Protein AF-0000000074487153 (afdb_homodimer)

Foldseek 3Di:
DDAQPDAKEWAFEAQDLSLLVLLLCLVLVHGHHYDYWYADPVRHTDCVLCVLPVVSDDGWMDRPPDIDHDNLGSQCVCCVPRVVCHQADDPPDQLNVQLNVLSCCQVVQLVVLLVLLVVLVVVLVPDDPVCNVVSVVVSVVCCVPPNVVSLQVVQVVVQVCVVVAVARSHPDHHCSLSSNLSSLLSCCVRPVVNHDPSSVVSNVVSCPDPSSVVSDVVSDDHPSD/DDAQPDAKEWAFEAQDLSLLVLLLCLVLVHGHHYDYWYADPVRHTDCVLCVLPVVSDDGWMDRPPDIDHDSLVSQCCCCVPRVVCPQADDPPDQLNVQLNVLSCCQVVQLCVLLVLLVVLVVVLVPDDPVCNVVSVVVSVVCCVPPNVVSLQVVQVVVQVCVVVAVARSHPDHHCSLSSNLSSLLSCCVRPVVNHDPSSVVSNVVSCPDPSSVVSDVVSDDHPSD

pLDDT: mean 96.73, std 5.35, range [44.22, 98.94]

Organism: Spizellomyces punctatus (strain DAOM BR117) (NCBI:txid645134)

Secondary structure (DSSP, 8-state):
----SSPEEEEEETTSTHHHHHHHHHHTT--EEEEEE---TTSPPPGGGGGT-TT--S-EEEETTEEEESHHHHHHHHHHHH-TTTTSPPTTSHHHHHHHHHHHHIIIIIHHHHHHHHHHHHHHHHS-GGGHHHHHHHHHHHIIIIIHHHHHHHHHHHHHHHHH-SBTTBSS--HHHHHHHHHHHHHHHH-GGG--HHHHHHHHHHHTSHHHHHHHHHH---TT-/----SSPEEEEEETTSTHHHHHHHHHHTT--EEEEEE---TTSPPPGGGGGT-TT--S-EEEETTEEEESHHHHHHHHHHHH-TTTTSPPTTSHHHHHHHHHHHHIIIIIHHHHHHHHHHHHHHHHS-GGGHHHHHHHHHHHIIIIIHHHHHHHHHHHHHHHHH-SBTTBSS--HHHHHHHHHHHHHHHH-GGG--HHHHHHHHHHHTSHHHHHHHHHH---TT-

Nearest PDB structures (foldseek):
  6keq-assembly1_BA  TM=7.739E-01  e=2.676E-08  Drosophila melanogaster
  8z3b-assembly1_A  TM=7.466E-01  e=3.475E-08  Plutella xylostella
  3vk9-assembly3_D  TM=7.925E-01  e=1.582E-07  Bombyx mori
  7day-assembly1_A  TM=7.851E-01  e=2.531E-07  Drosophila melanogaster
  4e8e-assembly1_C  TM=6.645E-01  e=2.411E-08  Bombyx mori

Radius of gyration: 21.21 Å; Cα contacts (8 Å, |Δi|>4): 724; chains: 2; bounding box: 54×56×46 Å

Solvent-accessible surface area (backbone atoms only — not comparable to full-atom values): 23802 Å² total; per-residue (Å²): 116,68,65,71,93,51,61,33,32,36,42,33,36,56,73,41,61,23,55,45,53,42,23,48,36,43,70,64,69,51,69,64,40,79,45,80,45,60,54,42,94,86,67,41,67,42,74,72,38,37,75,76,38,73,74,25,62,49,31,30,34,36,50,83,90,46,70,42,47,52,66,53,28,42,51,51,49,49,37,69,64,47,29,78,69,46,51,48,59,58,87,91,39,71,38,30,55,38,29,47,31,36,39,37,36,28,46,62,55,57,35,52,44,52,50,51,51,50,52,46,52,49,50,47,69,70,49,58,79,88,50,32,67,58,44,44,51,53,41,51,51,45,36,66,73,49,32,49,58,51,46,48,36,50,32,52,47,52,29,51,47,46,68,76,20,81,26,79,33,33,80,51,83,34,51,30,47,46,51,36,42,54,49,52,30,51,34,57,73,77,44,47,90,52,58,41,72,50,48,51,48,48,53,54,54,51,61,67,33,69,37,38,44,51,25,42,64,75,67,46,77,48,84,64,108,116,68,66,72,94,53,62,33,33,36,42,32,36,57,75,39,62,24,54,45,52,43,24,49,35,44,69,62,68,52,71,64,40,79,46,80,45,60,55,42,96,85,67,39,66,41,74,70,38,37,77,75,38,73,74,26,64,51,31,30,36,36,52,83,91,46,70,43,46,50,64,50,27,41,51,51,49,48,38,69,64,46,29,78,69,46,51,48,61,57,87,92,39,71,36,30,56,38,28,48,30,37,39,37,35,29,44,61,54,56,34,53,44,53,51,51,51,50,52,46,52,50,50,46,69,69,48,56,78,88,50,32,68,60,45,46,49,52,40,49,50,46,37,65,74,49,33,48,58,50,46,47,38,49,33,52,45,50,30,51,49,45,68,76,22,81,24,80,33,32,81,52,82,34,50,30,48,46,51,37,43,54,50,52,30,50,34,58,72,75,45,46,90,50,58,42,72,49,49,50,49,48,53,53,53,52,62,66,34,68,38,39,45,52,24,43,65,73,68,44,76,48,84,66,111

InterPro domains:
  IPR004045 Glutathione S-transferase, N-terminal [PF02798] (10-79)
  IPR004045 Glutathione S-transferase, N-terminal [PS50404] (5-86)
  IPR004046 Glutathione S-transferase, C-terminal [PF00043] (149-206)
  IPR010987 Glutathione S-transferase, C-terminal-like [PS50405] (92-225)
  IPR036249 Thioredoxin-like superfamily [SSF52833] (7-89)
  IPR036282 Glutathione S-transferase, C-terminal domain superfamily [SSF47616] (89-222)
  IPR040079 Glutathione transferase family [SFLDS00019] (10-223)

Structure (mmCIF, N/CA/C/O backbone):
data_AF-0000000074487153-model_v1
#
loop_
_entity.id
_entity.type
_entity.pdbx_description
1 polymer 'glutathione transferase'
#
loop_
_atom_site.group_PDB
_atom_site.id
_atom_site.type_symbol
_atom_site.label_atom_id
_atom_site.label_alt_id
_atom_site.label_comp_id
_atom_site.label_asym_id
_atom_site.label_entity_id
_atom_site.label_seq_id
_atom_site.pdbx_PDB_ins_code
_atom_site.Cartn_x
_atom_site.Cartn_y
_atom_site.Cartn_z
_atom_site.occupancy
_atom_site.B_iso_or_equiv
_atom_site.auth_seq_id
_atom_site.auth_comp_id
_atom_site.auth_asym_id
_atom_site.auth_atom_id
_atom_site.pdbx_PDB_model_num
ATOM 1 N N . MET A 1 1 ? -20.297 23.125 5.457 1 44.22 1 MET A N 1
ATOM 2 C CA . MET A 1 1 ? -19.531 21.969 5 1 44.22 1 MET A CA 1
ATOM 3 C C . MET A 1 1 ? -19.328 22.016 3.488 1 44.22 1 MET A C 1
ATOM 5 O O . MET A 1 1 ? -20.266 22.297 2.742 1 44.22 1 MET A O 1
ATOM 9 N N . ALA A 1 2 ? -18 22.234 3.076 1 63.69 2 ALA A N 1
ATOM 10 C CA . ALA A 1 2 ? -17.922 22.578 1.662 1 63.69 2 ALA A CA 1
ATOM 11 C C . ALA A 1 2 ? -18.562 21.516 0.785 1 63.69 2 ALA A C 1
ATOM 13 O O . ALA A 1 2 ? -18.281 20.312 0.959 1 63.69 2 ALA A O 1
ATOM 14 N N . SER A 1 3 ? -19.688 21.703 0.269 1 69 3 SER A N 1
ATOM 15 C CA . SER A 1 3 ? -20.312 20.859 -0.746 1 69 3 SER A CA 1
ATOM 16 C C . SER A 1 3 ? -19.656 21.047 -2.105 1 69 3 SER A C 1
ATOM 18 O O . SER A 1 3 ? -19.219 22.156 -2.447 1 69 3 SER A O 1
ATOM 20 N N . PRO A 1 4 ? -19.391 19.844 -2.672 1 77.38 4 PRO A N 1
ATOM 21 C CA . PRO A 1 4 ? -18.766 19.984 -3.99 1 77.38 4 PRO A CA 1
ATOM 22 C C . PRO A 1 4 ? -19.625 20.797 -4.961 1 77.38 4 PRO A C 1
ATOM 24 O O . PRO A 1 4 ? -20.844 20.719 -4.922 1 77.38 4 PRO A O 1
ATOM 27 N N . ALA A 1 5 ? -18.984 21.656 -5.656 1 75.31 5 ALA A N 1
ATOM 28 C CA . ALA A 1 5 ? -19.656 22.484 -6.648 1 75.31 5 ALA A CA 1
ATOM 29 C C . ALA A 1 5 ? -20.375 21.625 -7.688 1 75.31 5 ALA A C 1
ATOM 31 O O . ALA A 1 5 ? -21.422 22.016 -8.211 1 75.31 5 ALA A O 1
ATOM 32 N N . SER A 1 6 ? -19.828 20.5 -8.047 1 85.19 6 SER A N 1
ATOM 33 C CA . SER A 1 6 ? -20.391 19.453 -8.898 1 85.19 6 SER A CA 1
ATOM 34 C C . SER A 1 6 ? -20.25 18.078 -8.266 1 85.19 6 SER A C 1
ATOM 36 O O . SER A 1 6 ? -19.359 17.859 -7.441 1 85.19 6 SER A O 1
ATOM 38 N N . PRO A 1 7 ? -21.156 17.188 -8.633 1 91.88 7 PRO A N 1
ATOM 39 C CA . PRO A 1 7 ? -21.047 15.859 -8.023 1 91.88 7 PRO A CA 1
ATOM 40 C C . PRO A 1 7 ? -19.703 15.18 -8.289 1 91.88 7 PRO A C 1
ATOM 42 O O . PRO A 1 7 ? -19.141 15.328 -9.375 1 91.88 7 PRO A O 1
ATOM 45 N N . ILE A 1 8 ? -19.281 14.523 -7.289 1 98.12 8 ILE A N 1
ATOM 46 C CA . ILE A 1 8 ? -18.078 13.703 -7.438 1 98.12 8 ILE A CA 1
ATOM 47 C C . ILE A 1 8 ? -18.391 12.508 -8.336 1 98.12 8 ILE A C 1
ATOM 49 O O . ILE A 1 8 ? -19.391 11.828 -8.156 1 98.12 8 ILE A O 1
ATOM 53 N N . ILE A 1 9 ? -17.578 12.312 -9.336 1 98.75 9 ILE A N 1
ATOM 54 C CA . ILE A 1 9 ? -17.734 11.148 -10.195 1 98.75 9 ILE A CA 1
ATOM 55 C C . ILE A 1 9 ? -16.859 10.008 -9.703 1 98.75 9 ILE A C 1
ATOM 57 O O . ILE A 1 9 ? -15.641 10.156 -9.578 1 98.75 9 ILE A O 1
ATOM 61 N N . VAL A 1 10 ? -17.453 8.891 -9.352 1 98.88 10 VAL A N 1
ATOM 62 C CA . VAL A 1 10 ? -16.703 7.672 -9.055 1 98.88 10 VAL A CA 1
ATOM 63 C C . VAL A 1 10 ? -16.641 6.781 -10.289 1 98.88 10 VAL A C 1
ATOM 65 O O . VAL A 1 10 ? -17.672 6.328 -10.789 1 98.88 10 VAL A O 1
ATOM 68 N N . HIS A 1 11 ? -15.484 6.605 -10.836 1 98.88 11 HIS A N 1
ATOM 69 C CA . HIS A 1 11 ? -15.297 5.637 -11.906 1 98.88 11 HIS A CA 1
ATOM 70 C C . HIS A 1 11 ? -15.234 4.211 -11.359 1 98.88 11 HIS A C 1
ATOM 72 O O . HIS A 1 11 ? -14.164 3.744 -10.961 1 98.88 11 HIS A O 1
ATOM 78 N N . HIS A 1 12 ? -16.375 3.551 -11.367 1 98.69 12 HIS A N 1
ATOM 79 C CA . HIS A 1 12 ? -16.625 2.328 -10.609 1 98.69 12 HIS A CA 1
ATOM 80 C C . HIS A 1 12 ? -16.453 1.093 -11.492 1 98.69 12 HIS A C 1
ATOM 82 O O . HIS A 1 12 ? -17.094 0.963 -12.523 1 98.69 12 HIS A O 1
ATOM 88 N N . LEU A 1 13 ? -15.531 0.279 -11.156 1 98.31 13 LEU A N 1
ATOM 89 C CA . LEU A 1 13 ? -15.328 -1.034 -11.758 1 98.31 13 LEU A CA 1
ATOM 90 C C . LEU A 1 13 ? -15.898 -2.135 -10.875 1 98.31 13 LEU A C 1
ATOM 92 O O . LEU A 1 13 ? -15.68 -2.137 -9.664 1 98.31 13 LEU A O 1
ATOM 96 N N . ASN A 1 14 ? -16.609 -3.088 -11.453 1 96.31 14 ASN A N 1
ATOM 97 C CA . ASN A 1 14 ? -17.172 -4.164 -10.641 1 96.31 14 ASN A CA 1
ATOM 98 C C . ASN A 1 14 ? -16.078 -4.953 -9.922 1 96.31 14 ASN A C 1
ATOM 100 O O . ASN A 1 14 ? -15.008 -5.195 -10.484 1 96.31 14 ASN A O 1
ATOM 104 N N . ASN A 1 15 ? -16.422 -5.328 -8.664 1 95.62 15 ASN A N 1
ATOM 105 C CA . ASN A 1 15 ? -15.539 -6.137 -7.828 1 95.62 15 ASN A CA 1
ATOM 106 C C . ASN A 1 15 ? -14.164 -5.492 -7.676 1 95.62 15 ASN A C 1
ATOM 108 O O . ASN A 1 15 ? -13.141 -6.141 -7.91 1 95.62 15 ASN A O 1
ATOM 112 N N . SER A 1 16 ? -14.242 -4.215 -7.398 1 97.12 16 SER A N 1
ATOM 113 C CA . SER A 1 16 ? -13 -3.463 -7.219 1 97.12 16 SER A CA 1
ATOM 114 C C . SER A 1 16 ? -13.031 -2.641 -5.938 1 97.12 16 SER A C 1
ATOM 116 O O . SER A 1 16 ? -14.055 -2.602 -5.242 1 97.12 16 SER A O 1
ATOM 118 N N . ARG A 1 17 ? -11.938 -1.988 -5.617 1 98.25 17 ARG A N 1
ATOM 119 C CA . ARG A 1 17 ? -11.758 -1.132 -4.449 1 98.25 17 ARG A CA 1
ATOM 120 C C . ARG A 1 17 ? -12.656 0.101 -4.531 1 98.25 17 ARG A C 1
ATOM 122 O O . ARG A 1 17 ? -12.844 0.805 -3.537 1 98.25 17 ARG A O 1
ATOM 129 N N . SER A 1 18 ? -13.281 0.363 -5.691 1 98.75 18 SER A N 1
ATOM 130 C CA . SER A 1 18 ? -14.133 1.54 -5.805 1 98.75 18 SER A CA 1
ATOM 131 C C . SER A 1 18 ? -15.398 1.386 -4.969 1 98.75 18 SER A C 1
ATOM 133 O O . SER A 1 18 ? -16.062 2.373 -4.656 1 98.75 18 SER A O 1
ATOM 135 N N . GLN A 1 19 ? -15.695 0.159 -4.586 1 98.69 19 GLN A N 1
ATOM 136 C CA . GLN A 1 19 ? -16.875 -0.091 -3.756 1 98.69 19 GLN A CA 1
ATOM 137 C C . GLN A 1 19 ? -16.75 0.609 -2.406 1 98.69 19 GLN A C 1
ATOM 139 O O . GLN A 1 19 ? -17.719 1.173 -1.904 1 98.69 19 GLN A O 1
ATOM 144 N N . ARG A 1 20 ? -15.57 0.604 -1.832 1 98.81 20 ARG A N 1
ATOM 145 C CA . ARG A 1 20 ? -15.422 1.245 -0.53 1 98.81 20 ARG A CA 1
ATOM 146 C C . ARG A 1 20 ? -15.453 2.764 -0.661 1 98.81 20 ARG A C 1
ATOM 148 O O . ARG A 1 20 ? -15.75 3.471 0.304 1 98.81 20 ARG A O 1
ATOM 155 N N . ILE A 1 21 ? -15.141 3.301 -1.85 1 98.94 21 ILE A N 1
ATOM 156 C CA . ILE A 1 21 ? -15.242 4.738 -2.074 1 98.94 21 ILE A CA 1
ATOM 157 C C . ILE A 1 21 ? -16.703 5.152 -2.127 1 98.94 21 ILE A C 1
ATOM 159 O O . ILE A 1 21 ? -17.094 6.191 -1.583 1 98.94 21 ILE A O 1
ATOM 163 N N . LEU A 1 22 ? -17.562 4.305 -2.758 1 98.88 22 LEU A N 1
ATOM 164 C CA . LEU A 1 22 ? -19 4.555 -2.713 1 98.88 22 LEU A CA 1
ATOM 165 C C . LEU A 1 22 ? -19.5 4.598 -1.273 1 98.88 22 LEU A C 1
ATOM 167 O O . LEU A 1 22 ? -20.266 5.5 -0.901 1 98.88 22 LEU A O 1
ATOM 171 N N . TRP A 1 23 ? -19.047 3.646 -0.483 1 98.94 23 TRP A N 1
ATOM 172 C CA . TRP A 1 23 ? -19.453 3.592 0.917 1 98.94 23 TRP A CA 1
ATOM 173 C C . TRP A 1 23 ? -19.016 4.852 1.66 1 98.94 23 TRP A C 1
ATOM 175 O O . TRP A 1 23 ? -19.797 5.441 2.406 1 98.94 23 TRP A O 1
ATOM 185 N N . LEU A 1 24 ? -17.781 5.297 1.435 1 98.94 24 LEU A N 1
ATOM 186 C CA . LEU A 1 24 ? -17.281 6.512 2.068 1 98.94 24 LEU A CA 1
ATOM 187 C C . LEU A 1 24 ? -18.156 7.707 1.721 1 98.94 24 LEU A C 1
ATOM 189 O O . LEU A 1 24 ? -18.484 8.516 2.592 1 98.94 24 LEU A O 1
ATOM 193 N N . LEU A 1 25 ? -18.5 7.816 0.454 1 98.88 25 LEU A N 1
ATOM 194 C CA . LEU A 1 25 ? -19.312 8.938 0.002 1 98.88 25 LEU A CA 1
ATOM 195 C C . LEU A 1 25 ? -20.688 8.914 0.655 1 98.88 25 LEU A C 1
ATOM 197 O O . LEU A 1 25 ? -21.234 9.961 0.997 1 98.88 25 LEU A O 1
ATOM 201 N N . GLU A 1 26 ? -21.25 7.715 0.856 1 98.81 26 GLU A N 1
ATOM 202 C CA . GLU A 1 26 ? -22.516 7.586 1.565 1 98.81 26 GLU A CA 1
ATOM 203 C C . GLU A 1 26 ? -22.391 8.031 3.02 1 98.81 26 GLU A C 1
ATOM 205 O O . GLU A 1 26 ? -23.25 8.742 3.537 1 98.81 26 GLU A O 1
ATOM 210 N N . GLU A 1 27 ? -21.297 7.617 3.674 1 98.81 27 GLU A N 1
ATOM 211 C CA . GLU A 1 27 ? -21.094 7.977 5.074 1 98.81 27 GLU A CA 1
ATOM 212 C C . GLU A 1 27 ? -20.891 9.484 5.234 1 98.81 27 GLU A C 1
ATOM 214 O O . GLU A 1 27 ? -21.281 10.062 6.25 1 98.81 27 GLU A O 1
ATOM 219 N N . LEU A 1 28 ? -20.281 10.086 4.215 1 98.38 28 LEU A N 1
ATOM 220 C CA . LEU A 1 28 ? -20.047 11.531 4.25 1 98.38 28 LEU A CA 1
ATOM 221 C C . LEU A 1 28 ? -21.281 12.289 3.752 1 98.38 28 LEU A C 1
ATOM 223 O O . LEU A 1 28 ? -21.312 13.516 3.805 1 98.38 28 LEU A O 1
ATOM 227 N N . GLN A 1 29 ? -22.266 11.57 3.273 1 97.31 29 GLN A N 1
ATOM 228 C CA . GLN A 1 29 ? -23.5 12.156 2.75 1 97.31 29 GLN A CA 1
ATOM 229 C C . GLN A 1 29 ? -23.203 13.18 1.658 1 97.31 29 GLN A C 1
ATOM 231 O O . GLN A 1 29 ? -23.719 14.297 1.688 1 97.31 29 GLN A O 1
ATOM 236 N N . LEU A 1 30 ? -22.359 12.789 0.752 1 97.62 30 LEU A N 1
ATOM 237 C CA . LEU A 1 30 ? -22 13.625 -0.383 1 97.62 30 LEU A CA 1
ATOM 238 C C . LEU A 1 30 ? -22.703 13.156 -1.652 1 97.62 30 LEU A C 1
ATOM 240 O O . LEU A 1 30 ? -22.844 11.953 -1.871 1 97.62 30 LEU A O 1
ATOM 244 N N . PRO A 1 31 ? -23.156 14.117 -2.422 1 96.5 31 PRO A N 1
ATOM 245 C CA . PRO A 1 31 ? -23.656 13.711 -3.736 1 96.5 31 PRO A CA 1
ATOM 246 C C . PRO A 1 31 ? -22.562 13.195 -4.656 1 96.5 31 PRO A C 1
ATOM 248 O O . PRO A 1 31 ? -21.438 13.727 -4.652 1 96.5 31 PRO A O 1
ATOM 251 N N . TYR A 1 32 ? -22.875 12.109 -5.379 1 98.38 32 TYR A N 1
ATOM 252 C CA . TYR A 1 32 ? -21.906 11.57 -6.332 1 98.38 32 TYR A CA 1
ATOM 253 C C . TYR A 1 32 ? -22.609 10.898 -7.504 1 98.38 32 TYR A C 1
ATOM 255 O O . TYR A 1 32 ? -23.797 10.578 -7.418 1 98.38 32 TYR A O 1
ATOM 263 N N . GLU A 1 33 ? -21.891 10.812 -8.539 1 98.44 33 GLU A N 1
ATOM 264 C CA . GLU A 1 33 ? -22.281 10.078 -9.734 1 98.44 33 GLU A C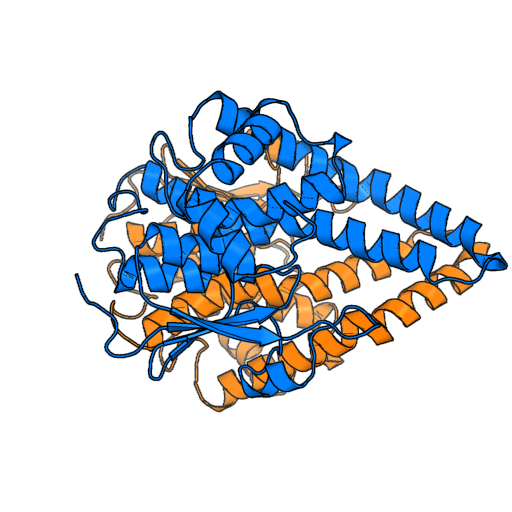A 1
ATOM 265 C C . GLU A 1 33 ? -21.391 8.859 -9.969 1 98.44 33 GLU A C 1
ATOM 267 O O . GLU A 1 33 ? -20.188 8.914 -9.688 1 98.44 33 GLU A O 1
ATOM 272 N N . ILE A 1 34 ? -22.031 7.832 -10.438 1 98.62 34 ILE A N 1
ATOM 273 C CA . ILE A 1 34 ? -21.281 6.621 -10.734 1 98.62 34 ILE A CA 1
ATOM 274 C C . ILE A 1 34 ? -21.125 6.465 -12.242 1 98.62 34 ILE A C 1
ATOM 276 O O . ILE A 1 34 ? -22.125 6.426 -12.977 1 98.62 34 ILE A O 1
ATOM 280 N N . LYS A 1 35 ? -19.953 6.516 -12.711 1 98.62 35 LYS A N 1
ATOM 281 C CA . LYS A 1 35 ? -19.641 6.023 -14.047 1 98.62 35 LYS A CA 1
ATOM 282 C C . LYS A 1 35 ? -19.172 4.57 -14.008 1 98.62 35 LYS A C 1
ATOM 284 O O . LYS A 1 35 ? -18.094 4.273 -13.492 1 98.62 35 LYS A O 1
ATOM 289 N N . ARG A 1 36 ? -19.922 3.695 -14.625 1 98.19 36 ARG A N 1
ATOM 290 C CA . ARG A 1 36 ? -19.734 2.26 -14.453 1 98.19 36 ARG A CA 1
ATOM 291 C C . ARG A 1 36 ? -18.812 1.701 -15.539 1 98.19 36 ARG A C 1
ATOM 293 O O . ARG A 1 36 ? -18.922 2.08 -16.703 1 98.19 36 ARG A O 1
ATOM 300 N N . TYR A 1 37 ? -17.906 0.909 -15.148 1 98.06 37 TYR A N 1
ATOM 301 C CA . TYR A 1 37 ? -17.031 0.102 -16 1 98.06 37 TYR A CA 1
ATOM 302 C C . TYR A 1 37 ? -17.156 -1.377 -15.648 1 98.06 37 TYR A C 1
ATOM 304 O O . TYR A 1 37 ? -17.375 -1.732 -14.492 1 98.06 37 TYR A O 1
ATOM 312 N N . GLN A 1 38 ? -17.016 -2.221 -16.656 1 96.5 38 GLN A N 1
ATOM 313 C CA . GLN A 1 38 ? -17.109 -3.664 -16.453 1 96.5 38 GLN A CA 1
ATOM 314 C C . GLN A 1 38 ? -15.805 -4.359 -16.844 1 96.5 38 GLN A C 1
ATOM 316 O O . GLN A 1 38 ? -15.195 -4.016 -17.859 1 96.5 38 GLN A O 1
ATOM 321 N N . ARG A 1 39 ? -15.422 -5.262 -15.961 1 96.12 39 ARG A N 1
ATOM 322 C CA . ARG A 1 39 ? -14.25 -6.066 -16.281 1 96.12 39 ARG A CA 1
ATOM 323 C C . ARG A 1 39 ? -14.461 -6.855 -17.578 1 96.12 39 ARG A C 1
ATOM 325 O O . ARG A 1 39 ? -15.562 -7.355 -17.828 1 96.12 39 ARG A O 1
ATOM 332 N N . ASN A 1 40 ? -13.328 -6.953 -18.312 1 94.44 40 ASN A N 1
ATOM 333 C CA . ASN A 1 40 ? -13.328 -7.805 -19.5 1 94.44 40 ASN A CA 1
ATOM 334 C C . ASN A 1 40 ? -13.383 -9.281 -19.125 1 94.44 40 ASN A C 1
ATOM 336 O O . ASN A 1 40 ? -13.359 -9.633 -17.938 1 94.44 40 ASN A O 1
ATOM 340 N N . GLU A 1 4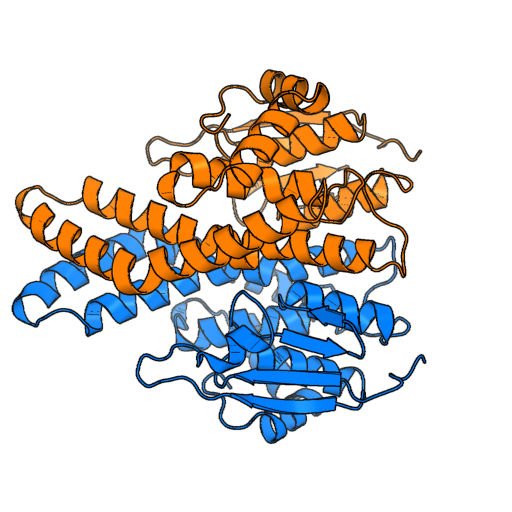1 ? -13.398 -10.109 -20.094 1 90.69 41 GLU A N 1
ATOM 341 C CA . GLU A 1 41 ? -13.453 -11.555 -19.859 1 90.69 41 GLU A CA 1
ATOM 342 C C . GLU A 1 41 ? -12.203 -12.047 -19.141 1 90.69 41 GLU A C 1
ATOM 344 O O . GLU A 1 41 ? -12.266 -13 -18.359 1 90.69 41 GLU A O 1
ATOM 349 N N . ASP A 1 42 ? -11.195 -11.367 -19.375 1 87.56 42 ASP A N 1
ATOM 350 C CA . ASP A 1 42 ? -9.945 -11.742 -18.719 1 87.56 42 ASP A CA 1
ATOM 351 C C . ASP A 1 42 ? -9.859 -11.164 -17.312 1 87.56 42 ASP A C 1
ATOM 353 O O . ASP A 1 42 ? -8.805 -11.219 -16.672 1 87.56 42 ASP A O 1
ATOM 357 N N . GLN A 1 43 ? -10.914 -10.5 -16.859 1 89.06 43 GLN A N 1
ATOM 358 C CA . GLN A 1 43 ? -11.094 -9.977 -15.508 1 89.06 43 GLN A CA 1
ATOM 359 C C . GLN A 1 43 ? -10.289 -8.703 -15.305 1 89.06 43 GLN A C 1
ATOM 361 O O . GLN A 1 43 ? -10.164 -8.211 -14.18 1 89.06 43 GLN A O 1
ATOM 366 N N . ARG A 1 44 ? -9.789 -8.164 -16.422 1 91.81 44 ARG A N 1
ATOM 367 C CA . ARG A 1 44 ? -9.047 -6.91 -16.344 1 91.81 44 ARG A CA 1
ATOM 368 C C . ARG A 1 44 ? -9.969 -5.719 -16.594 1 91.81 44 ARG A C 1
ATOM 370 O O . ARG A 1 44 ? -11.062 -5.879 -17.156 1 91.81 44 ARG A O 1
ATOM 377 N N . ALA A 1 45 ? -9.531 -4.559 -16.094 1 95.94 45 ALA A N 1
ATOM 378 C CA . ALA A 1 45 ? -10.266 -3.328 -16.375 1 95.94 45 ALA A CA 1
ATOM 379 C C . ALA A 1 45 ? -10.281 -3.01 -17.859 1 95.94 45 ALA A C 1
ATOM 381 O O . ALA A 1 45 ? -9.305 -3.275 -18.562 1 95.94 45 ALA A O 1
ATOM 382 N N . PRO A 1 46 ? -11.383 -2.445 -18.328 1 97.06 46 PRO A N 1
ATOM 383 C CA . PRO A 1 46 ? -11.445 -2.068 -19.75 1 97.06 46 PRO A CA 1
ATOM 384 C C . PRO A 1 46 ? -10.555 -0.875 -20.078 1 97.06 46 PRO A C 1
ATOM 386 O O . PRO A 1 46 ? -10.25 -0.065 -19.188 1 97.06 46 PRO A O 1
ATOM 389 N N . LYS A 1 47 ? -10.148 -0.733 -21.297 1 95.31 47 LYS A N 1
ATOM 390 C CA . LYS A 1 47 ? -9.203 0.28 -21.75 1 95.31 47 LYS A CA 1
ATOM 391 C C . LYS A 1 47 ? -9.758 1.686 -21.547 1 95.31 47 LYS A C 1
ATOM 393 O O . LYS A 1 47 ? -9 2.654 -21.469 1 95.31 47 LYS A O 1
ATOM 398 N N . GLU A 1 48 ? -11.078 1.792 -21.453 1 97.5 48 GLU A N 1
ATOM 399 C CA . GLU A 1 48 ? -11.727 3.088 -21.266 1 97.5 48 GLU A CA 1
ATOM 400 C C . GLU A 1 48 ? -11.242 3.775 -20 1 97.5 48 GLU A C 1
ATOM 402 O O . GLU A 1 48 ? -11.195 5.004 -19.922 1 97.5 48 GLU A O 1
ATOM 407 N N . LEU A 1 49 ? -10.883 2.959 -19.047 1 98 49 LEU A N 1
ATOM 408 C CA . LEU A 1 49 ? -10.453 3.535 -17.781 1 98 49 LEU A CA 1
ATOM 409 C C . LEU A 1 49 ? -9.109 4.246 -17.922 1 98 49 LEU A C 1
ATOM 411 O O . LEU A 1 49 ? -8.766 5.105 -17.109 1 98 49 LEU A O 1
ATOM 415 N N . GLU A 1 50 ? -8.344 3.879 -18.938 1 96.69 50 GLU A N 1
ATOM 416 C CA . GLU A 1 50 ? -7.066 4.535 -19.188 1 96.69 50 GLU A CA 1
ATOM 417 C C . GLU A 1 50 ? -7.27 5.977 -19.641 1 96.69 50 GLU A C 1
ATOM 419 O O . GLU A 1 50 ? -6.348 6.793 -19.562 1 96.69 50 GLU A O 1
ATOM 424 N N . GLN A 1 51 ? -8.453 6.309 -20.078 1 97.19 51 GLN A N 1
ATOM 425 C CA . GLN A 1 51 ? -8.773 7.676 -20.469 1 97.19 51 GLN A CA 1
ATOM 426 C C . GLN A 1 51 ? -9.008 8.562 -19.25 1 97.19 51 GLN A C 1
ATOM 428 O O . GLN A 1 51 ? -8.953 9.789 -19.359 1 97.19 51 GLN A O 1
ATOM 433 N N . VAL A 1 52 ? -9.32 7.887 -18.172 1 98.12 52 VAL A N 1
ATOM 434 C CA . VAL A 1 52 ? -9.586 8.625 -16.938 1 98.12 52 VAL A CA 1
ATOM 435 C C . VAL A 1 52 ? -8.281 8.891 -16.188 1 98.12 52 VAL A C 1
ATOM 437 O O . VAL A 1 52 ? -8.055 9.992 -15.695 1 98.12 52 VAL A O 1
ATOM 440 N N . HIS A 1 53 ? -7.461 7.875 -16.156 1 97.94 53 HIS A N 1
ATOM 441 C CA . HIS A 1 53 ? -6.164 7.922 -15.484 1 97.94 53 HIS A CA 1
ATOM 442 C C . HIS A 1 53 ? -5.172 6.973 -16.156 1 97.94 53 HIS A C 1
ATOM 444 O O . HIS A 1 53 ? -5.535 5.863 -16.547 1 97.94 53 HIS A O 1
ATOM 450 N N . PRO A 1 54 ? -3.895 7.336 -16.125 1 96.56 54 PRO A N 1
ATOM 451 C CA . PRO A 1 54 ? -2.906 6.559 -16.875 1 96.56 54 PRO A CA 1
ATOM 452 C C . PRO A 1 54 ? -2.785 5.121 -16.391 1 96.56 54 PRO A C 1
ATOM 454 O O . PRO A 1 54 ? -2.424 4.227 -17.156 1 96.56 54 PRO A O 1
ATOM 457 N N . LEU A 1 55 ? -3.1 4.844 -15.203 1 96.5 55 LEU A N 1
ATOM 458 C CA . LEU A 1 55 ? -2.988 3.49 -14.672 1 96.5 55 LEU A CA 1
ATOM 459 C C . LEU A 1 55 ? -4.125 2.609 -15.188 1 96.5 55 LEU A C 1
ATOM 461 O O . LEU A 1 55 ? -4.023 1.381 -15.148 1 96.5 55 LEU A O 1
ATOM 465 N N . GLY A 1 56 ? -5.199 3.209 -15.547 1 97.38 56 GLY A N 1
ATOM 466 C CA . GLY A 1 56 ? -6.332 2.467 -16.078 1 97.38 56 GLY A CA 1
ATOM 467 C C . GLY A 1 56 ? -6.969 1.545 -15.055 1 97.38 56 GLY A C 1
ATOM 468 O O . GLY A 1 56 ? -7.43 0.455 -15.391 1 97.38 56 GLY A O 1
ATOM 469 N N . LYS A 1 57 ? -6.938 1.958 -13.82 1 96.69 57 LYS A N 1
ATOM 470 C CA . LYS A 1 57 ? -7.457 1.117 -12.742 1 96.69 57 LYS A CA 1
ATOM 471 C C . LYS A 1 57 ? -8.531 1.847 -11.945 1 96.69 57 LYS A C 1
ATOM 473 O O . LYS A 1 57 ? -8.766 3.039 -12.156 1 96.69 57 LYS A O 1
ATOM 478 N N . SER A 1 58 ? -9.227 1.136 -11.195 1 98.06 58 SER A N 1
ATOM 479 C CA . SER A 1 58 ? -10.188 1.612 -10.219 1 98.06 58 SER A CA 1
ATOM 480 C C . SER A 1 58 ? -9.812 1.171 -8.805 1 98.06 58 SER A C 1
ATOM 482 O O . SER A 1 58 ? -9.383 0.033 -8.602 1 98.06 58 SER A O 1
ATOM 484 N N . PRO A 1 59 ? -9.852 2.131 -7.867 1 98.38 59 PRO A N 1
ATOM 485 C CA . PRO A 1 59 ? -10.719 3.314 -7.832 1 98.38 59 PRO A CA 1
ATOM 486 C C . PRO A 1 59 ? -10.039 4.559 -8.398 1 98.38 59 PRO A C 1
ATOM 488 O O . PRO A 1 59 ? -8.812 4.688 -8.328 1 98.38 59 PRO A O 1
ATOM 491 N N . VAL A 1 60 ? -10.773 5.348 -8.977 1 98.81 60 VAL A N 1
ATOM 492 C CA . VAL A 1 60 ? -10.414 6.691 -9.414 1 98.81 60 VAL A CA 1
ATOM 493 C C . VAL A 1 60 ? -11.656 7.59 -9.391 1 98.81 60 VAL A C 1
ATOM 495 O O . VAL A 1 60 ? -12.742 7.16 -9.781 1 98.81 60 VAL A O 1
ATOM 498 N N . ILE A 1 61 ? -11.516 8.805 -8.852 1 98.81 61 ILE A N 1
ATOM 499 C CA . ILE A 1 61 ? -12.625 9.75 -8.828 1 98.81 61 ILE A CA 1
ATOM 500 C C . ILE A 1 61 ? -12.234 11.016 -9.586 1 98.81 61 ILE A C 1
ATOM 502 O O . ILE A 1 61 ? -11.047 11.297 -9.773 1 98.81 61 ILE A O 1
ATOM 506 N N . THR A 1 62 ? -13.211 11.695 -10.062 1 98.56 62 THR A N 1
ATOM 507 C CA . THR A 1 62 ? -13.055 13.047 -10.602 1 98.56 62 THR A CA 1
ATOM 508 C C . THR A 1 62 ? -13.914 14.039 -9.82 1 98.56 62 THR A C 1
ATOM 510 O O . THR A 1 62 ? -15.125 13.875 -9.711 1 98.56 62 THR A O 1
ATOM 513 N N . ASP A 1 63 ? -13.32 14.961 -9.164 1 97.94 63 ASP A N 1
ATOM 514 C CA . ASP A 1 63 ? -13.945 16.062 -8.445 1 97.94 63 ASP A CA 1
ATOM 515 C C . ASP A 1 63 ? -13.523 17.406 -9.031 1 97.94 63 ASP A C 1
ATOM 517 O O . ASP A 1 63 ? -12.492 17.969 -8.648 1 97.94 63 ASP A O 1
ATOM 521 N N . GLY A 1 64 ? -14.391 17.969 -9.867 1 96 64 GLY A N 1
ATOM 522 C CA . GLY A 1 64 ? -13.977 19.156 -10.609 1 96 64 GLY A CA 1
ATOM 523 C C . GLY A 1 64 ? -12.75 18.922 -11.469 1 96 64 GLY A C 1
ATOM 524 O O . GLY A 1 64 ? -12.734 18.016 -12.312 1 96 64 GLY A O 1
ATOM 525 N N . ARG A 1 65 ? -11.703 19.562 -11.211 1 95.25 65 ARG A N 1
ATOM 526 C CA . ARG A 1 65 ? -10.492 19.469 -12.031 1 95.25 65 ARG A CA 1
ATOM 527 C C . ARG A 1 65 ? -9.578 18.359 -11.523 1 95.25 65 ARG A C 1
ATOM 529 O O . ARG A 1 65 ? -8.57 18.031 -12.156 1 95.25 65 ARG A O 1
ATOM 536 N N . HIS A 1 66 ? -9.906 17.828 -10.391 1 97.25 66 HIS A N 1
ATOM 537 C CA . HIS A 1 66 ? -9.023 16.844 -9.789 1 97.25 66 HIS A CA 1
ATOM 538 C C . HIS A 1 66 ? -9.453 15.422 -10.148 1 97.25 66 HIS A C 1
ATOM 540 O O . HIS A 1 66 ? -10.617 15.062 -9.984 1 97.25 66 HIS A O 1
ATOM 546 N N . THR A 1 67 ? -8.562 14.641 -10.68 1 98.38 67 THR A N 1
ATOM 547 C CA . THR A 1 67 ? -8.703 13.195 -10.828 1 98.38 67 THR A CA 1
ATOM 548 C C . THR A 1 67 ? -7.723 12.461 -9.922 1 98.38 67 THR A C 1
ATOM 550 O O . THR A 1 67 ? -6.508 12.641 -10.031 1 98.38 67 THR A O 1
ATOM 553 N N . ILE A 1 68 ? -8.258 11.68 -9.016 1 98.44 68 ILE A N 1
ATOM 554 C CA . ILE A 1 68 ? -7.441 11.102 -7.953 1 98.44 68 ILE A CA 1
ATOM 555 C C . ILE A 1 68 ? -7.637 9.586 -7.93 1 98.44 68 ILE A C 1
ATOM 557 O O . ILE A 1 68 ? -8.766 9.102 -7.891 1 98.44 68 ILE A O 1
ATOM 561 N N . ALA A 1 69 ? -6.516 8.859 -7.969 1 98.5 69 ALA A N 1
ATOM 562 C CA . ALA A 1 69 ? -6.512 7.41 -7.816 1 98.5 69 ALA A CA 1
ATOM 563 C C . ALA A 1 69 ? -5.941 7 -6.461 1 98.5 69 ALA A C 1
ATOM 565 O O . ALA A 1 69 ? -5.645 7.855 -5.625 1 98.5 69 ALA A O 1
ATOM 566 N N . GLU A 1 70 ? -5.777 5.695 -6.25 1 98.44 70 GLU A N 1
ATOM 567 C CA . GLU A 1 70 ? -5.34 5.137 -4.973 1 98.44 70 GLU A CA 1
ATOM 568 C C . GLU A 1 70 ? -6.418 5.297 -3.904 1 98.44 70 GLU A C 1
ATOM 570 O O . GLU A 1 70 ? -6.777 6.418 -3.537 1 98.44 70 GLU A O 1
ATOM 575 N N . SER A 1 71 ? -6.867 4.164 -3.359 1 98.69 71 SER A N 1
ATOM 576 C CA . SER A 1 71 ? -7.961 4.191 -2.396 1 98.69 71 SER A CA 1
ATOM 577 C C . SER A 1 71 ? -7.613 5.051 -1.187 1 98.69 71 SER A C 1
ATOM 579 O O . SER A 1 71 ? -8.398 5.914 -0.786 1 98.69 71 SER A O 1
ATOM 581 N N . GLY A 1 72 ? -6.387 4.863 -0.623 1 98.81 72 GLY A N 1
ATOM 582 C CA . GLY A 1 72 ? -5.988 5.648 0.535 1 98.81 72 GLY A CA 1
ATOM 583 C C . GLY A 1 72 ? -5.945 7.141 0.259 1 98.81 72 GLY A C 1
ATOM 584 O O . GLY A 1 72 ? -6.367 7.945 1.094 1 98.81 72 GLY A O 1
ATOM 585 N N . ALA A 1 73 ? -5.473 7.547 -0.902 1 98.81 73 ALA A N 1
ATOM 586 C CA . ALA A 1 73 ? -5.402 8.953 -1.289 1 98.81 73 ALA A CA 1
ATOM 587 C C . ALA A 1 73 ? -6.797 9.539 -1.481 1 98.81 73 ALA A C 1
ATOM 589 O O . ALA A 1 73 ? -7.059 10.68 -1.08 1 98.81 73 ALA A O 1
ATOM 590 N N . ILE A 1 74 ? -7.684 8.766 -2.092 1 98.88 74 ILE A N 1
ATOM 591 C CA . ILE A 1 74 ? -9.055 9.211 -2.312 1 98.88 74 ILE A CA 1
ATOM 592 C C . ILE A 1 74 ? -9.75 9.43 -0.97 1 98.88 74 ILE A C 1
ATOM 594 O O . ILE A 1 74 ? -10.414 10.453 -0.768 1 98.88 74 ILE A O 1
ATOM 598 N N . VAL A 1 75 ? -9.547 8.492 -0.066 1 98.94 75 VAL A N 1
ATOM 599 C CA . VAL A 1 75 ? -10.148 8.586 1.259 1 98.94 75 VAL A CA 1
ATOM 600 C C . VAL A 1 75 ? -9.664 9.852 1.961 1 98.94 75 VAL A C 1
ATOM 602 O O . VAL A 1 75 ? -10.469 10.633 2.475 1 98.94 75 VAL A O 1
ATOM 605 N N . GLU A 1 76 ? -8.344 10.055 1.924 1 98.62 76 GLU A N 1
ATOM 606 C CA . GLU A 1 76 ? -7.789 11.234 2.58 1 98.62 76 GLU A CA 1
ATOM 607 C C . GLU A 1 76 ? -8.297 12.523 1.936 1 98.62 76 GLU A C 1
ATOM 609 O O . GLU A 1 76 ? -8.641 13.477 2.633 1 98.62 76 GLU A O 1
ATOM 614 N N . TYR A 1 77 ? -8.375 12.523 0.653 1 98.44 77 TYR A N 1
ATOM 615 C CA . TYR A 1 77 ? -8.844 13.703 -0.07 1 98.44 77 TYR A CA 1
ATOM 616 C C . TYR A 1 77 ? -10.281 14.031 0.31 1 98.44 77 TYR A C 1
ATOM 618 O O . TYR A 1 77 ? -10.586 15.172 0.674 1 98.44 77 TYR A O 1
ATOM 626 N N . LEU A 1 78 ? -11.164 13.086 0.285 1 98.62 78 LEU A N 1
ATOM 627 C CA . LEU A 1 78 ? -12.586 13.305 0.522 1 98.62 78 LEU A CA 1
ATOM 628 C C . LEU A 1 78 ? -12.836 13.711 1.97 1 98.62 78 LEU A C 1
ATOM 630 O O . LEU A 1 78 ? -13.641 14.609 2.234 1 98.62 78 LEU A O 1
ATOM 634 N N . VAL A 1 79 ? -12.164 13.055 2.873 1 98.31 79 VAL A N 1
ATOM 635 C CA . VAL A 1 79 ? -12.352 13.344 4.293 1 98.31 79 VAL A CA 1
ATOM 636 C C . VAL A 1 79 ? -11.812 14.734 4.613 1 98.31 79 VAL A C 1
ATOM 638 O O . VAL A 1 79 ? -12.438 15.492 5.367 1 98.31 79 VAL A O 1
ATOM 641 N N . GLU A 1 80 ? -10.633 15.055 3.998 1 96.56 80 GLU A N 1
ATOM 642 C CA . GLU A 1 80 ? -10.039 16.375 4.238 1 96.56 80 GLU A CA 1
ATOM 643 C C . GLU A 1 80 ? -10.883 17.484 3.623 1 96.56 80 GLU A C 1
ATOM 645 O O . GLU A 1 80 ? -11.07 18.531 4.23 1 96.56 80 GLU A O 1
ATOM 650 N N . THR A 1 81 ? -11.375 17.25 2.473 1 96.62 81 THR A N 1
ATOM 651 C CA . THR A 1 81 ? -12.047 18.297 1.697 1 96.62 81 THR A CA 1
ATOM 652 C C . THR A 1 81 ? -13.492 18.469 2.16 1 96.62 81 THR A C 1
ATOM 654 O O . THR A 1 81 ? -13.977 19.594 2.262 1 96.62 81 THR A O 1
ATOM 657 N N . TYR A 1 82 ? -14.133 17.344 2.531 1 97.19 82 TYR A N 1
ATOM 658 C CA . TYR A 1 82 ? -15.578 17.438 2.697 1 97.19 82 TYR A CA 1
ATOM 659 C C . TYR A 1 82 ? -16 16.906 4.066 1 97.19 82 TYR A C 1
ATOM 661 O O . TYR A 1 82 ? -17.156 17.047 4.457 1 97.19 82 TYR A O 1
ATOM 669 N N . GLY A 1 83 ? -15.102 16.281 4.797 1 96.69 83 GLY A N 1
ATOM 670 C CA . GLY A 1 83 ? -15.477 15.594 6.027 1 96.69 83 GLY A CA 1
ATOM 671 C C . GLY A 1 83 ? -15.805 16.547 7.16 1 96.69 83 GLY A C 1
ATOM 672 O O . GLY A 1 83 ? -16.578 16.203 8.055 1 96.69 83 GLY A O 1
ATOM 673 N N . ASN A 1 84 ? -15.148 17.719 7.145 1 95 84 ASN A N 1
ATOM 674 C CA . ASN A 1 84 ? -15.367 18.703 8.195 1 95 84 ASN A CA 1
ATOM 675 C C . ASN A 1 84 ? -15.195 18.094 9.586 1 95 84 ASN A C 1
ATOM 677 O O . ASN A 1 84 ? -16.062 18.266 10.445 1 95 84 ASN A O 1
ATOM 681 N N . GLY A 1 85 ? -14.195 17.312 9.742 1 93.88 85 GLY A N 1
ATOM 682 C CA . GLY A 1 85 ? -13.859 16.75 11.039 1 93.88 85 GLY A CA 1
ATOM 683 C C . GLY A 1 85 ? -14.484 15.391 11.273 1 93.88 85 GLY A C 1
ATOM 684 O O . GLY A 1 85 ? -14.148 14.711 12.242 1 93.88 85 GLY A O 1
ATOM 685 N N . ARG A 1 86 ? -15.391 15.062 10.43 1 97 86 ARG A N 1
ATOM 686 C CA . ARG A 1 86 ? -16.016 13.75 10.562 1 97 86 ARG A CA 1
ATOM 687 C C . ARG A 1 86 ? -15.125 12.656 10 1 97 86 ARG A C 1
ATOM 689 O O . ARG A 1 86 ? -14.297 12.914 9.117 1 97 86 ARG A O 1
ATOM 696 N N . LEU A 1 87 ? -15.203 11.438 10.555 1 98.62 87 LEU A N 1
ATOM 697 C CA . LEU A 1 87 ? -14.594 10.195 10.086 1 98.62 87 LEU A CA 1
ATOM 698 C C . LEU A 1 87 ? -13.07 10.258 10.188 1 98.62 87 LEU A C 1
ATOM 700 O O . LEU A 1 87 ? -12.367 9.516 9.508 1 98.62 87 LEU A O 1
ATOM 704 N N . ARG A 1 88 ? -12.586 11.125 10.906 1 98.25 88 ARG A N 1
ATOM 705 C CA . ARG A 1 88 ? -11.156 11.242 11.156 1 98.25 88 ARG A CA 1
ATOM 706 C C . ARG A 1 88 ? -10.875 11.695 12.578 1 98.25 88 ARG A C 1
ATOM 708 O O . ARG A 1 88 ? -11.438 12.695 13.039 1 98.25 88 ARG A O 1
ATOM 715 N N . PRO A 1 89 ? -9.984 10.977 13.305 1 98.31 89 PRO A N 1
ATOM 716 C CA . PRO A 1 89 ? -9.641 11.43 14.656 1 98.31 89 PRO A CA 1
ATOM 717 C C . PRO A 1 89 ? -8.938 12.789 14.664 1 98.31 89 PRO A C 1
ATOM 719 O O . PRO A 1 89 ? -8.352 13.188 13.656 1 98.31 89 PRO A O 1
ATOM 722 N N . ALA A 1 90 ? -8.969 13.477 15.805 1 96.62 90 ALA A N 1
ATOM 723 C CA . ALA A 1 90 ? -8.359 14.797 15.953 1 96.62 90 ALA A CA 1
ATOM 724 C C . ALA A 1 90 ? -6.848 14.727 15.789 1 96.62 90 ALA A C 1
ATOM 726 O O . ALA A 1 90 ? -6.223 13.734 16.188 1 96.62 90 ALA A O 1
ATOM 727 N N . VAL A 1 91 ? -6.297 15.781 15.219 1 93.25 91 VAL A N 1
ATOM 728 C CA . VAL A 1 91 ? -4.852 15.883 15.047 1 93.25 91 VAL A CA 1
ATOM 729 C C . VAL A 1 91 ? -4.164 15.797 16.406 1 93.25 91 VAL A C 1
ATOM 731 O O . VAL A 1 91 ? -4.641 16.375 17.391 1 93.25 91 VAL A O 1
ATOM 734 N N . GLY A 1 92 ? -3.127 15.078 16.484 1 93 92 GLY A N 1
ATOM 735 C CA . GLY A 1 92 ? -2.324 15.023 17.703 1 93 92 GLY A CA 1
ATOM 736 C C . GLY A 1 92 ? -2.725 13.898 18.625 1 93 92 GLY A C 1
ATOM 737 O O . GLY A 1 92 ? -2.064 13.656 19.641 1 93 92 GLY A O 1
ATOM 738 N N . THR A 1 93 ? -3.787 13.164 18.297 1 97.12 93 THR A N 1
ATOM 739 C CA . THR A 1 93 ? -4.238 12.055 19.125 1 97.12 93 THR A CA 1
ATOM 740 C C . THR A 1 93 ? -3.596 10.75 18.688 1 97.12 93 THR A C 1
ATOM 742 O O . THR A 1 93 ? -3.133 10.625 17.562 1 97.12 93 THR A O 1
ATOM 745 N N . ASP A 1 94 ? -3.541 9.797 19.578 1 97.56 94 ASP A N 1
ATOM 746 C CA . ASP A 1 94 ? -3.09 8.453 19.25 1 97.56 94 ASP A CA 1
ATOM 747 C C . ASP A 1 94 ? -3.969 7.832 18.156 1 97.56 94 ASP A C 1
ATOM 749 O O . ASP A 1 94 ? -3.479 7.109 17.297 1 97.56 94 ASP A O 1
ATOM 753 N N . GLU A 1 95 ? -5.25 8.148 18.25 1 98.38 95 GLU A N 1
ATOM 754 C CA . GLU A 1 95 ? -6.203 7.629 17.266 1 98.38 95 GLU A CA 1
ATOM 755 C C . GLU A 1 95 ? -5.883 8.125 15.859 1 98.38 95 GLU A C 1
ATOM 757 O O . GLU A 1 95 ? -6.102 7.406 14.883 1 98.38 95 GLU A O 1
ATOM 762 N N . ARG A 1 96 ? -5.332 9.359 15.773 1 98.31 96 ARG A N 1
ATOM 763 C CA . ARG A 1 96 ? -4.945 9.898 14.469 1 98.31 96 ARG A CA 1
ATOM 764 C C . ARG A 1 96 ? -3.768 9.133 13.883 1 98.31 96 ARG A C 1
ATOM 766 O O . ARG A 1 96 ? -3.711 8.898 12.68 1 98.31 96 ARG A O 1
ATOM 773 N N . ILE A 1 97 ? -2.832 8.727 14.719 1 98.38 97 ILE A N 1
ATOM 774 C CA . ILE A 1 97 ? -1.687 7.938 14.289 1 98.38 97 ILE A CA 1
ATOM 775 C C . ILE A 1 97 ? -2.162 6.582 13.773 1 98.38 97 ILE A C 1
ATOM 777 O O . ILE A 1 97 ? -1.753 6.145 12.695 1 98.38 97 ILE A O 1
ATOM 781 N N . LEU A 1 98 ? -3.088 5.973 14.508 1 98.56 98 LEU A N 1
ATOM 782 C CA . LEU A 1 98 ? -3.65 4.688 14.109 1 98.56 98 LEU A CA 1
ATOM 783 C C . LEU A 1 98 ? -4.43 4.816 12.805 1 98.56 98 LEU A C 1
ATOM 785 O O . LEU A 1 98 ? -4.316 3.963 11.922 1 98.56 98 LEU A O 1
ATOM 789 N N . TYR A 1 99 ? -5.195 5.887 12.758 1 98.81 99 TYR A N 1
ATOM 790 C CA . TYR A 1 99 ? -5.973 6.172 11.555 1 98.81 99 TYR A CA 1
ATOM 791 C C . TYR A 1 99 ? -5.082 6.172 10.32 1 98.81 99 TYR A C 1
ATOM 793 O O . TYR A 1 99 ? -5.352 5.453 9.359 1 98.81 99 TYR A O 1
ATOM 801 N N . THR A 1 100 ? -4.004 6.887 10.344 1 98.81 100 THR A N 1
ATOM 802 C CA . THR A 1 100 ? -3.074 6.98 9.227 1 98.81 100 THR A CA 1
ATOM 803 C C . THR A 1 100 ? -2.408 5.633 8.961 1 98.81 100 THR A C 1
ATOM 805 O O . THR A 1 100 ? -2.258 5.223 7.805 1 98.81 100 THR A O 1
ATOM 808 N N . TYR A 1 101 ? -2.061 4.941 10.047 1 98.81 101 TYR A N 1
ATOM 809 C CA . TYR A 1 101 ? -1.434 3.631 9.938 1 98.81 101 TYR A CA 1
ATOM 810 C C . TYR A 1 101 ? -2.309 2.672 9.141 1 98.81 101 TYR A C 1
ATOM 812 O O . TYR A 1 101 ? -1.839 2.031 8.195 1 98.81 101 TYR A O 1
ATOM 820 N N . TRP A 1 102 ? -3.586 2.611 9.445 1 98.94 102 TRP A N 1
ATOM 821 C CA . TRP A 1 102 ? -4.477 1.628 8.836 1 98.94 102 TRP A CA 1
ATOM 822 C C . TRP A 1 102 ? -4.789 1.995 7.395 1 98.94 102 TRP A C 1
ATOM 824 O O . TRP A 1 102 ? -5.023 1.117 6.559 1 98.94 102 TRP A O 1
ATOM 834 N N . LEU A 1 103 ? -4.742 3.332 7.062 1 98.94 103 LEU A N 1
ATOM 835 C CA . LEU A 1 103 ? -4.91 3.752 5.676 1 98.94 103 LEU A CA 1
ATOM 836 C C . LEU A 1 103 ? -3.795 3.189 4.797 1 98.94 103 LEU A C 1
ATOM 838 O O . LEU A 1 103 ? -4.023 2.867 3.629 1 98.94 103 LEU A O 1
ATOM 842 N N . HIS A 1 104 ? -2.607 3.062 5.359 1 98.88 104 HIS A N 1
ATOM 843 C CA . HIS A 1 104 ? -1.476 2.531 4.613 1 98.88 104 HIS A CA 1
ATOM 844 C C . HIS A 1 104 ? -1.407 1.011 4.723 1 98.88 104 HIS A C 1
ATOM 846 O O . HIS A 1 104 ? -1.04 0.331 3.76 1 98.88 104 HIS A O 1
ATOM 852 N N . PHE A 1 105 ? -1.807 0.422 5.891 1 98.88 105 PHE A N 1
ATOM 853 C CA . PHE A 1 105 ? -1.719 -1 6.199 1 98.88 105 PHE A CA 1
ATOM 854 C C . PHE A 1 105 ? -2.57 -1.816 5.234 1 98.88 105 PHE A C 1
ATOM 856 O O . PHE A 1 105 ? -2.188 -2.922 4.844 1 98.88 105 PHE A O 1
ATOM 863 N N . ALA A 1 106 ? -3.666 -1.247 4.844 1 98.88 106 ALA A N 1
ATOM 864 C CA . ALA A 1 106 ? -4.613 -1.947 3.98 1 98.88 106 ALA A CA 1
ATOM 865 C C . ALA A 1 106 ? -3.939 -2.43 2.701 1 98.88 106 ALA A C 1
ATOM 867 O O . ALA A 1 106 ? -3.979 -3.621 2.383 1 98.88 106 ALA A O 1
ATOM 868 N N . GLU A 1 107 ? -3.252 -1.501 2.057 1 98.38 107 GLU A N 1
ATOM 869 C CA . GLU A 1 107 ? -2.648 -1.828 0.769 1 98.38 107 GLU A CA 1
ATOM 870 C C . GLU A 1 107 ? -1.188 -2.244 0.934 1 98.38 107 GLU A C 1
ATOM 872 O O . GLU A 1 107 ? -0.679 -3.061 0.163 1 98.38 107 GLU A O 1
ATOM 877 N N . GLY A 1 108 ? -0.511 -1.682 1.955 1 98.31 108 GLY A N 1
ATOM 878 C CA . GLY A 1 108 ? 0.917 -1.905 2.117 1 98.31 108 GLY A CA 1
ATOM 879 C C . GLY A 1 108 ? 1.242 -3.242 2.756 1 98.31 108 GLY A C 1
ATOM 880 O O . GLY A 1 108 ? 2.33 -3.785 2.553 1 98.31 108 GLY A O 1
ATOM 881 N N . SER A 1 109 ? 0.29 -3.816 3.514 1 98.5 109 SER A N 1
ATOM 882 C CA . SER A 1 109 ? 0.583 -5.043 4.246 1 98.5 109 SER A CA 1
ATOM 883 C C . SER A 1 109 ? -0.461 -6.117 3.967 1 98.5 109 SER A C 1
ATOM 885 O O . SER A 1 109 ? -0.117 -7.254 3.629 1 98.5 109 SER A O 1
ATOM 887 N N . THR A 1 110 ? -1.723 -5.805 4.039 1 98.75 110 THR A N 1
ATOM 888 C CA . THR A 1 110 ? -2.76 -6.832 3.975 1 98.75 110 THR A CA 1
ATOM 889 C C . THR A 1 110 ? -2.902 -7.367 2.553 1 98.75 110 THR A C 1
ATOM 891 O O . THR A 1 110 ? -3.033 -8.578 2.352 1 98.75 110 THR A O 1
ATOM 894 N N . MET A 1 111 ? -2.811 -6.5 1.544 1 98.75 111 MET A N 1
ATOM 895 C CA . MET A 1 111 ? -3.193 -6.871 0.185 1 98.75 111 MET A CA 1
ATOM 896 C C . MET A 1 111 ? -2.1 -7.699 -0.48 1 98.75 111 MET A C 1
ATOM 898 O O . MET A 1 111 ? -2.391 -8.578 -1.293 1 98.75 111 MET A O 1
ATOM 902 N N . PRO A 1 112 ? -0.78 -7.535 -0.117 1 98.62 112 PRO A N 1
ATOM 903 C CA . PRO A 1 112 ? 0.256 -8.242 -0.872 1 98.62 112 PRO A CA 1
ATOM 904 C C . PRO A 1 112 ? 0.097 -9.758 -0.808 1 98.62 112 PRO A C 1
ATOM 906 O O . PRO A 1 112 ? 0.033 -10.422 -1.847 1 98.62 112 PRO A O 1
ATOM 909 N N . PRO A 1 113 ? -0.056 -10.383 0.38 1 98.81 113 PRO A N 1
ATOM 910 C CA . PRO A 1 113 ? -0.239 -11.836 0.346 1 98.81 113 PRO A CA 1
ATOM 911 C C . PRO A 1 113 ? -1.568 -12.25 -0.283 1 98.81 113 PRO A C 1
ATOM 913 O O . PRO A 1 113 ? -1.675 -13.344 -0.849 1 98.81 113 PRO A O 1
ATOM 916 N N . LEU A 1 114 ? -2.562 -11.406 -0.233 1 98.75 114 LEU A N 1
ATOM 917 C CA . LEU A 1 114 ? -3.834 -11.711 -0.881 1 98.75 114 LEU A CA 1
ATOM 918 C C . LEU A 1 114 ? -3.701 -11.641 -2.398 1 98.75 114 LEU A C 1
ATOM 920 O O . LEU A 1 114 ? -4.359 -12.391 -3.119 1 98.75 114 LEU A O 1
ATOM 924 N N . LEU A 1 115 ? -2.855 -10.727 -2.896 1 98.56 115 LEU A N 1
ATOM 925 C CA . LEU A 1 115 ? -2.562 -10.664 -4.324 1 98.56 115 LEU A CA 1
ATOM 926 C C . LEU A 1 115 ? -1.835 -11.922 -4.785 1 98.56 115 LEU A C 1
ATOM 928 O O . LEU A 1 115 ? -2.168 -12.492 -5.824 1 98.56 115 LEU A O 1
ATOM 932 N N . LEU A 1 116 ? -0.838 -12.359 -3.975 1 98.62 116 LEU A N 1
ATOM 933 C CA . LEU A 1 116 ? -0.137 -13.594 -4.309 1 98.62 116 LEU A CA 1
ATOM 934 C C . LEU A 1 116 ? -1.101 -14.773 -4.332 1 98.62 116 LEU A C 1
ATOM 936 O O . LEU A 1 116 ? -1.034 -15.617 -5.234 1 98.62 116 LEU A O 1
ATOM 940 N N . THR A 1 117 ? -2.002 -14.789 -3.35 1 98.62 117 THR A N 1
ATOM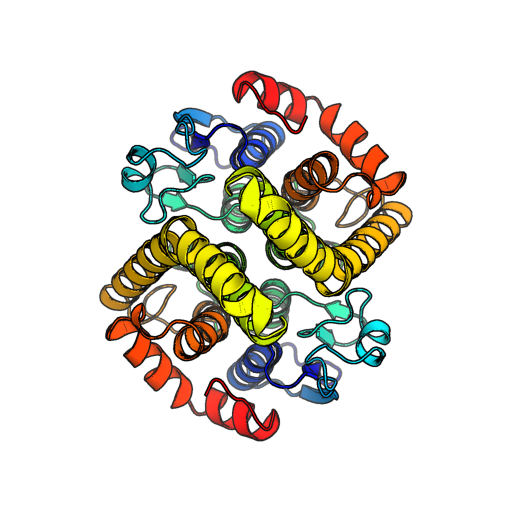 941 C CA . THR A 1 117 ? -3.016 -15.836 -3.305 1 98.62 117 THR A CA 1
ATOM 942 C C . THR A 1 117 ? -3.84 -15.852 -4.59 1 98.62 117 THR A C 1
ATOM 944 O O . THR A 1 117 ? -4.059 -16.906 -5.184 1 98.62 117 THR A O 1
ATOM 947 N N . LEU A 1 118 ? -4.234 -14.711 -5.023 1 97.38 118 LEU A N 1
ATOM 948 C CA . LEU A 1 118 ? -5.043 -14.578 -6.227 1 97.38 118 LEU A CA 1
ATOM 949 C C . LEU A 1 118 ? -4.266 -15.039 -7.457 1 97.38 118 LEU A C 1
ATOM 951 O O . LEU A 1 118 ? -4.777 -15.82 -8.266 1 97.38 118 LEU A O 1
ATOM 955 N N . VAL A 1 119 ? -3.033 -14.586 -7.641 1 97.69 119 VAL A N 1
ATOM 956 C CA . VAL A 1 119 ? -2.234 -14.836 -8.836 1 97.69 119 VAL A CA 1
ATOM 957 C C . VAL A 1 119 ? -1.892 -16.328 -8.922 1 97.69 119 VAL A C 1
ATOM 959 O O . VAL A 1 119 ? -2.025 -16.938 -9.984 1 97.69 119 VAL A O 1
ATOM 962 N N . PHE A 1 120 ? -1.494 -16.953 -7.801 1 97.94 120 PHE A N 1
ATOM 963 C CA . PHE A 1 120 ? -1.136 -18.359 -7.824 1 97.94 120 PHE A CA 1
ATOM 964 C C . PHE A 1 120 ? -2.377 -19.234 -7.988 1 97.94 120 PHE A C 1
ATOM 966 O O . PHE A 1 120 ? -2.311 -20.312 -8.586 1 97.94 120 PHE A O 1
ATOM 973 N N . GLY A 1 121 ? -3.539 -18.719 -7.492 1 96.75 121 GLY A N 1
ATOM 974 C CA . GLY A 1 121 ? -4.793 -19.391 -7.801 1 96.75 121 GLY A CA 1
ATOM 975 C C . GLY A 1 121 ? -5.133 -19.375 -9.281 1 96.75 121 GLY A C 1
ATOM 976 O O . GLY A 1 121 ? -5.543 -20.391 -9.836 1 96.75 121 GLY A O 1
ATOM 977 N N . HIS A 1 122 ? -4.934 -18.266 -9.922 1 94.94 122 HIS A N 1
ATOM 978 C CA . HIS A 1 122 ? -5.199 -18.109 -11.344 1 94.94 122 HIS A CA 1
ATOM 979 C C . HIS A 1 122 ? -4.238 -18.953 -12.18 1 94.94 122 HIS A C 1
ATOM 981 O O . HIS A 1 122 ? -4.641 -19.562 -13.18 1 94.94 122 HIS A O 1
ATOM 987 N N . VAL A 1 123 ? -2.949 -19.016 -11.789 1 95.56 123 VAL A N 1
ATOM 988 C CA . VAL A 1 123 ? -1.948 -19.812 -12.477 1 95.56 123 VAL A CA 1
ATOM 989 C C . VAL A 1 123 ? -2.379 -21.281 -12.492 1 95.56 123 VAL A C 1
ATOM 991 O O . VAL A 1 123 ? -2.344 -21.938 -13.539 1 95.56 123 VAL A O 1
ATOM 994 N N . GLN A 1 124 ? -2.848 -21.766 -11.367 1 95.31 124 GLN A N 1
ATOM 995 C CA . GLN A 1 124 ? -3.268 -23.156 -11.266 1 95.31 124 GLN A CA 1
ATOM 996 C C . GLN A 1 124 ? -4.441 -23.453 -12.195 1 95.31 124 GLN A C 1
ATOM 998 O O . GLN A 1 124 ? -4.551 -24.547 -12.734 1 95.31 124 GLN A O 1
ATOM 1003 N N . LYS A 1 125 ? -5.227 -22.469 -12.438 1 93.88 125 LYS A N 1
ATOM 1004 C CA . LYS A 1 125 ? -6.43 -22.641 -13.242 1 93.88 125 LYS A CA 1
ATOM 1005 C C . LYS A 1 125 ? -6.133 -22.469 -14.727 1 93.88 125 LYS A C 1
ATOM 1007 O O . LYS A 1 125 ? -6.875 -22.969 -15.578 1 93.88 125 LYS A O 1
ATOM 1012 N N . SER A 1 126 ? -5.047 -21.859 -15.039 1 93.94 126 SER A N 1
ATOM 1013 C CA . SER A 1 126 ? -4.824 -21.438 -16.422 1 93.94 126 SER A CA 1
ATOM 1014 C C . SER A 1 126 ? -3.848 -22.359 -17.141 1 93.94 126 SER A C 1
ATOM 1016 O O . SER A 1 126 ? -3.666 -22.266 -18.344 1 93.94 126 SER A O 1
ATOM 1018 N N . VAL A 1 127 ? -3.182 -23.25 -16.422 1 94.25 127 VAL A N 1
ATOM 1019 C CA . VAL A 1 127 ? -2.172 -24.094 -17.047 1 94.25 127 VAL A CA 1
ATOM 1020 C C . VAL A 1 127 ? -2.83 -25.359 -17.609 1 94.25 127 VAL A C 1
ATOM 1022 O O . VAL A 1 127 ? -3.873 -25.797 -17.125 1 94.25 127 VAL A O 1
ATOM 1025 N N . PRO A 1 128 ? -2.186 -25.953 -18.609 1 94.44 128 PRO A N 1
ATOM 1026 C CA . PRO A 1 128 ? -2.703 -27.219 -19.141 1 94.44 128 PRO A CA 1
ATOM 1027 C C . PRO A 1 128 ? -2.717 -28.328 -18.109 1 94.44 128 PRO A C 1
ATOM 1029 O O . PRO A 1 128 ? -1.914 -28.328 -17.172 1 94.44 128 PRO A O 1
ATOM 1032 N N . ARG A 1 129 ? -3.543 -29.375 -18.328 1 95.44 129 ARG A N 1
ATOM 1033 C CA . ARG A 1 129 ? -3.764 -30.469 -17.391 1 95.44 129 ARG A CA 1
ATOM 1034 C C . ARG A 1 129 ? -2.465 -31.219 -17.094 1 95.44 129 ARG A C 1
ATOM 1036 O O . ARG A 1 129 ? -2.225 -31.641 -15.969 1 95.44 129 ARG A O 1
ATOM 1043 N N . ILE A 1 130 ? -1.671 -31.25 -18.078 1 93 130 ILE A N 1
ATOM 1044 C CA . ILE A 1 130 ? -0.469 -32.062 -17.969 1 93 130 ILE A CA 1
ATOM 1045 C C . ILE A 1 130 ? 0.527 -31.391 -17.031 1 93 130 ILE A C 1
ATOM 1047 O O . ILE A 1 130 ? 1.303 -32.062 -16.359 1 93 130 ILE A O 1
ATOM 1051 N N . VAL A 1 131 ? 0.48 -30.078 -16.859 1 93.81 131 VAL A N 1
ATOM 1052 C CA . VAL A 1 131 ? 1.434 -29.328 -16.047 1 93.81 131 VAL A CA 1
ATOM 1053 C C . VAL A 1 131 ? 0.795 -28.969 -14.711 1 93.81 131 VAL A C 1
ATOM 1055 O O . VAL A 1 131 ? 1.464 -28.438 -13.82 1 93.81 131 VAL A O 1
ATOM 1058 N N . LYS A 1 132 ? -0.453 -29.25 -14.484 1 95.06 132 LYS A N 1
ATOM 1059 C CA . LYS A 1 132 ? -1.244 -28.844 -13.328 1 95.06 132 LYS A CA 1
ATOM 1060 C C . LYS A 1 132 ? -0.63 -29.359 -12.031 1 95.06 132 LYS A C 1
ATOM 1062 O O . LYS A 1 132 ? -0.574 -28.641 -11.031 1 95.06 132 LYS A O 1
ATOM 1067 N N . PRO A 1 133 ? -0.158 -30.625 -12.023 1 95.69 133 PRO A N 1
ATOM 1068 C CA . PRO A 1 133 ? 0.441 -31.094 -10.773 1 95.69 133 PRO A CA 1
ATOM 1069 C C . PRO A 1 133 ? 1.678 -30.297 -10.367 1 95.69 133 PRO A C 1
ATOM 1071 O O . PRO A 1 133 ? 1.886 -30.031 -9.188 1 95.69 133 PRO A O 1
ATOM 1074 N N . VAL A 1 134 ? 2.449 -29.922 -11.305 1 95.31 134 VAL A N 1
ATOM 1075 C CA . VAL A 1 134 ? 3.648 -29.141 -11.039 1 95.31 134 VAL A CA 1
ATOM 1076 C C . VAL A 1 134 ? 3.256 -27.734 -10.57 1 95.31 134 VAL A C 1
ATOM 1078 O O . VAL A 1 134 ? 3.816 -27.219 -9.602 1 95.31 134 VAL A O 1
ATOM 1081 N N . ALA A 1 135 ? 2.287 -27.125 -11.273 1 96.38 135 ALA A N 1
ATOM 1082 C CA . ALA A 1 135 ? 1.795 -25.812 -10.891 1 96.38 135 ALA A CA 1
ATOM 1083 C C . ALA A 1 135 ? 1.234 -25.828 -9.469 1 96.38 135 ALA A C 1
ATOM 1085 O O . ALA A 1 135 ? 1.472 -24.906 -8.695 1 96.38 135 ALA A O 1
ATOM 1086 N N . LYS A 1 136 ? 0.508 -26.844 -9.141 1 97.06 136 LYS A N 1
ATOM 1087 C CA . LYS A 1 136 ? -0.059 -26.984 -7.801 1 97.06 136 LYS A CA 1
ATOM 1088 C C . LYS A 1 136 ? 1.04 -27.125 -6.75 1 97.06 136 LYS A C 1
ATOM 1090 O O . LYS A 1 136 ? 0.93 -26.562 -5.656 1 97.06 136 LYS A O 1
ATOM 1095 N N . ALA A 1 137 ? 2.059 -27.859 -7.082 1 96.69 137 ALA A N 1
ATOM 1096 C CA . ALA A 1 137 ? 3.172 -28.047 -6.156 1 96.69 137 ALA A CA 1
ATOM 1097 C C . ALA A 1 137 ? 3.906 -26.734 -5.902 1 96.69 137 ALA A C 1
ATOM 1099 O O . ALA A 1 137 ? 4.266 -26.422 -4.762 1 96.69 137 ALA A O 1
ATOM 1100 N N . ILE A 1 138 ? 4.141 -26.016 -6.926 1 96.56 138 ILE A N 1
ATOM 1101 C CA . ILE A 1 138 ? 4.809 -24.719 -6.812 1 96.56 138 ILE A CA 1
ATOM 1102 C C . ILE A 1 138 ? 3.955 -23.766 -5.98 1 96.56 138 ILE A C 1
ATOM 1104 O O . ILE A 1 138 ? 4.453 -23.141 -5.047 1 96.56 138 ILE A O 1
ATOM 1108 N N . ALA A 1 139 ? 2.656 -23.688 -6.309 1 97.5 139 ALA A N 1
ATOM 1109 C CA . ALA A 1 139 ? 1.736 -22.828 -5.555 1 97.5 139 ALA A CA 1
ATOM 1110 C C . ALA A 1 139 ? 1.691 -23.234 -4.086 1 97.5 139 ALA A C 1
ATOM 1112 O O . ALA A 1 139 ? 1.684 -22.375 -3.197 1 97.5 139 ALA A O 1
ATOM 1113 N N . GLY A 1 140 ? 1.587 -24.5 -3.877 1 97.56 140 GLY A N 1
ATOM 1114 C CA . GLY A 1 140 ? 1.588 -25.016 -2.514 1 97.56 140 GLY A CA 1
ATOM 1115 C C . GLY A 1 140 ? 2.814 -24.594 -1.724 1 97.56 140 GLY A C 1
ATOM 1116 O O . GLY A 1 140 ? 2.709 -24.219 -0.555 1 97.56 140 GLY A O 1
ATOM 1117 N N . ALA A 1 141 ? 3.986 -24.656 -2.346 1 96.5 141 ALA A N 1
ATOM 1118 C CA . ALA A 1 141 ? 5.234 -24.281 -1.691 1 96.5 141 ALA A CA 1
ATOM 1119 C C . ALA A 1 141 ? 5.246 -22.781 -1.37 1 96.5 141 ALA A C 1
ATOM 1121 O O . ALA A 1 141 ? 5.691 -22.375 -0.293 1 96.5 141 ALA A O 1
ATOM 1122 N N . VAL A 1 142 ? 4.754 -21.969 -2.281 1 97.31 142 VAL A N 1
ATOM 1123 C CA . VAL A 1 142 ? 4.699 -20.531 -2.064 1 97.31 142 VAL A CA 1
ATOM 1124 C C . VAL A 1 142 ? 3.723 -20.203 -0.935 1 97.31 142 VAL A C 1
ATOM 1126 O O . VAL A 1 142 ? 3.998 -19.344 -0.092 1 97.31 142 VAL A O 1
ATOM 1129 N N . HIS A 1 143 ? 2.547 -20.891 -0.927 1 98.06 143 HIS A N 1
ATOM 1130 C CA . HIS A 1 143 ? 1.608 -20.719 0.174 1 98.06 143 HIS A CA 1
ATOM 1131 C C . HIS A 1 143 ? 2.262 -21.047 1.513 1 98.06 143 HIS A C 1
ATOM 1133 O O . HIS A 1 143 ? 2.18 -20.25 2.459 1 98.06 143 HIS A O 1
ATOM 1139 N N . GLU A 1 144 ? 2.949 -22.109 1.583 1 97.25 144 GLU A N 1
ATOM 1140 C CA . GLU A 1 144 ? 3.516 -22.594 2.834 1 97.25 144 GLU A CA 1
ATOM 1141 C C . GLU A 1 144 ? 4.641 -21.703 3.326 1 97.25 144 GLU A C 1
ATOM 1143 O O . GLU A 1 144 ? 4.75 -21.422 4.523 1 97.25 144 GLU A O 1
ATOM 1148 N N . LYS A 1 145 ? 5.449 -21.219 2.451 1 95.38 145 LYS A N 1
ATOM 1149 C CA . LYS A 1 145 ? 6.695 -20.578 2.855 1 95.38 145 LYS A CA 1
ATOM 1150 C C . LYS A 1 145 ? 6.539 -19.062 2.891 1 95.38 145 LYS A C 1
ATOM 1152 O O . LYS A 1 145 ? 7.312 -18.359 3.557 1 95.38 145 LYS A O 1
ATOM 1157 N N . VAL A 1 146 ? 5.531 -18.531 2.141 1 96.25 146 VAL A N 1
ATOM 1158 C CA . VAL A 1 146 ? 5.473 -17.078 1.982 1 96.25 146 VAL A CA 1
ATOM 1159 C C . VAL A 1 146 ? 4.086 -16.578 2.363 1 96.25 146 VAL A C 1
ATOM 1161 O O . VAL A 1 146 ? 3.926 -15.867 3.363 1 96.25 146 VAL A O 1
ATOM 1164 N N . ILE A 1 147 ? 3.062 -17.109 1.715 1 98.38 147 ILE A N 1
ATOM 1165 C CA . ILE A 1 147 ? 1.737 -16.5 1.775 1 98.38 147 ILE A CA 1
ATOM 1166 C C . ILE A 1 147 ? 1.115 -16.75 3.146 1 98.38 147 ILE A C 1
ATOM 1168 O O . ILE A 1 147 ? 0.721 -15.82 3.842 1 98.38 147 ILE A O 1
ATOM 1172 N N . ASP A 1 148 ? 1.091 -17.984 3.605 1 98.44 148 ASP A N 1
ATOM 1173 C CA . ASP A 1 148 ? 0.334 -18.359 4.793 1 98.44 148 ASP A CA 1
ATOM 1174 C C . ASP A 1 148 ? 0.964 -17.781 6.055 1 98.44 148 ASP A C 1
ATOM 1176 O O . ASP A 1 148 ? 0.257 -17.297 6.941 1 98.44 148 ASP A O 1
ATOM 1180 N N . PRO A 1 149 ? 2.32 -17.781 6.148 1 96.94 149 PRO A N 1
ATOM 1181 C CA . PRO A 1 149 ? 2.902 -17.141 7.32 1 96.94 149 PRO A CA 1
ATOM 1182 C C . PRO A 1 149 ? 2.559 -15.648 7.402 1 96.94 149 PRO A C 1
ATOM 1184 O O . PRO A 1 149 ? 2.27 -15.133 8.492 1 96.94 149 PRO A O 1
ATOM 1187 N N . ASP A 1 150 ? 2.551 -14.977 6.266 1 97.69 150 ASP A N 1
ATOM 1188 C CA . ASP A 1 150 ? 2.205 -13.555 6.254 1 97.69 150 ASP A CA 1
ATOM 1189 C C . ASP A 1 150 ? 0.744 -13.344 6.645 1 97.69 150 ASP A C 1
ATOM 1191 O O . ASP A 1 150 ? 0.436 -12.492 7.477 1 97.69 150 ASP A O 1
ATOM 1195 N N . LEU A 1 151 ? -0.136 -14.141 6.043 1 98.75 151 LEU A N 1
ATOM 1196 C CA . LEU A 1 151 ? -1.557 -14.016 6.352 1 98.75 151 LEU A CA 1
ATOM 1197 C C . LEU A 1 151 ? -1.821 -14.312 7.824 1 98.75 151 LEU A C 1
ATOM 1199 O O . LEU A 1 151 ? -2.648 -13.648 8.461 1 98.75 151 LEU A O 1
ATOM 1203 N N . THR A 1 152 ? -1.121 -15.258 8.367 1 98.5 152 THR A N 1
ATOM 1204 C CA . THR A 1 152 ? -1.285 -15.602 9.773 1 98.5 152 THR A CA 1
ATOM 1205 C C . THR A 1 152 ? -0.908 -14.422 10.664 1 98.5 152 THR A C 1
ATOM 1207 O O . THR A 1 152 ? -1.673 -14.039 11.555 1 98.5 152 THR A O 1
ATOM 1210 N N . ARG A 1 153 ? 0.216 -13.82 10.438 1 97.62 153 ARG A N 1
ATOM 1211 C CA . ARG A 1 153 ? 0.666 -12.688 11.242 1 97.62 153 ARG A CA 1
ATOM 1212 C C . ARG A 1 153 ? -0.296 -11.508 11.109 1 97.62 153 ARG A C 1
ATOM 1214 O O . ARG A 1 153 ? -0.668 -10.891 12.109 1 97.62 153 ARG A O 1
ATOM 1221 N N . ILE A 1 154 ? -0.702 -11.25 9.914 1 98.75 154 ILE A N 1
ATOM 1222 C CA . ILE A 1 154 ? -1.554 -10.109 9.609 1 98.75 154 ILE A CA 1
ATOM 1223 C C . ILE A 1 154 ? -2.906 -10.273 10.297 1 98.75 154 ILE A C 1
ATOM 1225 O O . ILE A 1 154 ? -3.371 -9.367 10.992 1 98.75 154 ILE A O 1
ATOM 1229 N N . PHE A 1 155 ? -3.49 -11.391 10.164 1 98.81 155 PHE A N 1
ATOM 1230 C CA . PHE A 1 155 ? -4.859 -11.539 10.641 1 98.81 155 PHE A CA 1
ATOM 1231 C C . PHE A 1 155 ? -4.883 -11.812 12.141 1 98.81 155 PHE A C 1
ATOM 1233 O O . PHE A 1 155 ? -5.852 -11.484 12.82 1 98.81 155 PHE A O 1
ATOM 1240 N N . ASN A 1 156 ? -3.746 -12.383 12.695 1 98.69 156 ASN A N 1
ATOM 1241 C CA . ASN A 1 156 ? -3.619 -12.391 14.148 1 98.69 156 ASN A CA 1
ATOM 1242 C C . ASN A 1 156 ? -3.559 -10.969 14.711 1 98.69 156 ASN A C 1
ATOM 1244 O O . ASN A 1 156 ? -4.168 -10.68 15.742 1 98.69 156 ASN A O 1
ATOM 1248 N N . TYR A 1 157 ? -2.828 -10.133 14.047 1 98.69 157 TYR A N 1
ATOM 1249 C CA . TYR A 1 157 ? -2.703 -8.742 14.469 1 98.69 157 TYR A CA 1
ATOM 1250 C C . TYR A 1 157 ? -4.039 -8.023 14.375 1 98.69 157 TYR A C 1
ATOM 1252 O O . TYR A 1 157 ? -4.457 -7.34 15.312 1 98.69 157 TYR A O 1
ATOM 1260 N N . ILE A 1 158 ? -4.766 -8.188 13.258 1 98.81 158 ILE A N 1
ATOM 1261 C CA . ILE A 1 158 ? -6.07 -7.57 13.047 1 98.81 158 ILE A CA 1
ATOM 1262 C C . ILE A 1 158 ? -7.051 -8.055 14.109 1 98.81 158 ILE A C 1
ATOM 1264 O O . ILE A 1 158 ? -7.793 -7.262 14.695 1 98.81 158 ILE A O 1
ATOM 1268 N N . GLU A 1 159 ? -6.977 -9.344 14.328 1 98.81 159 GLU A N 1
ATOM 1269 C CA . GLU A 1 159 ? -7.859 -9.922 15.336 1 98.81 159 GLU A CA 1
ATOM 1270 C C . GLU A 1 159 ? -7.602 -9.312 16.719 1 98.81 159 GLU A C 1
ATOM 1272 O O . GLU A 1 159 ? -8.539 -8.992 17.438 1 98.81 159 GLU A O 1
ATOM 1277 N N . LYS A 1 160 ? -6.352 -9.164 17.047 1 98.56 160 LYS A N 1
ATOM 1278 C CA . LYS A 1 160 ? -5.98 -8.555 18.328 1 98.56 160 LYS A CA 1
ATOM 1279 C C . LYS A 1 160 ? -6.496 -7.125 18.422 1 98.56 160 LYS A C 1
ATOM 1281 O O . LYS A 1 160 ? -7.07 -6.734 19.438 1 98.56 160 LYS A O 1
ATOM 1286 N N . VAL A 1 161 ? -6.336 -6.34 17.391 1 98.56 161 VAL A N 1
ATOM 1287 C CA . VAL A 1 161 ? -6.75 -4.941 17.359 1 98.56 161 VAL A CA 1
ATOM 1288 C C . VAL A 1 161 ? -8.266 -4.844 17.547 1 98.56 161 VAL A C 1
ATOM 1290 O O . VAL A 1 161 ? -8.742 -4.043 18.359 1 98.56 161 VAL A O 1
ATOM 1293 N N . LEU A 1 162 ? -9 -5.695 16.875 1 98.62 162 LEU A N 1
ATOM 1294 C CA . LEU A 1 162 ? -10.453 -5.633 16.922 1 98.62 162 LEU A CA 1
ATOM 1295 C C . LEU A 1 162 ? -10.992 -6.238 18.203 1 98.62 162 LEU A C 1
ATOM 1297 O O . LEU A 1 162 ? -12.18 -6.094 18.516 1 98.62 162 LEU A O 1
ATOM 1301 N N . THR A 1 163 ? -10.125 -6.98 18.922 1 98.25 163 THR A N 1
ATOM 1302 C CA . THR A 1 163 ? -10.477 -7.438 20.25 1 98.25 163 THR A CA 1
ATOM 1303 C C . THR A 1 163 ? -10.336 -6.305 21.266 1 98.25 163 THR A C 1
ATOM 1305 O O . THR A 1 163 ? -11.164 -6.172 22.172 1 98.25 163 THR A O 1
ATOM 1308 N N . GLU A 1 164 ? -9.391 -5.445 21.078 1 97.44 164 GLU A N 1
ATOM 1309 C CA . GLU A 1 164 ? -9.047 -4.395 22.031 1 97.44 164 GLU A CA 1
ATOM 1310 C C . GLU A 1 164 ? -9.852 -3.125 21.766 1 97.44 164 GLU A C 1
ATOM 1312 O O . GLU A 1 164 ? -10.078 -2.328 22.672 1 97.44 164 GLU A O 1
ATOM 1317 N N . HIS A 1 165 ? -10.258 -2.918 20.531 1 96.81 165 HIS A N 1
ATOM 1318 C CA . HIS A 1 165 ? -10.984 -1.725 20.109 1 96.81 165 HIS A CA 1
ATOM 1319 C C . HIS A 1 165 ? -12.211 -2.09 19.281 1 96.81 165 HIS A C 1
ATOM 1321 O O . HIS A 1 165 ? -12.227 -3.109 18.594 1 96.81 165 HIS A O 1
ATOM 1327 N N . GLU A 1 166 ? -13.164 -1.206 19.328 1 96.81 166 GLU A N 1
ATOM 1328 C CA . GLU A 1 166 ? -14.367 -1.431 18.531 1 96.81 166 GLU A CA 1
ATOM 1329 C C . GLU A 1 166 ? -14.094 -1.253 17.047 1 96.81 166 GLU A C 1
ATOM 1331 O O . GLU A 1 166 ? -14.688 -1.936 16.219 1 96.81 166 GLU A O 1
ATOM 1336 N N . TRP A 1 167 ? -13.242 -0.305 16.781 1 98.75 167 TRP A N 1
ATOM 1337 C CA . TRP A 1 167 ? -12.875 0.026 15.414 1 98.75 167 TRP A CA 1
ATOM 1338 C C . TRP A 1 167 ? -11.359 0.073 15.25 1 98.75 167 TRP A C 1
ATOM 1340 O O . TRP A 1 167 ? -10.617 -0.043 16.234 1 98.75 167 TRP A O 1
ATOM 1350 N N . PHE A 1 168 ? -10.852 0.179 14.086 1 98.81 168 PHE A N 1
ATOM 1351 C CA . PHE A 1 168 ? -9.43 0.063 13.797 1 98.81 168 PHE A CA 1
ATOM 1352 C C . PHE A 1 168 ? -8.648 1.21 14.43 1 98.81 168 PHE A C 1
ATOM 1354 O O . PHE A 1 168 ? -7.562 1.006 14.977 1 98.81 168 PHE A O 1
ATOM 1361 N N . ALA A 1 169 ? -9.219 2.438 14.336 1 98.5 169 ALA A N 1
ATOM 1362 C CA . ALA A 1 169 ? -8.5 3.584 14.891 1 98.5 169 ALA A CA 1
ATOM 1363 C C . ALA A 1 169 ? -9.008 3.936 16.281 1 98.5 169 ALA A C 1
ATOM 1365 O O . ALA A 1 169 ? -8.969 5.102 16.688 1 98.5 169 ALA A O 1
ATOM 1366 N N . GLY A 1 170 ? -9.531 2.971 17 1 97.62 170 GLY A N 1
ATOM 1367 C CA . GLY A 1 170 ? -10.016 3.221 18.344 1 97.62 170 GLY A CA 1
ATOM 1368 C C . GLY A 1 170 ? -11.484 2.889 18.516 1 97.62 170 GLY A C 1
ATOM 1369 O O . GLY A 1 170 ? -11.953 1.851 18.047 1 97.62 170 GLY A O 1
ATOM 1370 N N . ASN A 1 171 ? -12.18 3.756 19.219 1 96.88 171 ASN A N 1
ATOM 1371 C CA . ASN A 1 171 ? -13.531 3.385 19.609 1 96.88 171 ASN A CA 1
ATOM 1372 C C . ASN A 1 171 ? -14.578 4.102 18.766 1 96.88 171 AS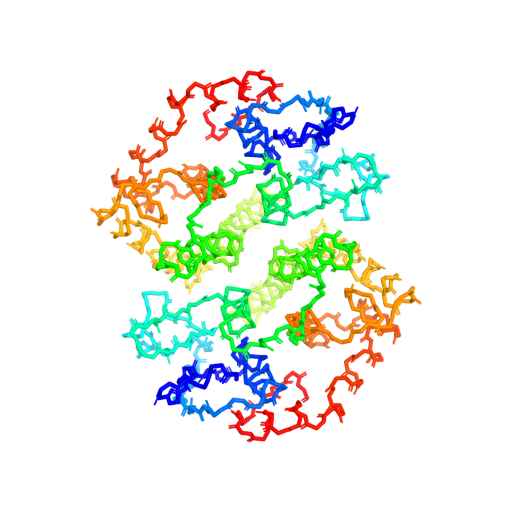N A C 1
ATOM 1374 O O . ASN A 1 171 ? -15.781 3.92 18.969 1 96.88 171 ASN A O 1
ATOM 1378 N N . GLU A 1 172 ? -14.133 4.844 17.891 1 98.12 172 GLU A N 1
ATOM 1379 C CA . GLU A 1 172 ? -15.055 5.523 16.984 1 98.12 172 GLU A CA 1
ATOM 1380 C C . GLU A 1 172 ? -14.844 5.066 15.539 1 98.12 172 GLU A C 1
ATOM 1382 O O . GLU A 1 172 ? -13.711 4.809 15.125 1 98.12 172 GLU A O 1
ATOM 1387 N N . PHE A 1 173 ? -15.961 4.992 14.836 1 98.75 173 PHE A N 1
ATOM 1388 C CA . PHE A 1 173 ? -15.93 4.676 13.406 1 98.75 173 PHE A CA 1
ATOM 1389 C C . PHE A 1 173 ? -15.258 5.789 12.617 1 98.75 173 PHE A C 1
ATOM 1391 O O . PHE A 1 173 ? -15.578 6.965 12.797 1 98.75 173 PHE A O 1
ATOM 1398 N N . THR A 1 174 ? -14.25 5.453 11.852 1 98.88 174 THR A N 1
ATOM 1399 C CA . THR A 1 174 ? -13.555 6.41 11.008 1 98.88 174 THR A CA 1
ATOM 1400 C C . THR A 1 174 ? -13.367 5.852 9.602 1 98.88 174 THR A C 1
ATOM 1402 O O . THR A 1 174 ? -13.734 4.711 9.328 1 98.88 174 THR A O 1
ATOM 1405 N N . ALA A 1 175 ? -12.727 6.637 8.727 1 98.94 175 ALA A N 1
ATOM 1406 C CA . ALA A 1 175 ? -12.469 6.199 7.355 1 98.94 175 ALA A CA 1
ATOM 1407 C C . ALA A 1 175 ? -11.398 5.109 7.32 1 98.94 175 ALA A C 1
ATOM 1409 O O . ALA A 1 175 ? -11.227 4.43 6.305 1 98.94 175 ALA A O 1
ATOM 1410 N N . ALA A 1 176 ? -10.664 4.898 8.43 1 98.94 176 ALA A N 1
ATOM 1411 C CA . ALA A 1 176 ? -9.766 3.752 8.516 1 98.94 176 ALA A CA 1
ATOM 1412 C C . ALA A 1 176 ? -10.539 2.439 8.391 1 98.94 176 ALA A C 1
ATOM 1414 O O . ALA A 1 176 ? -10.047 1.479 7.797 1 98.94 176 ALA A O 1
ATOM 1415 N N . ASP A 1 177 ? -11.727 2.412 8.961 1 98.94 177 ASP A N 1
ATOM 1416 C CA . ASP A 1 177 ? -12.562 1.222 8.883 1 98.94 177 ASP A CA 1
ATOM 1417 C C . ASP A 1 177 ? -13.07 1 7.453 1 98.94 177 ASP A C 1
ATOM 1419 O O . ASP A 1 177 ? -13.156 -0.139 6.992 1 98.94 177 ASP A O 1
ATOM 1423 N N . ILE A 1 178 ? -13.352 2.047 6.797 1 98.94 178 ILE A N 1
ATOM 1424 C CA . ILE A 1 178 ? -13.781 1.974 5.402 1 98.94 178 ILE A CA 1
ATOM 1425 C C . ILE A 1 178 ? -12.633 1.479 4.531 1 98.94 178 ILE A C 1
ATOM 1427 O O . ILE A 1 178 ? -12.82 0.599 3.688 1 98.94 178 ILE A O 1
ATOM 1431 N N . GLN A 1 179 ? -11.445 2.029 4.785 1 98.94 179 GLN A N 1
ATOM 1432 C CA . GLN A 1 179 ? -10.258 1.608 4.047 1 98.94 179 GLN A CA 1
ATOM 1433 C C . GLN A 1 179 ? -9.977 0.122 4.25 1 98.94 179 GLN A C 1
ATOM 1435 O O . GLN A 1 179 ? -9.625 -0.585 3.307 1 98.94 179 GLN A O 1
ATOM 1440 N N . MET A 1 180 ? -10.188 -0.406 5.414 1 98.94 180 MET A N 1
ATOM 1441 C CA . MET A 1 180 ? -9.859 -1.785 5.766 1 98.94 180 MET A CA 1
ATOM 1442 C C . MET A 1 180 ? -10.945 -2.742 5.285 1 98.94 180 MET A C 1
ATOM 1444 O O . MET A 1 180 ? -10.75 -3.957 5.277 1 98.94 180 MET A O 1
ATOM 1448 N N . SER A 1 181 ? -12.086 -2.221 4.824 1 98.88 181 SER A N 1
ATOM 1449 C CA . SER A 1 181 ? -13.203 -3.072 4.43 1 98.88 181 SER A CA 1
ATOM 1450 C C . SER A 1 181 ? -12.812 -3.998 3.281 1 98.88 181 SER A C 1
ATOM 1452 O O . SER A 1 181 ? -12.93 -5.219 3.396 1 98.88 181 SER A O 1
ATOM 1454 N N . PHE A 1 182 ? -12.188 -3.471 2.277 1 98.75 182 PHE A N 1
ATOM 1455 C CA . PHE A 1 182 ? -11.938 -4.25 1.071 1 98.75 182 PHE A CA 1
ATOM 1456 C C . PHE A 1 182 ? -10.945 -5.371 1.349 1 98.75 182 PHE A C 1
ATOM 1458 O O . PHE A 1 182 ? -11.188 -6.523 0.979 1 98.75 182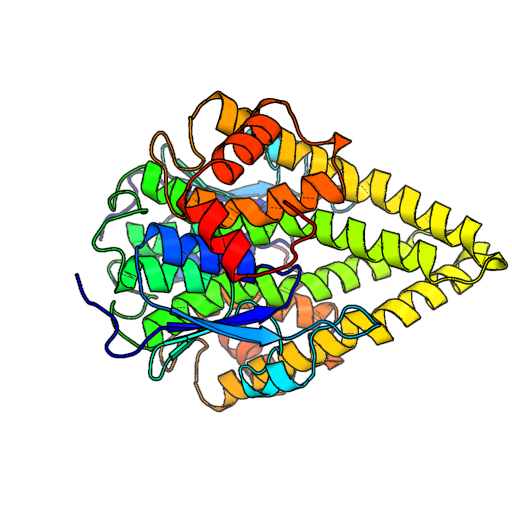 PHE A O 1
ATOM 1465 N N . PRO A 1 183 ? -9.781 -5.066 1.999 1 98.75 183 PRO A N 1
ATOM 1466 C CA . PRO A 1 183 ? -8.859 -6.172 2.262 1 98.75 183 PRO A CA 1
ATOM 1467 C C . PRO A 1 183 ? -9.508 -7.301 3.062 1 98.75 183 PRO A C 1
ATOM 1469 O O . PRO A 1 183 ? -9.234 -8.477 2.805 1 98.75 183 PRO A O 1
ATOM 1472 N N . LEU A 1 184 ? -10.328 -6.957 3.984 1 98.88 184 LEU A N 1
ATOM 1473 C CA . LEU A 1 184 ? -10.969 -7.98 4.805 1 98.88 184 LEU A CA 1
ATOM 1474 C C . LEU A 1 184 ? -12.016 -8.742 4 1 98.88 184 LEU A C 1
ATOM 1476 O O . LEU A 1 184 ? -12.156 -9.961 4.145 1 98.88 184 LEU A O 1
ATOM 1480 N N . GLU A 1 185 ? -12.727 -8.047 3.178 1 98.75 185 GLU A N 1
ATOM 1481 C CA . GLU A 1 185 ? -13.695 -8.695 2.301 1 98.75 185 GLU A CA 1
ATOM 1482 C C . GLU A 1 185 ? -13 -9.617 1.304 1 98.75 185 GLU A C 1
ATOM 1484 O O . GLU A 1 185 ? -13.438 -10.75 1.089 1 98.75 185 GLU A O 1
ATOM 1489 N N . ALA A 1 186 ? -11.938 -9.133 0.72 1 98.31 186 ALA A N 1
ATOM 1490 C CA . ALA A 1 186 ? -11.148 -9.953 -0.198 1 98.31 186 ALA A CA 1
ATOM 1491 C C . ALA A 1 186 ? -10.617 -11.203 0.501 1 98.31 186 ALA A C 1
ATOM 1493 O O . ALA A 1 186 ? -10.648 -12.297 -0.063 1 98.31 186 ALA A O 1
ATOM 1494 N N . ALA A 1 187 ? -10.125 -11.016 1.738 1 98.69 187 ALA A N 1
ATOM 1495 C CA . ALA A 1 187 ? -9.602 -12.141 2.506 1 98.69 187 ALA A CA 1
ATOM 1496 C C . ALA A 1 187 ? -10.695 -13.156 2.82 1 98.69 187 ALA A C 1
ATOM 1498 O O . ALA A 1 187 ? -10.453 -14.359 2.82 1 98.69 187 ALA A O 1
ATOM 1499 N N . SER A 1 188 ? -11.891 -12.664 3.064 1 98.25 188 SER A N 1
ATOM 1500 C CA . SER A 1 188 ? -12.992 -13.562 3.371 1 98.25 188 SER A CA 1
ATOM 1501 C C . SER A 1 188 ? -13.32 -14.469 2.186 1 98.25 188 SER A C 1
ATOM 1503 O O . SER A 1 188 ? -13.812 -15.586 2.365 1 98.25 188 SER A O 1
ATOM 1505 N N . HIS A 1 189 ? -12.961 -14.055 1.003 1 96.56 189 HIS A N 1
ATOM 1506 C CA . HIS A 1 189 ? -13.203 -14.82 -0.215 1 96.56 189 HIS A CA 1
ATOM 1507 C C . HIS A 1 189 ? -11.984 -15.656 -0.595 1 96.56 189 HIS A C 1
ATOM 1509 O O . HIS A 1 189 ? -12.125 -16.812 -1.011 1 96.56 189 HIS A O 1
ATOM 1515 N N . ARG A 1 190 ? -10.82 -15.148 -0.378 1 96.44 190 ARG A N 1
ATOM 1516 C CA . ARG A 1 190 ? -9.609 -15.758 -0.915 1 96.44 190 ARG A CA 1
ATOM 1517 C C . ARG A 1 190 ? -8.914 -16.609 0.137 1 96.44 190 ARG A C 1
ATOM 1519 O O . ARG A 1 190 ? -8.211 -17.562 -0.198 1 96.44 190 ARG A O 1
ATOM 1526 N N . ALA A 1 191 ? -9.117 -16.234 1.385 1 97.69 191 ALA A N 1
ATOM 1527 C CA . ALA A 1 191 ? -8.375 -16.859 2.467 1 97.69 191 ALA A CA 1
ATOM 1528 C C . ALA A 1 191 ? -9.188 -16.891 3.756 1 97.69 191 ALA A C 1
ATOM 1530 O O . ALA A 1 191 ? -8.711 -16.469 4.812 1 97.69 191 ALA A O 1
ATOM 1531 N N . PRO A 1 192 ? -10.359 -17.469 3.75 1 98 192 PRO A N 1
ATOM 1532 C CA . PRO A 1 192 ? -11.281 -17.375 4.883 1 98 192 PRO A CA 1
ATOM 1533 C C . PRO A 1 192 ? -10.742 -18.047 6.145 1 98 192 PRO A C 1
ATOM 1535 O O . PRO A 1 192 ? -11.109 -17.672 7.258 1 98 192 PRO A O 1
ATOM 1538 N N . LYS A 1 193 ? -9.875 -19 6.004 1 98.19 193 LYS A N 1
ATOM 1539 C CA . LYS A 1 193 ? -9.383 -19.766 7.145 1 98.19 193 LYS A CA 1
ATOM 1540 C C . LYS A 1 193 ? -8.562 -18.891 8.086 1 98.19 193 LYS A C 1
ATOM 1542 O O . LYS A 1 193 ? -8.344 -19.25 9.25 1 98.19 193 LYS A O 1
ATOM 1547 N N . PHE A 1 194 ? -8.133 -17.734 7.637 1 98.69 194 PHE A N 1
ATOM 1548 C CA . PHE A 1 194 ? -7.27 -16.891 8.453 1 98.69 194 PHE A CA 1
ATOM 1549 C C . PHE A 1 194 ? -8.086 -15.867 9.227 1 98.69 194 PHE A C 1
ATOM 1551 O O . PHE A 1 194 ? -7.57 -15.203 10.133 1 98.69 194 PHE A O 1
ATOM 1558 N N . LEU A 1 195 ? -9.336 -15.664 8.891 1 98.69 195 LEU A N 1
ATOM 1559 C CA . LEU A 1 195 ? -10.172 -14.68 9.57 1 98.69 195 LEU A CA 1
ATOM 1560 C C . LEU A 1 195 ? -10.664 -15.219 10.914 1 98.69 195 LEU A C 1
ATOM 1562 O O . LEU A 1 195 ? -11.289 -16.281 10.969 1 98.69 195 LEU A O 1
ATOM 1566 N N . GLY A 1 196 ? -10.352 -14.492 11.969 1 98.69 196 GLY A N 1
ATOM 1567 C CA . GLY A 1 196 ? -10.875 -14.812 13.289 1 98.69 196 GLY A CA 1
ATOM 1568 C C . GLY A 1 196 ? -12.281 -14.297 13.516 1 98.69 196 GLY A C 1
ATOM 1569 O O . GLY A 1 196 ? -12.852 -13.641 12.641 1 98.69 196 GLY A O 1
ATOM 1570 N N . PRO A 1 197 ? -12.844 -14.602 14.68 1 98.69 197 PRO A N 1
ATOM 1571 C CA . PRO A 1 197 ? -14.234 -14.234 14.961 1 98.69 197 PRO A CA 1
ATOM 1572 C C . PRO A 1 197 ? -14.445 -12.727 15.016 1 98.69 197 PRO A C 1
ATOM 1574 O O . PRO A 1 197 ? -15.508 -12.234 14.625 1 98.69 197 PRO A O 1
ATOM 1577 N N . LYS A 1 198 ? -13.508 -11.977 15.523 1 98.81 198 LYS A N 1
ATOM 1578 C CA . LYS A 1 198 ? -13.68 -10.531 15.617 1 98.81 198 LYS A CA 1
ATOM 1579 C C . LYS A 1 198 ? -13.633 -9.883 14.234 1 98.81 198 LYS A C 1
ATOM 1581 O O . LYS A 1 198 ? -14.344 -8.906 13.977 1 98.81 198 LYS A O 1
ATOM 1586 N N . THR A 1 199 ? -12.766 -10.445 13.359 1 98.81 199 THR A N 1
ATOM 1587 C CA . THR A 1 199 ? -12.703 -9.953 11.992 1 98.81 199 THR A CA 1
ATOM 1588 C C . THR A 1 199 ? -14.016 -10.227 11.25 1 98.81 199 THR A C 1
ATOM 1590 O O . THR A 1 199 ? -14.531 -9.352 10.555 1 98.81 199 THR A O 1
ATOM 1593 N N . LYS A 1 200 ? -14.531 -11.422 11.43 1 98.69 200 LYS A N 1
ATOM 1594 C CA . LYS A 1 200 ? -15.805 -11.773 10.82 1 98.69 200 LYS A CA 1
ATOM 1595 C C . LYS A 1 200 ? -16.938 -10.898 11.367 1 98.69 200 LYS A C 1
ATOM 1597 O O . LYS A 1 200 ? -17.812 -10.453 10.617 1 98.69 200 LYS A O 1
ATOM 1602 N N . ALA A 1 201 ? -16.922 -10.648 12.641 1 98.75 201 ALA A N 1
ATOM 1603 C CA . ALA A 1 201 ? -17.922 -9.789 13.266 1 98.75 201 ALA A CA 1
ATOM 1604 C C . ALA A 1 201 ? -17.844 -8.359 12.727 1 98.75 201 ALA A C 1
ATOM 1606 O O . ALA A 1 201 ? -18.859 -7.695 12.547 1 98.75 201 ALA A O 1
ATOM 1607 N N . PHE A 1 202 ? -16.688 -7.898 12.539 1 98.81 202 PHE A N 1
ATOM 1608 C CA . PHE A 1 202 ? -16.469 -6.574 11.961 1 98.81 202 PHE A CA 1
ATOM 1609 C C . PHE A 1 202 ? -17.125 -6.477 10.586 1 98.81 202 PHE A C 1
ATOM 1611 O O . PHE A 1 202 ? -17.812 -5.5 10.281 1 98.81 202 PHE A O 1
ATOM 1618 N N . LEU A 1 203 ? -16.859 -7.5 9.734 1 98.75 203 LEU A N 1
ATOM 1619 C CA . LEU A 1 203 ? -17.438 -7.508 8.398 1 98.75 203 LEU A CA 1
ATOM 1620 C C . LEU A 1 203 ? -18.953 -7.508 8.469 1 98.75 203 LEU A C 1
ATOM 1622 O O . LEU A 1 203 ? -19.625 -6.766 7.734 1 98.75 203 LEU A O 1
ATOM 1626 N N . THR A 1 204 ? -19.516 -8.32 9.336 1 98.69 204 THR A N 1
ATOM 1627 C CA . THR A 1 204 ? -20.969 -8.344 9.516 1 98.69 204 THR A CA 1
ATOM 1628 C C . THR A 1 204 ? -21.484 -6.973 9.938 1 98.69 204 THR A C 1
ATOM 1630 O O . THR A 1 204 ? -22.484 -6.492 9.406 1 98.69 204 THR A O 1
ATOM 1633 N N . LYS A 1 205 ? -20.812 -6.367 10.859 1 98.69 205 LYS A N 1
ATOM 1634 C CA . LYS A 1 205 ? -21.188 -5.059 11.391 1 98.69 205 LYS A CA 1
ATOM 1635 C C . LYS A 1 205 ? -21.234 -4.008 10.281 1 98.69 205 LYS A C 1
ATOM 1637 O O . LYS A 1 205 ? -22.203 -3.271 10.156 1 98.69 205 LYS A O 1
ATOM 1642 N N . ILE A 1 206 ? -20.141 -3.936 9.453 1 98.69 206 ILE A N 1
ATOM 1643 C CA . ILE A 1 206 ? -20.094 -2.871 8.453 1 98.69 206 ILE A CA 1
ATOM 1644 C C . ILE A 1 206 ? -21.094 -3.17 7.34 1 98.69 206 ILE A C 1
ATOM 1646 O O . ILE A 1 206 ? -21.688 -2.254 6.762 1 98.69 206 ILE A O 1
ATOM 1650 N N . HIS A 1 207 ? -21.344 -4.422 7.035 1 98.5 207 HIS A N 1
ATOM 1651 C CA . HIS A 1 207 ? -22.297 -4.785 6 1 98.5 207 HIS A CA 1
ATOM 1652 C C . HIS A 1 207 ? -23.719 -4.43 6.41 1 98.5 207 HIS A C 1
ATOM 1654 O O . HIS A 1 207 ? -24.594 -4.277 5.559 1 98.5 207 HIS A O 1
ATOM 1660 N N . ASP A 1 208 ? -23.953 -4.285 7.699 1 98.44 208 ASP A N 1
ATOM 1661 C CA . ASP A 1 208 ? -25.281 -3.973 8.211 1 98.44 208 ASP A CA 1
ATOM 1662 C C . ASP A 1 208 ? -25.484 -2.465 8.312 1 98.44 208 ASP A C 1
ATOM 1664 O O . ASP A 1 208 ? -26.594 -2.004 8.586 1 98.44 208 ASP A O 1
ATOM 1668 N N . MET A 1 209 ? -24.5 -1.675 8.141 1 98.75 209 MET A N 1
ATOM 1669 C CA . MET A 1 209 ? -24.625 -0.222 8.219 1 98.75 209 MET A CA 1
ATOM 1670 C C . MET A 1 209 ? -25.422 0.324 7.039 1 98.75 209 MET A C 1
ATOM 1672 O O . MET A 1 209 ? -25.219 -0.103 5.898 1 98.75 209 MET A O 1
ATOM 1676 N N . PRO A 1 210 ? -26.266 1.29 7.285 1 98.69 210 PRO A N 1
ATOM 1677 C CA . PRO A 1 210 ? -27.125 1.812 6.219 1 98.69 210 PRO A CA 1
ATOM 1678 C C . PRO A 1 210 ? -26.328 2.387 5.051 1 98.69 210 PRO A C 1
ATOM 1680 O O . PRO A 1 210 ? -26.688 2.162 3.889 1 98.69 210 PRO A O 1
ATOM 1683 N N . GLY A 1 211 ? -25.25 3.111 5.34 1 98.75 211 GLY A N 1
ATOM 1684 C CA . GLY A 1 211 ? -24.438 3.67 4.277 1 98.75 211 GLY A CA 1
ATOM 1685 C C . GLY A 1 211 ? -23.781 2.613 3.402 1 98.75 211 GLY A C 1
ATOM 1686 O O . GLY A 1 211 ? -23.703 2.781 2.184 1 98.75 211 GLY A O 1
ATOM 1687 N N . TYR A 1 212 ? -23.391 1.515 4.016 1 98.81 212 TYR A N 1
ATOM 1688 C CA . TYR A 1 212 ? -22.812 0.407 3.27 1 98.81 212 TYR A CA 1
ATOM 1689 C C . TYR A 1 212 ? -23.844 -0.227 2.34 1 98.81 212 TYR A C 1
ATOM 1691 O O . TYR A 1 212 ? -23.562 -0.475 1.166 1 98.81 212 TYR A O 1
ATOM 1699 N N . LYS A 1 213 ? -24.984 -0.458 2.848 1 98.62 213 LYS A N 1
ATOM 1700 C CA . LYS A 1 213 ? -26.047 -1.081 2.07 1 98.62 213 LYS A CA 1
ATOM 1701 C C . LYS A 1 213 ? -26.453 -0.207 0.885 1 98.62 213 LYS A C 1
ATOM 1703 O O . LYS A 1 213 ? -26.656 -0.71 -0.22 1 98.62 213 LYS A O 1
ATOM 1708 N N . LYS A 1 214 ? -26.547 1.053 1.142 1 98.69 214 LYS A N 1
ATOM 1709 C CA . LYS A 1 214 ? -26.875 1.974 0.057 1 98.69 214 LYS A CA 1
ATOM 1710 C C . LYS A 1 214 ? -25.797 1.962 -1.02 1 98.69 214 LYS A C 1
ATOM 1712 O O . LYS A 1 214 ? -26.094 1.982 -2.213 1 98.69 214 LYS A O 1
ATOM 1717 N N . ALA A 1 215 ? -24.547 1.964 -0.607 1 98.75 215 ALA A N 1
ATOM 1718 C CA . ALA A 1 215 ? -23.422 1.919 -1.539 1 98.75 215 ALA A CA 1
ATOM 1719 C C . ALA A 1 215 ? -23.453 0.641 -2.371 1 98.75 215 ALA A C 1
ATOM 1721 O O . ALA A 1 215 ? -23.141 0.663 -3.564 1 98.75 215 ALA A O 1
ATOM 1722 N N . LEU A 1 216 ? -23.781 -0.455 -1.707 1 98.19 216 LEU A N 1
ATOM 1723 C CA . LEU A 1 216 ? -23.859 -1.732 -2.406 1 98.19 216 LEU A CA 1
ATOM 1724 C C . LEU A 1 216 ? -24.969 -1.7 -3.457 1 98.19 216 LEU A C 1
ATOM 1726 O O . LEU A 1 216 ? -24.766 -2.152 -4.586 1 98.19 216 LEU A O 1
ATOM 1730 N N . GLU A 1 217 ? -26.062 -1.204 -3.07 1 98 217 GLU A N 1
ATOM 1731 C CA . GLU A 1 217 ? -27.188 -1.102 -3.998 1 98 217 GLU A CA 1
ATOM 1732 C C . GLU A 1 217 ? -26.828 -0.25 -5.211 1 98 217 GLU A C 1
ATOM 1734 O O . GLU A 1 217 ? -27.094 -0.637 -6.352 1 98 217 GLU A O 1
ATOM 1739 N N . LYS A 1 218 ? -26.203 0.84 -5 1 98.19 218 LYS A N 1
ATOM 1740 C CA . LYS A 1 218 ? -25.859 1.767 -6.074 1 98.19 218 LYS A CA 1
ATOM 1741 C C . LYS A 1 218 ? -24.719 1.212 -6.93 1 98.19 218 LYS A C 1
ATOM 1743 O O . LYS A 1 218 ? -24.672 1.451 -8.141 1 98.19 218 LYS A O 1
ATOM 1748 N N . GLY A 1 219 ? -23.781 0.506 -6.305 1 97.81 219 GLY A N 1
ATOM 1749 C CA . GLY A 1 219 ? -22.594 0.015 -6.992 1 97.81 219 GLY A CA 1
ATOM 1750 C C . GLY A 1 219 ? -22.891 -1.165 -7.902 1 97.81 219 GLY A C 1
ATOM 1751 O O . GLY A 1 219 ? -22.156 -1.394 -8.875 1 97.81 219 GLY A O 1
ATOM 1752 N N . GLY A 1 220 ? -23.906 -1.895 -7.551 1 96.06 220 GLY A N 1
ATOM 1753 C CA . GLY A 1 220 ? -24.219 -3.086 -8.32 1 96.06 220 GLY A CA 1
ATOM 1754 C C . GLY A 1 220 ? -23.578 -4.344 -7.773 1 96.06 220 GLY A C 1
ATOM 1755 O O . GLY A 1 220 ? -23.219 -4.398 -6.594 1 96.06 220 GLY A O 1
ATOM 1756 N N . LYS A 1 221 ? -23.5 -5.348 -8.633 1 92.5 221 LYS A N 1
ATOM 1757 C CA . LYS A 1 221 ? -23.016 -6.656 -8.188 1 92.5 221 LYS A CA 1
ATOM 1758 C C . LYS A 1 221 ? -21.625 -6.555 -7.562 1 92.5 221 LYS A C 1
ATOM 1760 O O . LYS A 1 221 ? -20.734 -5.934 -8.133 1 92.5 221 LYS A O 1
ATOM 1765 N N . TYR A 1 222 ? -21.453 -7.105 -6.457 1 95.75 222 TYR A N 1
ATOM 1766 C CA . TYR A 1 222 ? -20.234 -7.137 -5.66 1 95.75 222 TYR A CA 1
ATOM 1767 C C . TYR A 1 222 ? -20.047 -8.492 -5 1 95.75 222 TYR A C 1
ATOM 1769 O O . TYR A 1 222 ? -20.797 -8.852 -4.086 1 95.75 222 TYR A O 1
ATOM 1777 N N . ASP A 1 223 ? -19.031 -9.148 -5.391 1 93.25 223 ASP A N 1
ATOM 1778 C CA . ASP A 1 223 ? -18.891 -10.562 -5.035 1 93.25 223 ASP A CA 1
ATOM 1779 C C . ASP A 1 223 ? -18.406 -10.711 -3.594 1 93.25 223 ASP A C 1
ATOM 1781 O O . ASP A 1 223 ? -18.484 -11.805 -3.021 1 93.25 223 ASP A O 1
ATOM 1785 N N . TYR A 1 224 ? -17.938 -9.68 -3.002 1 92.19 224 TYR A N 1
ATOM 1786 C CA . TYR A 1 224 ? -17.25 -9.82 -1.729 1 92.19 224 TYR A CA 1
ATOM 1787 C C . TYR A 1 224 ? -18.172 -9.516 -0.561 1 92.19 224 TYR A C 1
ATOM 1789 O O . TYR A 1 224 ? -17.75 -9.531 0.598 1 92.19 224 TYR A O 1
ATOM 1797 N N . ALA A 1 225 ? -19.359 -9.102 -0.845 1 87.12 225 ALA A N 1
ATOM 1798 C CA . ALA A 1 225 ? -20.328 -8.82 0.21 1 87.12 225 ALA A CA 1
ATOM 1799 C C . ALA A 1 225 ? -21.547 -9.727 0.095 1 87.12 225 ALA A C 1
ATOM 1801 O O . ALA A 1 225 ? -21.828 -10.258 -0.98 1 87.12 225 ALA A O 1
ATOM 1802 N N . MET B 1 1 ? 11 23.953 16.812 1 45.16 1 MET B N 1
ATOM 1803 C CA . MET B 1 1 ? 10.711 22.703 16.109 1 45.16 1 MET B CA 1
ATOM 1804 C C . MET B 1 1 ? 10.711 21.516 17.078 1 45.16 1 MET B C 1
ATOM 1806 O O . MET B 1 1 ? 11.602 21.406 17.922 1 45.16 1 MET B O 1
ATOM 1810 N N . ALA B 1 2 ? 9.453 20.906 17.281 1 64.31 2 ALA B N 1
ATOM 1811 C CA . ALA B 1 2 ? 9.461 20 18.438 1 64.31 2 ALA B CA 1
ATOM 1812 C C . ALA B 1 2 ? 10.523 18.922 18.281 1 64.31 2 ALA B C 1
ATOM 1814 O O . ALA B 1 2 ? 10.617 18.281 17.219 1 64.31 2 ALA B O 1
ATOM 1815 N N . SER B 1 3 ? 11.594 19.016 18.922 1 70.12 3 SER B N 1
ATOM 1816 C CA . SER B 1 3 ? 12.594 17.953 19.031 1 70.12 3 SER B CA 1
ATOM 1817 C C . SER B 1 3 ? 12.109 16.812 19.906 1 70.12 3 SER B C 1
ATOM 1819 O O . SER B 1 3 ? 11.406 17.047 20.906 1 70.12 3 SER B O 1
ATOM 1821 N N . PRO B 1 4 ? 12.336 15.625 19.281 1 77.75 4 PRO B N 1
ATOM 1822 C CA . PRO B 1 4 ? 11.898 14.5 20.125 1 77.75 4 PRO B CA 1
ATOM 1823 C C . PRO B 1 4 ? 12.578 14.484 21.484 1 77.75 4 PRO B C 1
ATOM 1825 O O . PRO B 1 4 ? 13.75 14.867 21.609 1 77.75 4 PRO B O 1
ATOM 1828 N N . ALA B 1 5 ? 11.828 14.242 22.484 1 75.38 5 ALA B N 1
ATOM 1829 C CA . ALA B 1 5 ? 12.344 14.156 23.844 1 75.38 5 ALA B CA 1
ATOM 1830 C C . ALA B 1 5 ? 13.445 13.109 23.953 1 75.38 5 ALA B C 1
ATOM 1832 O O . ALA B 1 5 ? 14.375 13.258 24.75 1 75.38 5 ALA B O 1
ATOM 1833 N N . SER B 1 6 ? 13.359 12.031 23.234 1 85.38 6 SER B N 1
ATOM 1834 C CA . SER B 1 6 ? 14.352 10.977 23.078 1 85.38 6 SER B CA 1
ATOM 1835 C C . SER B 1 6 ? 14.562 10.641 21.594 1 85.38 6 SER B C 1
ATOM 1837 O O . SER B 1 6 ? 13.68 10.867 20.766 1 85.38 6 SER B O 1
ATOM 1839 N N . PRO B 1 7 ? 15.75 10.148 21.297 1 92.06 7 PRO B N 1
ATOM 1840 C CA . PRO B 1 7 ? 15.992 9.836 19.891 1 92.06 7 PRO B CA 1
ATOM 1841 C C . PRO B 1 7 ? 15 8.82 19.328 1 92.06 7 PRO B C 1
ATOM 1843 O O . PRO B 1 7 ? 14.586 7.898 20.031 1 92.06 7 PRO B O 1
ATOM 1846 N N . ILE B 1 8 ? 14.641 9.078 18.141 1 98.19 8 ILE B N 1
ATOM 1847 C CA . ILE B 1 8 ? 13.812 8.117 17.406 1 98.19 8 ILE B CA 1
ATOM 1848 C C . ILE B 1 8 ? 14.625 6.859 17.109 1 98.19 8 ILE B C 1
ATOM 1850 O O . ILE B 1 8 ? 15.758 6.941 16.641 1 98.19 8 ILE B O 1
ATOM 1854 N N . ILE B 1 9 ? 14.078 5.727 17.453 1 98.75 9 ILE B N 1
ATOM 1855 C CA . ILE B 1 9 ? 14.75 4.473 17.125 1 98.75 9 ILE B CA 1
ATOM 1856 C C . ILE B 1 9 ? 14.211 3.926 15.812 1 98.75 9 ILE B C 1
ATOM 1858 O O . ILE B 1 9 ? 13.008 3.717 15.664 1 98.75 9 ILE B O 1
ATOM 1862 N N . VAL B 1 10 ? 15.07 3.752 14.836 1 98.88 10 VAL B N 1
ATOM 1863 C CA . VAL B 1 10 ? 14.719 3.059 13.602 1 98.88 10 VAL B CA 1
ATOM 1864 C C . VAL B 1 10 ? 15.141 1.595 13.695 1 98.88 10 VAL B C 1
ATOM 1866 O O . VAL B 1 10 ? 16.328 1.293 13.82 1 98.88 10 VAL B O 1
ATOM 1869 N N . HIS B 1 11 ? 14.203 0.71 13.703 1 98.88 11 HIS B N 1
ATOM 1870 C CA . HIS B 1 11 ? 14.508 -0.713 13.609 1 98.88 11 HIS B CA 1
ATOM 1871 C C . HIS B 1 11 ? 14.82 -1.112 12.164 1 98.88 11 HIS B C 1
ATOM 1873 O O . HIS B 1 11 ? 13.906 -1.411 11.391 1 98.88 11 HIS B O 1
ATOM 1879 N N . HIS B 1 12 ? 16.109 -1.13 11.844 1 98.69 12 HIS B N 1
ATOM 1880 C CA . HIS B 1 12 ? 16.609 -1.159 10.477 1 98.69 12 HIS B CA 1
ATOM 1881 C C . HIS B 1 12 ? 16.984 -2.578 10.055 1 98.69 12 HIS B C 1
ATOM 1883 O O . HIS B 1 12 ? 17.797 -3.234 10.711 1 98.69 12 HIS B O 1
ATOM 1889 N N . LEU B 1 13 ? 16.328 -3.07 9.086 1 98.38 13 LEU B N 1
ATOM 1890 C CA . LEU B 1 13 ? 16.656 -4.332 8.422 1 98.38 13 LEU B CA 1
ATOM 1891 C C . LEU B 1 13 ? 17.406 -4.082 7.121 1 98.38 13 LEU B C 1
ATOM 1893 O O . LEU B 1 13 ? 17 -3.229 6.324 1 98.38 13 LEU B O 1
ATOM 1897 N N . ASN B 1 14 ? 18.469 -4.832 6.859 1 96.38 14 ASN B N 1
ATOM 1898 C CA . ASN B 1 14 ? 19.203 -4.633 5.617 1 96.38 14 ASN B CA 1
ATOM 1899 C C . ASN B 1 14 ? 18.328 -4.875 4.395 1 96.38 14 ASN B C 1
ATOM 1901 O O . ASN B 1 14 ? 17.5 -5.785 4.395 1 96.38 14 ASN B O 1
ATOM 1905 N N . ASN B 1 15 ? 18.562 -4.016 3.369 1 95.75 15 ASN B N 1
ATOM 1906 C CA . ASN B 1 15 ? 17.859 -4.113 2.09 1 95.75 15 ASN B CA 1
ATOM 1907 C C . ASN B 1 15 ? 16.359 -4.082 2.271 1 95.75 15 ASN B C 1
ATOM 1909 O O . ASN B 1 15 ? 15.641 -4.953 1.766 1 95.75 15 ASN B O 1
ATOM 1913 N N . SER B 1 16 ? 15.977 -3.117 3.088 1 97.25 16 SER B N 1
ATOM 1914 C CA . SER B 1 16 ? 14.547 -2.963 3.359 1 97.25 16 SER B CA 1
ATOM 1915 C C . SER B 1 16 ? 14.109 -1.513 3.191 1 97.25 16 SER B C 1
ATOM 1917 O O . SER B 1 16 ? 14.938 -0.631 2.943 1 97.25 16 SER B O 1
ATOM 1919 N N . ARG B 1 17 ? 12.828 -1.259 3.312 1 98.25 17 ARG B N 1
ATOM 1920 C CA . ARG B 1 17 ? 12.195 0.051 3.207 1 98.25 17 ARG B CA 1
ATOM 1921 C C . ARG B 1 17 ? 12.648 0.969 4.34 1 98.25 17 ARG B C 1
ATOM 1923 O O . ARG B 1 17 ? 12.438 2.182 4.281 1 98.25 17 ARG B O 1
ATOM 1930 N N . SER B 1 18 ? 13.328 0.437 5.371 1 98.75 18 SER B N 1
ATOM 1931 C CA . SER B 1 18 ? 13.766 1.285 6.477 1 98.75 18 SER B CA 1
ATOM 1932 C C . SER B 1 18 ? 14.867 2.242 6.031 1 98.75 18 SER B C 1
ATOM 1934 O O . SER B 1 18 ? 15.133 3.246 6.699 1 98.75 18 SER B O 1
ATOM 1936 N N . GLN B 1 19 ? 15.477 1.938 4.902 1 98.75 19 GLN B N 1
ATOM 1937 C CA . GLN B 1 19 ? 16.531 2.805 4.379 1 98.75 19 GLN B CA 1
ATOM 1938 C C . GLN B 1 19 ? 15.984 4.191 4.047 1 98.75 19 GLN B C 1
ATOM 1940 O O . GLN B 1 19 ? 16.641 5.203 4.316 1 98.75 19 GLN B O 1
ATOM 1945 N N . ARG B 1 20 ? 14.789 4.246 3.5 1 98.81 20 ARG B N 1
ATOM 1946 C CA . ARG B 1 20 ? 14.242 5.555 3.148 1 98.81 20 ARG B CA 1
ATOM 1947 C C . ARG B 1 20 ? 13.805 6.316 4.395 1 98.81 20 ARG B C 1
ATOM 1949 O O . ARG B 1 20 ? 13.703 7.547 4.375 1 98.81 20 ARG B O 1
ATOM 1956 N N . ILE B 1 21 ? 13.531 5.617 5.5 1 98.94 21 ILE B N 1
ATOM 1957 C CA . ILE B 1 21 ? 13.195 6.285 6.754 1 98.94 21 ILE B CA 1
ATOM 1958 C C . ILE B 1 21 ? 14.445 6.945 7.332 1 98.94 21 ILE B C 1
ATOM 1960 O O . ILE B 1 21 ? 14.383 8.062 7.848 1 98.94 21 ILE B O 1
ATOM 1964 N N . LEU B 1 22 ? 15.617 6.262 7.223 1 98.88 22 LEU B N 1
ATOM 1965 C CA . LEU B 1 22 ? 16.875 6.898 7.605 1 98.88 22 LEU B CA 1
ATOM 1966 C C . LEU B 1 22 ? 17.109 8.18 6.816 1 98.88 22 LEU B C 1
ATOM 1968 O O . LEU B 1 22 ? 17.469 9.211 7.387 1 98.88 22 LEU B O 1
ATOM 1972 N N . TRP B 1 23 ? 16.844 8.102 5.52 1 98.94 23 TRP B N 1
ATOM 1973 C CA . TRP B 1 23 ? 17.016 9.266 4.664 1 98.94 23 TRP B CA 1
ATOM 1974 C C . TRP B 1 23 ? 16.094 10.406 5.09 1 98.94 23 TRP B C 1
ATOM 1976 O O . TRP B 1 23 ? 16.531 11.555 5.199 1 98.94 23 TRP B O 1
ATOM 1986 N N . LEU B 1 24 ? 14.836 10.078 5.379 1 98.94 24 LEU B N 1
ATOM 1987 C CA . LEU B 1 24 ? 13.883 11.086 5.828 1 98.94 24 LEU B CA 1
ATOM 1988 C C . LEU B 1 24 ? 14.375 11.773 7.098 1 98.94 24 LEU B C 1
ATOM 1990 O O . LEU B 1 24 ? 14.289 13 7.223 1 98.94 24 LEU B O 1
ATOM 1994 N N . LEU B 1 25 ? 14.859 10.977 8.031 1 98.88 25 LEU B N 1
ATOM 1995 C CA . LEU B 1 25 ? 15.328 11.523 9.297 1 98.88 25 LEU B CA 1
ATOM 1996 C C . LEU B 1 25 ? 16.516 12.445 9.086 1 98.88 25 LEU B C 1
ATOM 1998 O O . LEU B 1 25 ? 16.641 13.477 9.758 1 98.88 25 LEU B O 1
ATOM 2002 N N . GLU B 1 26 ? 17.391 12.117 8.133 1 98.81 26 GLU B N 1
ATOM 2003 C CA . GLU B 1 26 ? 18.516 12.992 7.793 1 98.81 26 GLU B CA 1
ATOM 2004 C C . GLU B 1 26 ? 18.016 14.312 7.199 1 98.81 26 GLU B C 1
ATOM 2006 O O . GLU B 1 26 ? 18.516 15.383 7.555 1 98.81 26 GLU B O 1
ATOM 2011 N N . GLU B 1 27 ? 17.031 14.227 6.297 1 98.81 27 GLU B N 1
ATOM 2012 C CA . GLU B 1 27 ? 16.5 15.43 5.66 1 98.81 27 GLU B CA 1
ATOM 2013 C C . GLU B 1 27 ? 15.805 16.328 6.68 1 98.81 27 GLU B C 1
ATOM 2015 O O . GLU B 1 27 ? 15.828 17.547 6.543 1 98.81 27 GLU B O 1
ATOM 2020 N N . LEU B 1 28 ? 15.203 15.695 7.688 1 98.38 28 LEU B N 1
ATOM 2021 C CA . LEU B 1 28 ? 14.516 16.453 8.727 1 98.38 28 LEU B CA 1
ATOM 2022 C C . LEU B 1 28 ? 15.492 16.891 9.812 1 98.38 28 LEU B C 1
ATOM 2024 O O . LEU B 1 28 ? 15.125 17.641 10.727 1 98.38 28 LEU B O 1
ATOM 2028 N N . GLN B 1 29 ? 16.719 16.453 9.719 1 97.25 29 GLN B N 1
ATOM 2029 C CA . GLN B 1 29 ? 17.766 16.766 10.688 1 97.25 29 GLN B CA 1
ATOM 2030 C C . GLN B 1 29 ? 17.328 16.422 12.102 1 97.25 29 GLN B C 1
ATOM 2032 O O . GLN B 1 29 ? 17.453 17.234 13.016 1 97.25 29 GLN B O 1
ATOM 2037 N N . LEU B 1 30 ? 16.797 15.234 12.242 1 97.62 30 LEU B N 1
ATOM 2038 C CA . LEU B 1 30 ? 16.375 14.727 13.539 1 97.62 30 LEU B CA 1
ATOM 2039 C C . LEU B 1 30 ? 17.375 13.719 14.086 1 97.62 30 LEU B C 1
ATOM 2041 O O . LEU B 1 30 ? 17.938 12.922 13.328 1 97.62 30 LEU B O 1
ATOM 2045 N N . PRO B 1 31 ? 17.609 13.812 15.375 1 96.5 31 PRO B N 1
ATOM 2046 C CA . PRO B 1 31 ? 18.422 12.75 15.969 1 96.5 31 PRO B CA 1
ATOM 2047 C C . PRO B 1 31 ? 17.703 11.398 15.984 1 96.5 31 PRO B C 1
ATOM 2049 O O . PRO B 1 31 ? 16.5 11.344 16.219 1 96.5 31 PRO B O 1
ATOM 2052 N N . TYR B 1 32 ? 18.469 10.344 15.656 1 98.38 32 TYR B N 1
ATOM 2053 C CA . TYR B 1 32 ? 17.891 9.008 15.688 1 98.38 32 TYR B CA 1
ATOM 2054 C C . TYR B 1 32 ? 18.953 7.965 16.016 1 98.38 32 TYR B C 1
ATOM 2056 O O . TYR B 1 32 ? 20.156 8.234 15.914 1 98.38 32 TYR B O 1
ATOM 2064 N N . GLU B 1 33 ? 18.469 6.883 16.484 1 98.44 33 GLU B N 1
ATOM 2065 C CA . GLU B 1 33 ? 19.266 5.684 16.734 1 98.44 33 GLU B CA 1
ATOM 2066 C C . GLU B 1 33 ? 18.844 4.543 15.812 1 98.44 33 GLU B C 1
ATOM 2068 O O . GLU B 1 33 ? 17.672 4.402 15.484 1 98.44 33 GLU B O 1
ATOM 2073 N N . ILE B 1 34 ? 19.859 3.805 15.43 1 98.69 34 ILE B N 1
ATOM 2074 C CA . ILE B 1 34 ? 19.578 2.656 14.57 1 98.69 34 ILE B CA 1
ATOM 2075 C C . ILE B 1 34 ? 19.734 1.366 15.375 1 98.69 34 ILE B C 1
ATOM 2077 O O . ILE B 1 34 ? 20.781 1.107 15.961 1 98.69 34 ILE B O 1
ATOM 2081 N N . LYS B 1 35 ? 18.703 0.667 15.523 1 98.62 35 LYS B N 1
ATOM 2082 C CA . LYS B 1 35 ? 18.781 -0.73 15.938 1 98.62 35 LYS B CA 1
ATOM 2083 C C . LYS B 1 35 ? 18.812 -1.663 14.734 1 98.62 35 LYS B C 1
ATOM 2085 O O . LYS B 1 35 ? 17.812 -1.785 14.016 1 98.62 35 LYS B O 1
ATOM 2090 N N . ARG B 1 36 ? 19.875 -2.395 14.57 1 98.25 36 ARG B N 1
ATOM 2091 C CA . ARG B 1 36 ? 20.125 -3.133 13.336 1 98.25 36 ARG B CA 1
ATOM 2092 C C . ARG B 1 36 ? 19.609 -4.566 13.438 1 98.25 36 ARG B C 1
ATOM 2094 O O . ARG B 1 36 ? 19.766 -5.211 14.477 1 98.25 36 ARG B O 1
ATOM 2101 N N . TYR B 1 37 ? 18.969 -5.004 12.438 1 98.12 37 TYR B N 1
ATOM 2102 C CA . TYR B 1 37 ? 18.547 -6.383 12.219 1 98.12 37 TYR B CA 1
ATOM 2103 C C . TYR B 1 37 ? 19.078 -6.91 10.891 1 98.12 37 TYR B C 1
ATOM 2105 O O . TYR B 1 37 ? 19.219 -6.152 9.93 1 98.12 37 TYR B O 1
ATOM 2113 N N . GLN B 1 38 ? 19.375 -8.195 10.852 1 96.56 38 GLN B N 1
ATOM 2114 C CA . GLN B 1 38 ? 19.891 -8.82 9.633 1 96.56 38 GLN B CA 1
ATOM 2115 C C . GLN B 1 38 ? 18.969 -9.922 9.141 1 96.56 38 GLN B C 1
ATOM 2117 O O . GLN B 1 38 ? 18.453 -10.703 9.938 1 96.56 38 GLN B O 1
ATOM 2122 N N . ARG B 1 39 ? 18.75 -9.883 7.844 1 96.25 39 ARG B N 1
ATOM 2123 C CA . ARG B 1 39 ? 17.969 -10.953 7.242 1 96.25 39 ARG B CA 1
ATOM 2124 C C . ARG B 1 39 ? 18.609 -12.312 7.477 1 96.25 39 ARG B C 1
ATOM 2126 O O . ARG B 1 39 ? 19.844 -12.438 7.43 1 96.25 39 ARG B O 1
ATOM 2133 N N . ASN B 1 40 ? 17.703 -13.281 7.672 1 94.56 40 ASN B N 1
ATOM 2134 C CA . ASN B 1 40 ? 18.156 -14.672 7.762 1 94.56 40 ASN B CA 1
ATOM 2135 C C . ASN B 1 40 ? 18.625 -15.195 6.41 1 94.56 40 ASN B C 1
ATOM 2137 O O . ASN B 1 40 ? 18.531 -14.5 5.398 1 94.56 40 ASN B O 1
ATOM 2141 N N . GLU B 1 41 ? 19.047 -16.391 6.387 1 90.69 41 GLU B N 1
ATOM 2142 C CA . GLU B 1 41 ? 19.531 -17.016 5.156 1 90.69 41 GLU B CA 1
ATOM 2143 C C . GLU B 1 41 ? 18.406 -17.141 4.129 1 90.69 41 GLU B C 1
ATOM 2145 O O . GLU B 1 41 ? 18.641 -17.047 2.924 1 90.69 41 GLU B O 1
ATOM 2150 N N . ASP B 1 42 ? 17.281 -17.266 4.648 1 87.69 42 ASP B N 1
ATOM 2151 C CA . ASP B 1 42 ? 16.125 -17.375 3.756 1 87.69 42 ASP B CA 1
ATOM 2152 C C . ASP B 1 42 ? 15.641 -16 3.305 1 87.69 42 ASP B C 1
ATOM 2154 O O . ASP B 1 42 ? 14.578 -15.883 2.697 1 87.69 42 ASP B O 1
ATOM 2158 N N . GLN B 1 43 ? 16.344 -14.953 3.689 1 89.25 43 GLN B N 1
ATOM 2159 C CA . GLN B 1 43 ? 16.141 -13.57 3.27 1 89.25 43 GLN B CA 1
ATOM 2160 C C . GLN B 1 43 ? 14.945 -12.945 3.99 1 89.25 43 GLN B C 1
ATOM 2162 O O . GLN B 1 43 ? 14.492 -11.859 3.633 1 89.25 43 GLN B O 1
ATOM 2167 N N . ARG B 1 44 ? 14.477 -13.664 5.02 1 92 44 ARG B N 1
ATOM 2168 C CA . ARG B 1 44 ? 13.375 -13.141 5.82 1 92 44 ARG B CA 1
ATOM 2169 C C . ARG B 1 44 ? 13.898 -12.375 7.031 1 92 44 ARG B C 1
ATOM 2171 O O . ARG B 1 44 ? 15.055 -12.531 7.422 1 92 44 ARG B O 1
ATOM 2178 N N . ALA B 1 45 ? 13.039 -11.477 7.535 1 96.12 45 ALA B N 1
ATOM 2179 C CA . ALA B 1 45 ? 13.383 -10.758 8.766 1 96.12 45 ALA B CA 1
ATOM 2180 C C . ALA B 1 45 ? 13.531 -11.719 9.938 1 96.12 45 ALA B C 1
ATOM 2182 O O . ALA B 1 45 ? 12.812 -12.727 10.023 1 96.12 45 ALA B O 1
ATOM 2183 N N . PRO B 1 46 ? 14.461 -11.398 10.836 1 97.19 46 PRO B N 1
ATOM 2184 C CA . PRO B 1 46 ? 14.617 -12.258 12.016 1 97.19 46 PRO B CA 1
ATOM 2185 C C . PRO B 1 46 ? 13.453 -12.133 12.992 1 97.19 46 PRO B C 1
ATOM 2187 O O . PRO B 1 46 ? 12.766 -11.102 13.016 1 97.19 46 PRO B O 1
ATOM 2190 N N . LYS B 1 47 ? 13.219 -13.117 13.805 1 95.44 47 LYS B N 1
ATOM 2191 C CA . LYS B 1 47 ? 12.078 -13.203 14.719 1 95.44 47 LYS B CA 1
ATOM 2192 C C . LYS B 1 47 ? 12.117 -12.078 15.75 1 95.44 47 LYS B C 1
ATOM 2194 O O . LYS B 1 47 ? 11.086 -11.719 16.312 1 95.44 47 LYS B O 1
ATOM 2199 N N . GLU B 1 48 ? 13.305 -11.508 15.977 1 97.56 48 GLU B N 1
ATOM 2200 C CA . GLU B 1 48 ? 13.469 -10.438 16.953 1 97.56 48 GLU B CA 1
ATOM 2201 C C . GLU B 1 48 ? 12.594 -9.234 16.609 1 97.56 48 GLU B C 1
ATOM 2203 O O . GLU B 1 48 ? 12.148 -8.508 17.5 1 97.56 48 GLU B O 1
ATOM 2208 N N . LEU B 1 49 ? 12.375 -9.078 15.336 1 98 49 LEU B N 1
ATOM 2209 C CA . LEU B 1 49 ? 11.586 -7.93 14.914 1 98 49 LEU B CA 1
ATOM 2210 C C . LEU B 1 49 ? 10.125 -8.078 15.344 1 98 49 LEU B C 1
ATOM 2212 O O . LEU B 1 49 ? 9.398 -7.09 15.43 1 98 49 LEU B O 1
ATOM 2216 N N . GLU B 1 50 ? 9.688 -9.297 15.578 1 96.81 50 GLU B N 1
ATOM 2217 C CA . GLU B 1 50 ? 8.328 -9.539 16.047 1 96.81 50 GLU B CA 1
ATOM 2218 C C . GLU B 1 50 ? 8.125 -9.008 17.453 1 96.81 50 GLU B C 1
ATOM 2220 O O . GLU B 1 50 ? 6.988 -8.789 17.891 1 96.81 50 GLU B O 1
ATOM 2225 N N . GLN B 1 51 ? 9.188 -8.766 18.172 1 97.25 51 GLN B N 1
ATOM 2226 C CA . GLN B 1 51 ? 9.109 -8.203 19.516 1 97.25 51 GLN B CA 1
ATOM 2227 C C . GLN B 1 51 ? 8.852 -6.703 19.469 1 97.25 51 GLN B C 1
ATOM 2229 O O . GLN B 1 51 ? 8.422 -6.105 20.453 1 97.25 51 GLN B O 1
ATOM 2234 N N . VAL B 1 52 ? 9.188 -6.148 18.312 1 98.12 52 VAL B N 1
ATOM 2235 C CA . VAL B 1 52 ? 9.008 -4.711 18.141 1 98.12 52 VAL B CA 1
ATOM 2236 C C . VAL B 1 52 ? 7.582 -4.418 17.672 1 98.12 52 VAL B C 1
ATOM 2238 O O . VAL B 1 52 ? 6.934 -3.496 18.172 1 98.12 52 VAL B O 1
ATOM 2241 N N . HIS B 1 53 ? 7.129 -5.215 16.734 1 98 53 HIS B N 1
ATOM 2242 C CA . HIS B 1 53 ? 5.801 -5.102 16.156 1 98 53 HIS B CA 1
ATOM 2243 C C . HIS B 1 53 ? 5.281 -6.457 15.695 1 98 53 HIS B C 1
ATOM 2245 O O . HIS B 1 53 ? 6.039 -7.262 15.148 1 98 53 HIS B O 1
ATOM 2251 N N . PRO B 1 54 ? 3.965 -6.645 15.75 1 96.69 54 PRO B N 1
ATOM 2252 C CA . PRO B 1 54 ? 3.412 -7.973 15.477 1 96.69 54 PRO B CA 1
ATOM 2253 C C . PRO B 1 54 ? 3.678 -8.438 14.047 1 96.69 54 PRO B C 1
ATOM 2255 O O . PRO B 1 54 ? 3.746 -9.648 13.789 1 96.69 54 PRO B O 1
ATOM 2258 N N . LEU B 1 55 ? 3.869 -7.598 13.148 1 96.62 55 LEU B N 1
ATOM 2259 C CA . LEU B 1 55 ? 4.117 -7.984 11.758 1 96.62 55 LEU B CA 1
ATOM 2260 C C . LEU B 1 55 ? 5.539 -8.508 11.586 1 96.62 55 LEU B C 1
ATOM 2262 O O . LEU B 1 55 ? 5.84 -9.195 10.609 1 96.62 55 LEU B O 1
ATOM 2266 N N . GLY B 1 56 ? 6.418 -8.109 12.445 1 97.44 56 GLY B N 1
ATOM 2267 C CA . GLY B 1 56 ? 7.801 -8.562 12.391 1 97.44 56 GLY B CA 1
ATOM 2268 C C . GLY B 1 56 ? 8.531 -8.086 11.148 1 97.44 56 GLY B C 1
ATOM 2269 O O . GLY B 1 56 ? 9.367 -8.812 10.602 1 97.44 56 GLY B O 1
ATOM 2270 N N . LYS B 1 57 ? 8.18 -6.922 10.695 1 96.81 57 LYS B N 1
ATOM 2271 C CA . LYS B 1 57 ? 8.773 -6.406 9.461 1 96.81 57 LYS B CA 1
ATOM 2272 C C . LYS B 1 57 ? 9.414 -5.043 9.695 1 96.81 57 LYS B C 1
ATOM 2274 O O . LYS B 1 57 ? 9.289 -4.465 10.773 1 96.81 57 LYS B O 1
ATOM 2279 N N . SER B 1 58 ? 10.172 -4.645 8.781 1 98.06 58 SER B N 1
ATOM 2280 C CA . SER B 1 58 ? 10.766 -3.314 8.68 1 98.06 58 SER B CA 1
ATOM 2281 C C . SER B 1 58 ? 10.328 -2.611 7.402 1 98.06 58 SER B C 1
ATOM 2283 O O . SER B 1 58 ? 10.258 -3.23 6.336 1 98.06 58 SER B O 1
ATOM 2285 N N . PRO B 1 59 ? 9.914 -1.341 7.551 1 98.44 59 PRO B N 1
ATOM 2286 C CA . PRO B 1 59 ? 10.336 -0.369 8.562 1 98.44 59 PRO B CA 1
ATOM 2287 C C . PRO B 1 59 ? 9.391 -0.327 9.766 1 98.44 59 PRO B C 1
ATOM 2289 O O . PRO B 1 59 ? 8.195 -0.594 9.625 1 98.44 59 PRO B O 1
ATOM 2292 N N . VAL B 1 60 ? 9.922 -0.09 10.852 1 98.81 60 VAL B N 1
ATOM 2293 C CA . VAL B 1 60 ? 9.219 0.22 12.094 1 98.81 60 VAL B CA 1
ATOM 2294 C C . VAL B 1 60 ? 10.086 1.138 12.961 1 98.81 60 VAL B C 1
ATOM 2296 O O . VAL B 1 60 ? 11.305 0.956 13.047 1 98.81 60 VAL B O 1
ATOM 2299 N N . ILE B 1 61 ? 9.477 2.191 13.523 1 98.81 61 ILE B N 1
ATOM 2300 C CA . ILE B 1 61 ? 10.203 3.098 14.406 1 98.81 61 ILE B CA 1
ATOM 2301 C C . ILE B 1 61 ? 9.555 3.104 15.789 1 98.81 61 ILE B C 1
ATOM 2303 O O . ILE B 1 61 ? 8.383 2.734 15.938 1 98.81 61 ILE B O 1
ATOM 2307 N N . THR B 1 62 ? 10.312 3.438 16.766 1 98.56 62 THR B N 1
ATOM 2308 C CA . THR B 1 62 ? 9.828 3.734 18.094 1 98.56 62 THR B CA 1
ATOM 2309 C C . THR B 1 62 ? 10.18 5.164 18.5 1 98.56 62 THR B C 1
ATOM 2311 O O . THR B 1 62 ? 11.352 5.539 18.5 1 98.56 62 THR B O 1
ATOM 2314 N N . ASP B 1 63 ? 9.234 5.98 18.688 1 97.94 63 ASP B N 1
ATOM 2315 C CA . ASP B 1 63 ? 9.352 7.352 19.188 1 97.94 63 ASP B CA 1
ATOM 2316 C C . ASP B 1 63 ? 8.617 7.52 20.516 1 97.94 63 ASP B C 1
ATOM 2318 O O . ASP B 1 63 ? 7.41 7.793 20.531 1 97.94 63 ASP B O 1
ATOM 2322 N N . GLY B 1 64 ? 9.383 7.48 21.594 1 96 64 GLY B N 1
ATOM 2323 C CA . GLY B 1 64 ? 8.734 7.441 22.906 1 96 64 GLY B CA 1
ATOM 2324 C C . GLY B 1 64 ? 7.789 6.262 23.062 1 96 64 GLY B C 1
ATOM 2325 O O . GLY B 1 64 ? 8.195 5.109 22.906 1 96 64 GLY B O 1
ATOM 2326 N N . ARG B 1 65 ? 6.555 6.488 23.234 1 95.25 65 ARG B N 1
ATOM 2327 C CA . ARG B 1 65 ? 5.59 5.422 23.484 1 95.25 65 ARG B CA 1
ATOM 2328 C C . ARG B 1 65 ? 5.012 4.891 22.188 1 95.25 65 ARG B C 1
ATOM 2330 O O . ARG B 1 65 ? 4.277 3.9 22.172 1 95.25 65 ARG B O 1
ATOM 2337 N N . HIS B 1 66 ? 5.312 5.562 21.125 1 97.19 66 HIS B N 1
ATOM 2338 C CA . HIS B 1 66 ? 4.711 5.176 19.844 1 97.19 66 HIS B CA 1
ATOM 2339 C C . HIS B 1 66 ? 5.625 4.238 19.062 1 97.19 66 HIS B C 1
ATOM 2341 O O . HIS B 1 66 ? 6.805 4.539 18.875 1 97.19 66 HIS B O 1
ATOM 2347 N N . THR B 1 67 ? 5.133 3.109 18.656 1 98.44 67 THR B N 1
ATOM 2348 C CA . THR B 1 67 ? 5.754 2.229 17.672 1 98.44 67 THR B CA 1
ATOM 2349 C C . THR B 1 67 ? 4.934 2.193 16.391 1 98.44 67 THR B C 1
ATOM 2351 O O . THR B 1 67 ? 3.762 1.815 16.406 1 98.44 67 THR B O 1
ATOM 2354 N N . ILE B 1 68 ? 5.535 2.627 15.312 1 98.5 68 ILE B N 1
ATOM 2355 C CA . ILE B 1 68 ? 4.793 2.848 14.078 1 98.5 68 ILE B CA 1
ATOM 2356 C C . ILE B 1 68 ? 5.457 2.08 12.938 1 98.5 68 ILE B C 1
ATOM 2358 O O . ILE B 1 68 ? 6.664 2.205 12.711 1 98.5 68 ILE B O 1
ATOM 2362 N N . ALA B 1 69 ? 4.648 1.273 12.242 1 98.5 69 ALA B N 1
ATOM 2363 C CA . ALA B 1 69 ? 5.09 0.575 11.031 1 98.5 69 ALA B CA 1
ATOM 2364 C C . ALA B 1 69 ? 4.469 1.195 9.781 1 98.5 69 ALA B C 1
ATOM 2366 O O . ALA B 1 69 ? 3.785 2.219 9.867 1 98.5 69 ALA B O 1
ATOM 2367 N N . GLU B 1 70 ? 4.707 0.583 8.625 1 98.5 70 GLU B N 1
ATOM 2368 C CA . GLU B 1 70 ? 4.277 1.103 7.332 1 98.5 70 GLU B CA 1
ATOM 2369 C C . GLU B 1 70 ? 5.07 2.35 6.949 1 98.5 70 GLU B C 1
ATOM 2371 O O . GLU B 1 70 ? 4.992 3.373 7.629 1 98.5 70 GLU B O 1
ATOM 2376 N N . SER B 1 71 ? 5.773 2.266 5.816 1 98.69 71 SER B N 1
ATOM 2377 C CA . SER B 1 71 ? 6.637 3.367 5.398 1 98.69 71 SER B CA 1
ATOM 2378 C C . SER B 1 71 ? 5.844 4.66 5.242 1 98.69 71 SER B C 1
ATOM 2380 O O . SER B 1 71 ? 6.238 5.703 5.77 1 98.69 71 SER B O 1
ATOM 2382 N N . GLY B 1 72 ? 4.66 4.594 4.555 1 98.81 72 GLY B N 1
ATOM 2383 C CA . GLY B 1 72 ? 3.857 5.789 4.363 1 98.81 72 GLY B CA 1
ATOM 2384 C C . GLY B 1 72 ? 3.381 6.402 5.664 1 98.81 72 GLY B C 1
ATOM 2385 O O . GLY B 1 72 ? 3.387 7.625 5.82 1 98.81 72 GLY B O 1
ATOM 2386 N N . ALA B 1 73 ? 2.98 5.598 6.629 1 98.81 73 ALA B N 1
ATOM 2387 C CA . ALA B 1 73 ? 2.521 6.07 7.934 1 98.81 73 ALA B CA 1
ATOM 2388 C C . ALA B 1 73 ? 3.666 6.699 8.719 1 98.81 73 ALA B C 1
ATOM 2390 O O . ALA B 1 73 ? 3.484 7.727 9.383 1 98.81 73 ALA B O 1
ATOM 2391 N N . ILE B 1 74 ? 4.848 6.09 8.656 1 98.88 74 ILE B N 1
ATOM 2392 C CA . ILE B 1 74 ? 6.023 6.609 9.352 1 98.88 74 ILE B CA 1
ATOM 2393 C C . ILE B 1 74 ? 6.387 7.98 8.781 1 98.88 74 ILE B C 1
ATOM 2395 O O . ILE B 1 74 ? 6.648 8.922 9.539 1 98.88 74 ILE B O 1
ATOM 2399 N N . VAL B 1 75 ? 6.352 8.078 7.469 1 98.94 75 VAL B N 1
ATOM 2400 C CA . VAL B 1 75 ? 6.676 9.336 6.805 1 98.94 75 VAL B CA 1
ATOM 2401 C C . VAL B 1 75 ? 5.703 10.422 7.254 1 98.94 75 VAL B C 1
ATOM 2403 O O . VAL B 1 75 ? 6.125 11.516 7.656 1 98.94 75 VAL B O 1
ATOM 2406 N N . GLU B 1 76 ? 4.418 10.086 7.223 1 98.62 76 GLU B N 1
ATOM 2407 C CA . GLU B 1 76 ? 3.414 11.062 7.621 1 98.62 76 GLU B CA 1
ATOM 2408 C C . GLU B 1 76 ? 3.576 11.461 9.086 1 98.62 76 GLU B C 1
ATOM 2410 O O . GLU B 1 76 ? 3.48 12.641 9.43 1 98.62 76 GLU B O 1
ATOM 2415 N N . TYR B 1 77 ? 3.854 10.516 9.914 1 98.44 77 TYR B N 1
ATOM 2416 C CA . TYR B 1 77 ? 4.027 10.773 11.336 1 98.44 77 TYR B CA 1
ATOM 2417 C C . TYR B 1 77 ? 5.203 11.719 11.578 1 98.44 77 TYR B C 1
ATOM 2419 O O . TYR B 1 77 ? 5.062 12.734 12.266 1 98.44 77 TYR B O 1
ATOM 2427 N N . LEU B 1 78 ? 6.332 11.445 11 1 98.62 78 LEU B N 1
ATOM 2428 C CA . LEU B 1 78 ? 7.555 12.211 11.242 1 98.62 78 LEU B CA 1
ATOM 2429 C C . LEU B 1 78 ? 7.43 13.625 10.688 1 98.62 78 LEU B C 1
ATOM 2431 O O . LEU B 1 78 ? 7.848 14.586 11.328 1 98.62 78 LEU B O 1
ATOM 2435 N N . VAL B 1 79 ? 6.871 13.719 9.516 1 98.31 79 VAL B N 1
ATOM 2436 C CA .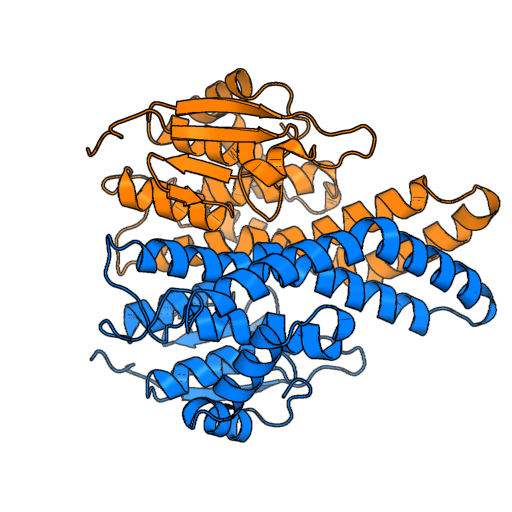 VAL B 1 79 ? 6.73 15.023 8.875 1 98.31 79 VAL B CA 1
ATOM 2437 C C . VAL B 1 79 ? 5.73 15.883 9.648 1 98.31 79 VAL B C 1
ATOM 2439 O O . VAL B 1 79 ? 5.949 17.078 9.852 1 98.31 79 VAL B O 1
ATOM 2442 N N . GLU B 1 80 ? 4.629 15.211 10.094 1 96.56 80 GLU B N 1
ATOM 2443 C CA . GLU B 1 80 ? 3.613 15.938 10.852 1 96.56 80 GLU B CA 1
ATOM 2444 C C . GLU B 1 80 ? 4.145 16.359 12.211 1 96.56 80 GLU B C 1
ATOM 2446 O O . GLU B 1 80 ? 3.881 17.484 12.664 1 96.56 80 GLU B O 1
ATOM 2451 N N . THR B 1 81 ? 4.852 15.523 12.844 1 96.62 81 THR B N 1
ATOM 2452 C CA . THR B 1 81 ? 5.258 15.727 14.234 1 96.62 81 THR B CA 1
ATOM 2453 C C . THR B 1 81 ? 6.477 16.641 14.305 1 96.62 81 THR B C 1
ATOM 2455 O O . THR B 1 81 ? 6.559 17.516 15.18 1 96.62 81 THR B O 1
ATOM 2458 N N . TYR B 1 82 ? 7.379 16.5 13.312 1 97.12 82 TYR B N 1
ATOM 2459 C CA . TYR B 1 82 ? 8.68 17.141 13.5 1 97.12 82 TYR B CA 1
ATOM 2460 C C . TYR B 1 82 ? 9.031 18.031 12.312 1 97.12 82 TYR B C 1
ATOM 2462 O O . TYR B 1 82 ? 10.008 18.781 12.359 1 97.12 82 TYR B O 1
ATOM 2470 N N . GLY B 1 83 ? 8.27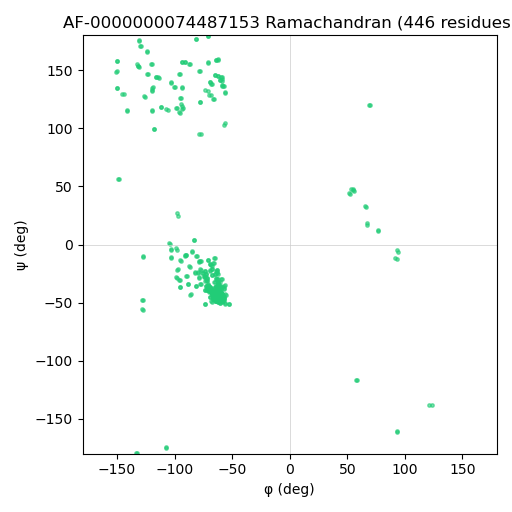3 17.938 11.227 1 96.69 83 GLY B N 1
ATOM 2471 C CA . GLY B 1 83 ? 8.648 18.609 9.992 1 96.69 83 GLY B CA 1
ATOM 2472 C C . GLY B 1 83 ? 8.484 20.125 10.062 1 96.69 83 GLY B C 1
ATOM 2473 O O . GLY B 1 83 ? 9.18 20.859 9.359 1 96.69 83 GLY B O 1
ATOM 2474 N N . ASN B 1 84 ? 7.496 20.562 10.867 1 94.94 84 ASN B N 1
ATOM 2475 C CA . ASN B 1 84 ? 7.219 21.984 11 1 94.94 84 ASN B CA 1
ATOM 2476 C C . ASN B 1 84 ? 7.043 22.641 9.641 1 94.94 84 ASN B C 1
ATOM 2478 O O . ASN B 1 84 ? 7.656 23.672 9.359 1 94.94 84 ASN B O 1
ATOM 2482 N N . GLY B 1 85 ? 6.328 22.016 8.781 1 93.81 85 GLY B N 1
ATOM 2483 C CA . GLY B 1 85 ? 5.988 22.562 7.48 1 93.81 85 GLY B CA 1
ATOM 2484 C C . GLY B 1 85 ? 6.973 22.188 6.391 1 93.81 85 GLY B C 1
ATOM 2485 O O . GLY B 1 85 ? 6.723 22.438 5.211 1 93.81 85 GLY B O 1
ATOM 2486 N N . ARG B 1 86 ? 8.062 21.656 6.812 1 97 86 ARG B N 1
ATOM 2487 C CA . ARG B 1 86 ? 9.047 21.219 5.828 1 97 86 ARG B CA 1
ATOM 2488 C C . ARG B 1 86 ? 8.648 19.891 5.203 1 97 86 ARG B C 1
ATOM 2490 O O . ARG B 1 86 ? 7.938 19.094 5.824 1 97 86 ARG B O 1
ATOM 2497 N N . LEU B 1 87 ? 9.023 19.656 3.941 1 98.62 87 LEU B N 1
ATOM 2498 C CA . LEU B 1 87 ? 8.93 18.406 3.193 1 98.62 87 LEU B CA 1
ATOM 2499 C C . LEU B 1 87 ? 7.473 18.031 2.939 1 98.62 87 LEU B C 1
ATOM 2501 O O . LEU B 1 87 ? 7.164 16.859 2.689 1 98.62 87 LEU B O 1
ATOM 2505 N N . ARG B 1 88 ? 6.633 18.906 3.053 1 98.25 88 ARG B N 1
ATOM 2506 C CA . ARG B 1 88 ? 5.219 18.703 2.768 1 98.25 88 ARG B CA 1
ATOM 2507 C C . ARG B 1 88 ? 4.586 19.953 2.18 1 98.25 88 ARG B C 1
ATOM 2509 O O . ARG B 1 88 ? 4.711 21.047 2.744 1 98.25 88 ARG B O 1
ATOM 2516 N N . PRO B 1 89 ? 3.869 19.812 1.038 1 98.31 89 PRO B N 1
ATOM 2517 C CA . PRO B 1 89 ? 3.191 20.984 0.479 1 98.31 89 PRO B CA 1
ATOM 2518 C C . PRO B 1 89 ? 2.1 21.531 1.397 1 98.31 89 PRO B C 1
ATOM 2520 O O . PRO B 1 89 ? 1.578 20.797 2.242 1 98.31 89 PRO B O 1
ATOM 2523 N N . ALA B 1 90 ? 1.729 22.797 1.214 1 96.62 90 ALA B N 1
ATOM 2524 C CA . ALA B 1 90 ? 0.716 23.453 2.031 1 96.62 90 ALA B CA 1
ATOM 2525 C C . ALA B 1 90 ? -0.653 22.812 1.836 1 96.62 90 ALA B C 1
ATOM 2527 O O . ALA B 1 90 ? -0.979 22.359 0.738 1 96.62 90 ALA B O 1
ATOM 2528 N N . VAL B 1 91 ? -1.432 22.797 2.918 1 93.31 91 VAL B N 1
ATOM 2529 C CA . VAL B 1 91 ? -2.789 22.266 2.869 1 93.31 91 VAL B CA 1
ATOM 2530 C C . VAL B 1 91 ? -3.613 23.031 1.842 1 93.31 91 VAL B C 1
ATOM 2532 O O . VAL B 1 91 ? -3.504 24.266 1.741 1 93.31 91 VAL B O 1
ATOM 2535 N N . GLY B 1 92 ? -4.367 22.359 1.072 1 93.19 92 GLY B N 1
ATOM 2536 C CA . GLY B 1 92 ? -5.285 23 0.144 1 93.19 92 GLY B CA 1
ATOM 2537 C C . GLY B 1 92 ? -4.695 23.188 -1.239 1 93.19 92 GLY B C 1
ATOM 2538 O O . GLY B 1 92 ? -5.391 23.625 -2.162 1 93.19 92 GLY B O 1
ATOM 2539 N N . THR B 1 93 ? -3.41 22.875 -1.411 1 97.12 93 THR B N 1
ATOM 2540 C CA . THR B 1 93 ? -2.764 23.031 -2.709 1 97.12 93 THR B CA 1
ATOM 2541 C C . THR B 1 93 ? -2.873 21.75 -3.533 1 97.12 93 THR B C 1
ATOM 2543 O O . THR B 1 93 ? -3.088 20.672 -2.982 1 97.12 93 THR B O 1
ATOM 2546 N N . ASP B 1 94 ? -2.766 21.875 -4.828 1 97.56 94 ASP B N 1
ATOM 2547 C CA . ASP B 1 94 ? -2.699 20.703 -5.711 1 97.56 94 ASP B CA 1
ATOM 2548 C C . ASP B 1 94 ? -1.508 19.828 -5.363 1 97.56 94 ASP B C 1
ATOM 2550 O O . ASP B 1 94 ? -1.595 18.594 -5.445 1 97.56 94 ASP B O 1
ATOM 2554 N N . GLU B 1 95 ? -0.43 20.469 -4.969 1 98.38 95 GLU B N 1
ATOM 2555 C CA . GLU B 1 95 ? 0.783 19.75 -4.605 1 98.38 95 GLU B CA 1
ATOM 2556 C C . GLU B 1 95 ? 0.544 18.844 -3.395 1 98.38 95 GLU B C 1
ATOM 2558 O O . GLU B 1 95 ? 1.131 17.766 -3.291 1 98.38 95 GLU B O 1
ATOM 2563 N N . ARG B 1 96 ? -0.353 19.312 -2.482 1 98.31 96 ARG B N 1
ATOM 2564 C CA . ARG B 1 96 ? -0.683 18.5 -1.315 1 98.31 96 ARG B CA 1
ATOM 2565 C C . ARG B 1 96 ? -1.446 17.234 -1.72 1 98.31 96 ARG B C 1
ATOM 2567 O O . ARG B 1 96 ? -1.232 16.172 -1.15 1 98.31 96 ARG B O 1
ATOM 2574 N N . ILE B 1 97 ? -2.316 17.344 -2.689 1 98.38 97 ILE B N 1
ATOM 2575 C CA . ILE B 1 97 ? -3.064 16.188 -3.201 1 98.38 97 ILE B CA 1
ATOM 2576 C C . ILE B 1 97 ? -2.104 15.188 -3.834 1 98.38 97 ILE B C 1
ATOM 2578 O O . ILE B 1 97 ? -2.176 13.992 -3.559 1 98.38 97 ILE B O 1
ATOM 2582 N N . LEU B 1 98 ? -1.163 15.719 -4.617 1 98.56 98 LEU B N 1
ATOM 2583 C CA . LEU B 1 98 ? -0.162 14.867 -5.258 1 98.56 98 LEU B CA 1
ATOM 2584 C C . LEU B 1 98 ? 0.729 14.195 -4.219 1 98.56 98 LEU B C 1
ATOM 2586 O O . LEU B 1 98 ? 1.039 13.008 -4.332 1 98.56 98 LEU B O 1
ATOM 2590 N N . TYR B 1 99 ? 1.112 15.008 -3.246 1 98.81 99 TYR B N 1
ATOM 2591 C CA . TYR B 1 99 ? 1.935 14.508 -2.152 1 98.81 99 TYR B CA 1
ATOM 2592 C C . TYR B 1 99 ? 1.299 13.273 -1.518 1 98.81 99 TYR B C 1
ATOM 2594 O O . TYR B 1 99 ? 1.932 12.219 -1.421 1 98.81 99 TYR B O 1
ATOM 2602 N N . THR B 1 100 ? 0.057 13.352 -1.161 1 98.81 100 THR B N 1
ATOM 2603 C CA . THR B 1 100 ? -0.666 12.25 -0.532 1 98.81 100 THR B CA 1
ATOM 2604 C C . THR B 1 100 ? -0.81 11.078 -1.496 1 98.81 100 THR B C 1
ATOM 2606 O O . THR B 1 100 ? -0.639 9.922 -1.104 1 98.81 100 THR B O 1
ATOM 2609 N N . TYR B 1 101 ? -1.071 11.414 -2.746 1 98.81 101 TYR B N 1
ATOM 2610 C CA . TYR B 1 101 ? -1.221 10.391 -3.777 1 98.81 101 TYR B CA 1
ATOM 2611 C C . TYR B 1 101 ? 0.029 9.523 -3.871 1 98.81 101 TYR B C 1
ATOM 2613 O O . TYR B 1 101 ? -0.057 8.297 -3.834 1 98.81 101 TYR B O 1
ATOM 2621 N N . TRP B 1 102 ? 1.186 10.133 -3.922 1 98.94 102 TRP B N 1
ATOM 2622 C CA . TRP B 1 102 ? 2.428 9.398 -4.152 1 98.94 102 TRP B CA 1
ATOM 2623 C C . TRP B 1 102 ? 2.828 8.602 -2.914 1 98.94 102 TRP B C 1
ATOM 2625 O O . TRP B 1 102 ? 3.459 7.547 -3.025 1 98.94 102 TRP B O 1
ATOM 2635 N N . LEU B 1 103 ? 2.4 9.086 -1.695 1 98.94 103 LEU B N 1
ATOM 2636 C CA . LEU B 1 103 ? 2.641 8.32 -0.479 1 98.94 103 LEU B CA 1
ATOM 2637 C C . LEU B 1 103 ? 1.919 6.977 -0.534 1 98.94 103 LEU B C 1
ATOM 2639 O O . LEU B 1 103 ? 2.418 5.977 -0.012 1 98.94 103 LEU B O 1
ATOM 2643 N N . HIS B 1 104 ? 0.765 6.949 -1.169 1 98.88 104 HIS B N 1
ATOM 2644 C CA . HIS B 1 104 ? -0.003 5.715 -1.283 1 98.88 104 HIS B CA 1
ATOM 2645 C C . HIS B 1 104 ? 0.404 4.926 -2.523 1 98.88 104 HIS B C 1
ATOM 2647 O O . HIS B 1 104 ? 0.431 3.695 -2.498 1 98.88 104 HIS B O 1
ATOM 2653 N N . PHE B 1 105 ? 0.771 5.617 -3.643 1 98.88 105 PHE B N 1
ATOM 2654 C CA . PHE B 1 105 ? 1.098 5.027 -4.934 1 98.88 105 PHE B CA 1
ATOM 2655 C C . PHE B 1 105 ? 2.307 4.105 -4.82 1 98.88 105 PHE B C 1
ATOM 2657 O O . PHE B 1 105 ? 2.363 3.062 -5.477 1 98.88 105 PHE B O 1
ATOM 2664 N N . ALA B 1 106 ? 3.217 4.473 -3.967 1 98.88 106 ALA B N 1
ATOM 2665 C CA . ALA B 1 106 ? 4.465 3.729 -3.811 1 98.88 106 ALA B CA 1
ATOM 2666 C C . ALA B 1 106 ? 4.188 2.264 -3.486 1 98.88 106 ALA B C 1
ATOM 2668 O O . ALA B 1 106 ? 4.664 1.366 -4.188 1 98.88 106 ALA B O 1
ATOM 2669 N N . GLU B 1 107 ? 3.346 2.07 -2.486 1 98.44 107 GLU B N 1
ATOM 2670 C CA . GLU B 1 107 ? 3.09 0.71 -2.025 1 98.44 107 GLU B CA 1
ATOM 2671 C C . GLU B 1 107 ? 1.834 0.135 -2.672 1 98.44 107 GLU B C 1
ATOM 2673 O O . GLU B 1 107 ? 1.737 -1.075 -2.887 1 98.44 107 GLU B O 1
ATOM 2678 N N . GLY B 1 108 ? 0.868 1.015 -2.992 1 98.31 108 GLY B N 1
ATOM 2679 C CA . GLY B 1 108 ? -0.419 0.555 -3.488 1 98.31 108 GLY B CA 1
ATOM 2680 C C . GLY B 1 108 ? -0.394 0.184 -4.961 1 98.31 108 GLY B C 1
ATOM 2681 O O . GLY B 1 108 ? -1.199 -0.632 -5.414 1 98.31 108 GLY B O 1
ATOM 2682 N N . SER B 1 109 ? 0.553 0.751 -5.727 1 98.5 109 SER B N 1
ATOM 2683 C CA . SER B 1 109 ? 0.558 0.527 -7.168 1 98.5 109 SER B CA 1
ATOM 2684 C C . SER B 1 109 ? 1.923 0.044 -7.648 1 98.5 109 SER B C 1
ATOM 2686 O O . SER B 1 109 ? 2.018 -0.959 -8.359 1 98.5 109 SER B O 1
ATOM 2688 N N . THR B 1 110 ? 2.986 0.679 -7.246 1 98.75 110 THR B N 1
ATOM 2689 C CA . THR B 1 110 ? 4.297 0.389 -7.82 1 98.75 110 THR B CA 1
ATOM 2690 C C . THR B 1 110 ? 4.82 -0.952 -7.316 1 98.75 110 THR B C 1
ATOM 2692 O O . THR B 1 110 ? 5.367 -1.741 -8.094 1 98.75 110 THR B O 1
ATOM 2695 N N . MET B 1 111 ? 4.605 -1.263 -6.039 1 98.75 111 MET B N 1
ATOM 2696 C CA . MET B 1 111 ? 5.301 -2.385 -5.414 1 98.75 111 MET B CA 1
ATOM 2697 C C . MET B 1 111 ? 4.648 -3.709 -5.801 1 98.75 111 MET B C 1
ATOM 2699 O O . MET B 1 111 ? 5.332 -4.73 -5.914 1 98.75 111 MET B O 1
ATOM 2703 N N . PRO B 1 112 ? 3.312 -3.766 -6.113 1 98.62 112 PRO B N 1
ATOM 2704 C CA . PRO B 1 112 ? 2.691 -5.07 -6.344 1 98.62 112 PRO B CA 1
ATOM 2705 C C . PRO B 1 112 ? 3.32 -5.824 -7.516 1 98.62 112 PRO B C 1
ATOM 2707 O O . PRO B 1 112 ? 3.756 -6.969 -7.355 1 98.62 112 PRO B O 1
ATOM 2710 N N . PRO B 1 113 ? 3.479 -5.215 -8.711 1 98.81 113 PRO B N 1
ATOM 2711 C CA . PRO B 1 113 ? 4.125 -6 -9.766 1 98.81 113 PRO B CA 1
ATOM 2712 C C . PRO B 1 113 ? 5.598 -6.281 -9.477 1 98.81 113 PRO B C 1
ATOM 2714 O O . PRO B 1 113 ? 6.137 -7.293 -9.938 1 98.81 113 PRO B O 1
ATOM 2717 N N . LEU B 1 114 ? 6.242 -5.457 -8.711 1 98.75 114 LEU B N 1
ATOM 2718 C CA . LEU B 1 114 ? 7.625 -5.711 -8.328 1 98.75 114 LEU B CA 1
ATOM 2719 C C . LEU B 1 114 ? 7.719 -6.871 -7.348 1 98.75 114 LEU B C 1
ATOM 2721 O O . LEU B 1 114 ? 8.688 -7.629 -7.363 1 98.75 114 LEU B O 1
ATOM 2725 N N . LEU B 1 115 ? 6.719 -7.008 -6.469 1 98.5 115 LEU B N 1
ATOM 2726 C CA . LEU B 1 115 ? 6.648 -8.156 -5.574 1 98.5 115 LEU B CA 1
ATOM 2727 C C . LEU B 1 115 ? 6.449 -9.453 -6.359 1 98.5 115 LEU B C 1
ATOM 2729 O O . LEU B 1 115 ? 7.109 -10.453 -6.086 1 98.5 115 LEU B O 1
ATOM 2733 N N . LEU B 1 116 ? 5.527 -9.406 -7.355 1 98.62 116 LEU B N 1
ATOM 2734 C CA . LEU B 1 116 ? 5.324 -10.578 -8.203 1 98.62 116 LEU B CA 1
ATOM 2735 C C . LEU B 1 116 ? 6.605 -10.953 -8.93 1 98.62 116 LEU B C 1
ATOM 2737 O O . LEU B 1 116 ? 6.953 -12.133 -9.023 1 98.62 116 LEU B O 1
ATOM 2741 N N . THR B 1 117 ? 7.301 -9.914 -9.422 1 98.62 117 THR B N 1
ATOM 2742 C CA . THR B 1 117 ? 8.578 -10.148 -10.086 1 98.62 117 THR B CA 1
ATOM 2743 C C . THR B 1 117 ? 9.555 -10.867 -9.156 1 98.62 117 THR B C 1
ATOM 2745 O O . THR B 1 117 ? 10.195 -11.836 -9.555 1 98.62 117 THR B O 1
ATOM 2748 N N . LEU B 1 118 ? 9.625 -10.422 -7.957 1 97.44 118 LEU B N 1
ATOM 2749 C CA . LEU B 1 118 ? 10.523 -11.008 -6.973 1 97.44 118 LEU B CA 1
ATOM 2750 C C . LEU B 1 118 ? 10.141 -12.453 -6.672 1 97.44 118 LEU B C 1
ATOM 2752 O O . LEU B 1 118 ? 10.992 -13.344 -6.68 1 97.44 118 LEU B O 1
ATOM 2756 N N . VAL B 1 119 ? 8.867 -12.734 -6.41 1 97.69 119 VAL B N 1
ATOM 2757 C CA . VAL B 1 119 ? 8.391 -14.047 -5.977 1 97.69 119 VAL B CA 1
ATOM 2758 C C . VAL B 1 119 ? 8.562 -15.062 -7.105 1 97.69 119 VAL B C 1
ATOM 2760 O O . VAL B 1 119 ? 9.055 -16.172 -6.883 1 97.69 119 VAL B O 1
ATOM 2763 N N . PHE B 1 120 ? 8.211 -14.68 -8.344 1 97.94 120 PHE B N 1
ATOM 2764 C CA . PHE B 1 120 ? 8.336 -15.609 -9.461 1 97.94 120 PHE B CA 1
ATOM 2765 C C . PHE B 1 120 ? 9.797 -15.82 -9.828 1 97.94 120 PHE B C 1
ATOM 2767 O O . PHE B 1 120 ? 10.18 -16.906 -10.289 1 97.94 120 PHE B O 1
ATOM 2774 N N . GLY B 1 121 ? 10.648 -14.789 -9.57 1 96.75 121 GLY B N 1
ATOM 2775 C CA . GLY B 1 121 ? 12.086 -14.992 -9.688 1 96.75 121 GLY B CA 1
ATOM 2776 C C . GLY B 1 121 ? 12.625 -16 -8.695 1 96.75 121 GLY B C 1
ATOM 2777 O O . GLY B 1 121 ? 13.43 -16.859 -9.055 1 96.75 121 GLY B O 1
ATOM 2778 N N . HIS B 1 122 ? 12.195 -15.938 -7.469 1 94.94 122 HIS B N 1
ATOM 2779 C CA . HIS B 1 122 ? 12.625 -16.859 -6.418 1 94.94 122 HIS B CA 1
ATOM 2780 C C . HIS B 1 122 ? 12.125 -18.266 -6.691 1 94.94 122 HIS B C 1
ATOM 2782 O O . HIS B 1 122 ? 12.852 -19.25 -6.453 1 94.94 122 HIS B O 1
ATOM 2788 N N . VAL B 1 123 ? 10.875 -18.406 -7.188 1 95.62 123 VAL B N 1
ATOM 2789 C CA . VAL B 1 123 ? 10.305 -19.719 -7.523 1 95.62 123 VAL B CA 1
ATOM 2790 C C . VAL B 1 123 ? 11.18 -20.406 -8.562 1 95.62 123 VAL B C 1
ATOM 2792 O O . VAL B 1 123 ? 11.523 -21.578 -8.406 1 95.62 123 VAL B O 1
ATOM 2795 N N . GLN B 1 124 ? 11.594 -19.688 -9.57 1 95.38 124 GLN B N 1
ATOM 2796 C CA . GLN B 1 124 ? 12.414 -20.25 -10.633 1 95.38 124 GLN B CA 1
ATOM 2797 C C . GLN B 1 124 ? 13.75 -20.75 -10.086 1 95.38 124 GLN B C 1
ATOM 2799 O O . GLN B 1 124 ? 14.289 -21.734 -10.57 1 95.38 124 GLN B O 1
ATOM 2804 N N . LYS B 1 125 ? 14.211 -20.125 -9.055 1 94 125 LYS B N 1
ATOM 2805 C CA . LYS B 1 125 ? 15.523 -20.453 -8.5 1 94 125 LYS B CA 1
ATOM 2806 C C . LYS B 1 125 ? 15.422 -21.594 -7.488 1 94 125 LYS B C 1
ATOM 2808 O O . LYS B 1 125 ? 16.406 -22.281 -7.215 1 94 125 LYS B O 1
ATOM 2813 N N . SER B 1 126 ? 14.258 -21.828 -6.996 1 94 126 SER B N 1
ATOM 2814 C CA . SER B 1 126 ? 14.133 -22.703 -5.84 1 94 126 SER B CA 1
ATOM 2815 C C . SER B 1 126 ? 13.633 -24.094 -6.25 1 94 126 SER B C 1
ATOM 2817 O O . SER B 1 126 ? 13.625 -25.016 -5.445 1 94 126 SER B O 1
ATOM 2819 N N . VAL B 1 127 ? 13.172 -24.266 -7.477 1 94.31 127 VAL B N 1
ATOM 2820 C CA . VAL B 1 127 ? 12.602 -25.531 -7.898 1 94.31 127 VAL B CA 1
ATOM 2821 C C . VAL B 1 127 ? 13.711 -26.453 -8.391 1 94.31 127 VAL B C 1
ATOM 2823 O O . VAL B 1 127 ? 14.75 -26 -8.867 1 94.31 127 VAL B O 1
ATOM 2826 N N . PRO B 1 128 ? 13.453 -27.75 -8.328 1 94.44 128 PRO B N 1
ATOM 2827 C CA . PRO B 1 128 ? 14.422 -28.703 -8.867 1 94.44 128 PRO B CA 1
ATOM 2828 C C . PRO B 1 128 ? 14.648 -28.531 -10.367 1 94.44 128 PRO B C 1
ATOM 2830 O O . PRO B 1 128 ? 13.758 -28.047 -11.078 1 94.44 128 PRO B O 1
ATOM 2833 N N . ARG B 1 129 ? 15.797 -29.031 -10.906 1 95.31 129 ARG B N 1
ATOM 2834 C CA . ARG B 1 129 ? 16.219 -28.844 -12.289 1 95.31 129 ARG B CA 1
ATOM 2835 C C . ARG B 1 129 ? 15.203 -29.469 -13.25 1 95.31 129 ARG B C 1
ATOM 2837 O O . ARG B 1 129 ? 14.945 -28.922 -14.328 1 95.31 129 ARG B O 1
ATOM 2844 N N . ILE B 1 130 ? 14.625 -30.5 -12.789 1 92.94 130 ILE B N 1
ATOM 2845 C CA . ILE B 1 130 ? 13.75 -31.25 -13.68 1 92.94 130 ILE B CA 1
ATOM 2846 C C . ILE B 1 130 ? 12.461 -30.484 -13.922 1 92.94 130 ILE B C 1
ATOM 2848 O O . ILE B 1 130 ? 11.852 -30.594 -14.984 1 92.94 130 ILE B O 1
ATOM 2852 N N . VAL B 1 131 ? 12.047 -29.594 -13 1 93.81 131 VAL B N 1
ATOM 2853 C CA . VAL B 1 131 ? 10.789 -28.859 -13.094 1 93.81 131 VAL B CA 1
ATOM 2854 C C . VAL B 1 131 ? 11.055 -27.438 -13.547 1 93.81 131 VAL B C 1
ATOM 2856 O O . VAL B 1 131 ? 10.117 -26.672 -13.797 1 93.81 131 VAL B O 1
ATOM 2859 N N . LYS B 1 132 ? 12.281 -27.016 -13.719 1 95.12 132 LYS B N 1
ATOM 2860 C CA . LYS B 1 132 ? 12.703 -25.641 -14 1 95.12 132 LYS B CA 1
ATOM 2861 C C . LYS B 1 132 ? 12.094 -25.141 -15.305 1 95.12 132 LYS B C 1
ATOM 2863 O O . LYS B 1 132 ? 11.656 -24 -15.391 1 95.12 132 LYS B O 1
ATOM 2868 N N . PRO B 1 133 ? 12.047 -26 -16.344 1 95.75 133 PRO B N 1
ATOM 2869 C CA . PRO B 1 133 ? 11.453 -25.5 -17.594 1 95.75 133 PRO B CA 1
ATOM 2870 C C . PRO B 1 133 ? 9.977 -25.141 -17.422 1 95.75 133 PRO B C 1
ATOM 2872 O O . PRO B 1 133 ? 9.508 -24.156 -18 1 95.75 133 PRO B O 1
ATOM 2875 N N . VAL B 1 134 ? 9.281 -25.891 -16.672 1 95.25 134 VAL B N 1
ATOM 2876 C CA . VAL B 1 134 ? 7.867 -25.641 -16.438 1 95.25 134 VAL B CA 1
ATOM 2877 C C . VAL B 1 134 ? 7.707 -24.375 -15.594 1 95.25 134 VAL B C 1
ATOM 2879 O O . VAL B 1 134 ? 6.867 -23.531 -15.898 1 95.25 134 VAL B O 1
ATOM 2882 N N . ALA B 1 135 ? 8.516 -24.25 -14.539 1 96.31 135 ALA B N 1
ATOM 2883 C CA . ALA B 1 135 ? 8.492 -23.062 -13.695 1 96.31 135 ALA B CA 1
ATOM 2884 C C . ALA B 1 135 ? 8.789 -21.812 -14.508 1 96.31 135 ALA B C 1
ATOM 2886 O O . ALA B 1 135 ? 8.148 -20.766 -14.32 1 96.31 135 ALA B O 1
ATOM 2887 N N . LYS B 1 136 ? 9.75 -21.875 -15.375 1 97.06 136 LYS B N 1
ATOM 2888 C CA . LYS B 1 136 ? 10.117 -20.766 -16.234 1 97.06 136 LYS B CA 1
ATOM 2889 C C . LYS B 1 136 ? 8.977 -20.391 -17.172 1 97.06 136 LYS B C 1
ATOM 2891 O O . LYS B 1 136 ? 8.727 -19.203 -17.422 1 97.06 136 LYS B O 1
ATOM 2896 N N . ALA B 1 137 ? 8.305 -21.375 -17.672 1 96.69 137 ALA B N 1
ATOM 2897 C CA . ALA B 1 137 ? 7.188 -21.125 -18.578 1 96.69 137 ALA B CA 1
ATOM 2898 C C . ALA B 1 137 ? 6.035 -20.438 -17.859 1 96.69 137 ALA B C 1
ATOM 2900 O O . ALA B 1 137 ? 5.422 -19.516 -18.391 1 96.69 137 ALA B O 1
ATOM 2901 N N . ILE B 1 138 ? 5.75 -20.906 -16.703 1 96.62 138 ILE B N 1
ATOM 2902 C CA . ILE B 1 138 ? 4.688 -20.312 -15.898 1 96.62 138 ILE B CA 1
ATOM 2903 C C . ILE B 1 138 ? 5.047 -18.859 -15.555 1 96.62 138 ILE B C 1
ATOM 2905 O O . ILE B 1 138 ? 4.227 -17.953 -15.734 1 96.62 138 ILE B O 1
ATOM 2909 N N . ALA B 1 139 ? 6.277 -18.641 -15.07 1 97.56 139 ALA B N 1
ATOM 2910 C CA . ALA B 1 139 ? 6.742 -17.297 -14.75 1 97.56 139 ALA B CA 1
ATOM 2911 C C . ALA B 1 139 ? 6.684 -16.391 -15.977 1 97.56 139 ALA B C 1
ATOM 2913 O O . ALA B 1 139 ? 6.27 -15.234 -15.875 1 97.56 139 ALA B O 1
ATOM 2914 N N . GLY B 1 140 ? 7.148 -16.906 -17.062 1 97.56 140 GLY B N 1
ATOM 2915 C CA . GLY B 1 140 ? 7.094 -16.156 -18.297 1 97.56 140 GLY B CA 1
ATOM 2916 C C . GLY B 1 140 ? 5.691 -15.711 -18.672 1 97.56 140 GLY B C 1
ATOM 2917 O O . GLY B 1 140 ? 5.484 -14.578 -19.109 1 97.56 140 GLY B O 1
ATOM 2918 N N . ALA B 1 141 ? 4.715 -16.594 -18.516 1 96.56 141 ALA B N 1
ATOM 2919 C CA . ALA B 1 141 ? 3.324 -16.281 -18.828 1 96.56 141 ALA B CA 1
ATOM 2920 C C . ALA B 1 141 ? 2.779 -15.211 -17.891 1 96.56 141 ALA B C 1
ATOM 2922 O O . ALA B 1 141 ? 2.062 -14.305 -18.328 1 96.56 141 ALA B O 1
ATOM 2923 N N . VAL B 1 142 ? 3.119 -15.297 -16.625 1 97.38 142 VAL B N 1
ATOM 2924 C CA . VAL B 1 142 ? 2.666 -14.312 -15.656 1 97.38 142 VAL B CA 1
ATOM 2925 C C . VAL B 1 142 ? 3.295 -12.953 -15.961 1 97.38 142 VAL B C 1
ATOM 2927 O O . VAL B 1 142 ? 2.629 -11.922 -15.883 1 97.38 142 VAL B O 1
ATOM 2930 N N . HIS B 1 143 ? 4.613 -12.945 -16.297 1 98.06 143 HIS B N 1
ATOM 2931 C CA . HIS B 1 143 ? 5.258 -11.703 -16.703 1 98.06 143 HIS B CA 1
ATOM 2932 C C . HIS B 1 143 ? 4.543 -11.078 -17.906 1 98.06 143 HIS B C 1
ATOM 2934 O O . HIS B 1 143 ? 4.211 -9.891 -17.875 1 98.06 143 HIS B O 1
ATOM 2940 N N . GLU B 1 144 ? 4.234 -11.844 -18.859 1 97.25 144 GLU B N 1
ATOM 2941 C CA . GLU B 1 144 ? 3.67 -11.344 -20.109 1 97.25 144 GLU B CA 1
ATOM 2942 C C . GLU B 1 144 ? 2.248 -10.828 -19.906 1 97.25 144 GLU B C 1
ATOM 2944 O O . GLU B 1 144 ? 1.872 -9.797 -20.469 1 97.25 144 GLU B O 1
ATOM 2949 N N . LYS B 1 145 ? 1.478 -11.5 -19.141 1 95.38 145 LYS B N 1
ATOM 2950 C CA . LYS B 1 145 ? 0.043 -11.227 -19.094 1 95.38 145 LYS B CA 1
ATOM 2951 C C . LYS B 1 145 ? -0.307 -10.305 -17.922 1 95.38 145 LYS B C 1
ATOM 2953 O O . LYS B 1 145 ? -1.357 -9.656 -17.938 1 95.38 145 LYS B O 1
ATOM 2958 N N . VAL B 1 146 ? 0.583 -10.242 -16.891 1 96.25 146 VAL B N 1
ATOM 2959 C CA . VAL B 1 146 ? 0.194 -9.539 -15.68 1 96.25 146 VAL B CA 1
ATOM 2960 C C . VAL B 1 146 ? 1.265 -8.516 -15.305 1 96.25 146 VAL B C 1
ATOM 2962 O O . VAL B 1 146 ? 1.024 -7.305 -15.367 1 96.25 146 VAL B O 1
ATOM 2965 N N . ILE B 1 147 ? 2.502 -8.977 -15.148 1 98.44 147 ILE B N 1
ATOM 2966 C CA . ILE B 1 147 ? 3.535 -8.164 -14.516 1 98.44 147 ILE B CA 1
ATOM 2967 C C . ILE B 1 147 ? 3.982 -7.062 -15.477 1 98.44 147 ILE B C 1
ATOM 2969 O O . ILE B 1 147 ? 3.932 -5.879 -15.141 1 98.44 147 ILE B O 1
ATOM 2973 N N . ASP B 1 148 ? 4.328 -7.395 -16.703 1 98.44 148 ASP B N 1
ATOM 2974 C CA . ASP B 1 148 ? 4.969 -6.453 -17.609 1 98.44 148 ASP B CA 1
ATOM 2975 C C . ASP B 1 148 ? 3.996 -5.363 -18.062 1 98.44 148 ASP B C 1
ATOM 2977 O O . ASP B 1 148 ? 4.363 -4.191 -18.141 1 98.44 148 ASP B O 1
ATOM 2981 N N . PRO B 1 149 ? 2.719 -5.734 -18.328 1 96.94 149 PRO B N 1
ATOM 2982 C CA . PRO B 1 149 ? 1.781 -4.66 -18.672 1 96.94 149 PRO B CA 1
ATOM 2983 C C . PRO B 1 149 ? 1.61 -3.652 -17.531 1 96.94 149 PRO B C 1
ATOM 2985 O O . PRO B 1 149 ? 1.545 -2.445 -17.781 1 96.94 149 PRO B O 1
ATOM 2988 N N . ASP B 1 150 ? 1.587 -4.141 -16.297 1 97.69 150 ASP B N 1
ATOM 2989 C CA . ASP B 1 150 ? 1.455 -3.242 -15.156 1 97.69 150 ASP B CA 1
ATOM 2990 C C . ASP B 1 150 ? 2.689 -2.355 -15.016 1 97.69 150 ASP B C 1
ATOM 2992 O O . ASP B 1 150 ? 2.57 -1.142 -14.836 1 97.69 150 ASP B O 1
ATOM 2996 N N . LEU B 1 151 ? 3.859 -2.971 -15.109 1 98.75 151 LEU B N 1
ATOM 2997 C CA . LEU B 1 151 ? 5.098 -2.209 -14.984 1 98.75 151 LEU B CA 1
ATOM 2998 C C . LEU B 1 151 ? 5.211 -1.168 -16.094 1 98.75 151 LEU B C 1
ATOM 3000 O O . LEU B 1 151 ? 5.668 -0.048 -15.852 1 98.75 151 LEU B O 1
ATOM 3004 N N . THR B 1 152 ? 4.773 -1.518 -17.266 1 98.5 152 THR B N 1
ATOM 3005 C CA . THR B 1 152 ? 4.816 -0.583 -18.391 1 98.5 152 THR B CA 1
ATOM 3006 C C . THR B 1 152 ? 3.945 0.638 -18.109 1 98.5 152 THR B C 1
ATOM 3008 O O . THR B 1 152 ? 4.398 1.776 -18.25 1 98.5 152 THR B O 1
ATOM 3011 N N . ARG B 1 153 ? 2.736 0.442 -17.672 1 97.56 153 ARG B N 1
ATOM 3012 C CA . ARG B 1 153 ? 1.826 1.544 -17.391 1 97.56 153 ARG B CA 1
ATOM 3013 C C . ARG B 1 153 ? 2.365 2.414 -16.25 1 97.56 153 ARG B C 1
A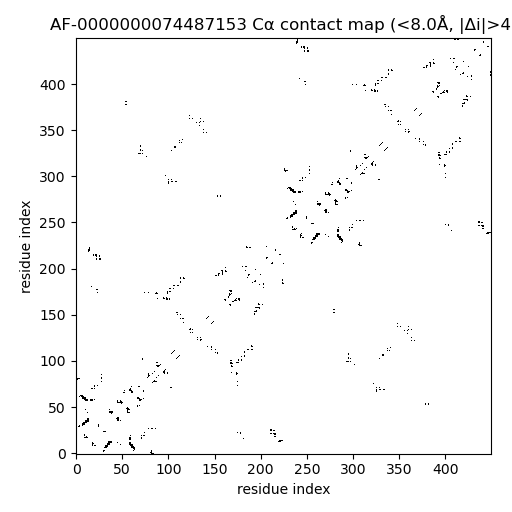TOM 3015 O O . ARG B 1 153 ? 2.355 3.643 -16.344 1 97.56 153 ARG B O 1
ATOM 3022 N N . ILE B 1 154 ? 2.857 1.772 -15.234 1 98.75 154 ILE B N 1
ATOM 3023 C CA . ILE B 1 154 ? 3.332 2.459 -14.039 1 98.75 154 ILE B CA 1
ATOM 3024 C C . ILE B 1 154 ? 4.539 3.324 -14.391 1 98.75 154 ILE B C 1
ATOM 3026 O O . ILE B 1 154 ? 4.578 4.512 -14.055 1 98.75 154 ILE B O 1
ATOM 3030 N N . PHE B 1 155 ? 5.465 2.781 -15.062 1 98.81 155 PHE B N 1
ATOM 3031 C CA . PHE B 1 155 ? 6.719 3.502 -15.258 1 98.81 155 PHE B CA 1
ATOM 3032 C C . PHE B 1 155 ? 6.59 4.5 -16.406 1 98.81 155 PHE B C 1
ATOM 3034 O O . PHE B 1 155 ? 7.285 5.52 -16.422 1 98.81 155 PHE B O 1
ATOM 3041 N N . ASN B 1 156 ? 5.621 4.242 -17.359 1 98.69 156 ASN B N 1
ATOM 3042 C CA . ASN B 1 156 ? 5.273 5.309 -18.297 1 98.69 156 ASN B CA 1
ATOM 3043 C C . ASN B 1 156 ? 4.676 6.512 -17.578 1 98.69 156 ASN B C 1
ATOM 3045 O O . ASN B 1 156 ? 4.992 7.656 -17.906 1 98.69 156 ASN B O 1
ATOM 3049 N N . TYR B 1 157 ? 3.836 6.234 -16.625 1 98.69 157 TYR B N 1
ATOM 3050 C CA . TYR B 1 157 ? 3.207 7.301 -15.859 1 98.69 157 TYR B CA 1
ATOM 3051 C C . TYR B 1 157 ? 4.238 8.062 -15.031 1 98.69 157 TYR B C 1
ATOM 3053 O O . TYR B 1 157 ? 4.262 9.297 -15.039 1 98.69 157 TYR B O 1
ATOM 3061 N N . ILE B 1 158 ? 5.145 7.355 -14.359 1 98.81 158 ILE B N 1
ATOM 3062 C CA . ILE B 1 158 ? 6.195 7.961 -13.555 1 98.81 158 ILE B CA 1
ATOM 3063 C C . ILE B 1 158 ? 7.105 8.812 -14.438 1 98.81 158 ILE B C 1
ATOM 3065 O O . ILE B 1 158 ? 7.449 9.938 -14.078 1 98.81 158 ILE B O 1
ATOM 3069 N N . GLU B 1 159 ? 7.41 8.234 -15.57 1 98.81 159 GLU B N 1
ATOM 3070 C CA . GLU B 1 159 ? 8.258 8.961 -16.5 1 98.81 159 GLU B CA 1
ATOM 3071 C C . GLU B 1 159 ? 7.602 10.273 -16.938 1 98.81 159 GLU B C 1
ATOM 3073 O O . GLU B 1 159 ? 8.266 11.312 -17 1 98.81 159 GLU B O 1
ATOM 3078 N N . LYS B 1 160 ? 6.34 10.211 -17.219 1 98.56 160 LYS B N 1
ATOM 3079 C CA . LYS B 1 160 ? 5.598 11.406 -17.625 1 98.56 160 LYS B CA 1
ATOM 3080 C C . LYS B 1 160 ? 5.602 12.445 -16.516 1 98.56 160 LYS B C 1
ATOM 3082 O O . LYS B 1 160 ? 5.852 13.625 -16.766 1 98.56 160 LYS B O 1
ATOM 3087 N N . VAL B 1 161 ? 5.371 12.039 -15.289 1 98.56 161 VAL B N 1
ATOM 3088 C CA . VAL B 1 161 ? 5.316 12.938 -14.133 1 98.56 161 VAL B CA 1
ATOM 3089 C C . VAL B 1 161 ? 6.664 13.625 -13.953 1 98.56 161 VAL B C 1
ATOM 3091 O O . VAL B 1 161 ? 6.727 14.844 -13.766 1 98.56 161 VAL B O 1
ATOM 3094 N N . LEU B 1 162 ? 7.723 12.883 -14.07 1 98.62 162 LEU B N 1
ATOM 3095 C CA . LEU B 1 162 ? 9.062 13.414 -13.82 1 98.62 162 LEU B CA 1
ATOM 3096 C C . LEU B 1 162 ? 9.555 14.227 -15.008 1 98.62 162 LEU B C 1
ATOM 3098 O O . LEU B 1 162 ? 10.562 14.93 -14.914 1 98.62 162 LEU B O 1
ATOM 3102 N N . THR B 1 163 ? 8.867 14.07 -16.156 1 98.25 163 THR B N 1
ATOM 3103 C CA . THR B 1 163 ? 9.133 14.945 -17.281 1 98.25 163 THR B CA 1
ATOM 3104 C C . THR B 1 163 ? 8.484 16.312 -17.078 1 98.25 163 THR B C 1
ATOM 3106 O O . THR B 1 163 ? 9.07 17.344 -17.422 1 98.25 163 THR B O 1
ATOM 3109 N N . GLU B 1 164 ? 7.348 16.344 -16.438 1 97.5 164 GLU B N 1
ATOM 3110 C CA . GLU B 1 164 ? 6.539 17.547 -16.297 1 97.5 164 GLU B CA 1
ATOM 3111 C C . GLU B 1 164 ? 6.93 18.312 -15.031 1 97.5 164 GLU B C 1
ATOM 3113 O O . GLU B 1 164 ? 6.742 19.531 -14.969 1 97.5 164 GLU B O 1
ATOM 3118 N N . HIS B 1 165 ? 7.441 17.625 -14.047 1 96.81 165 HIS B N 1
ATOM 3119 C CA . HIS B 1 165 ? 7.805 18.219 -12.758 1 96.81 165 HIS B CA 1
ATOM 3120 C C . HIS B 1 165 ? 9.203 17.781 -12.328 1 96.81 165 HIS B C 1
ATOM 3122 O O . HIS B 1 165 ? 9.648 16.672 -12.68 1 96.81 165 HIS B O 1
ATOM 3128 N N . GLU B 1 166 ? 9.797 18.594 -11.516 1 96.81 166 GLU B N 1
ATOM 3129 C CA . GLU B 1 166 ? 11.117 18.25 -11.008 1 96.81 166 GLU B CA 1
ATOM 3130 C C . GLU B 1 166 ? 11.039 17.125 -9.984 1 96.81 166 GLU B C 1
ATOM 3132 O O . GLU B 1 166 ? 11.945 16.297 -9.883 1 96.81 166 GLU B O 1
ATOM 3137 N N . TRP B 1 167 ? 9.977 17.188 -9.234 1 98.75 167 TRP B N 1
ATOM 3138 C CA . TRP B 1 167 ? 9.742 16.203 -8.18 1 98.75 167 TRP B CA 1
ATOM 3139 C C . TRP B 1 167 ? 8.336 15.625 -8.281 1 98.75 167 TRP B C 1
ATOM 3141 O O . TRP B 1 167 ? 7.531 16.062 -9.102 1 98.75 167 TRP B O 1
ATOM 3151 N N . PHE B 1 168 ? 8.016 14.625 -7.547 1 98.81 168 PHE B N 1
ATOM 3152 C CA . PHE B 1 168 ? 6.77 13.883 -7.676 1 98.81 168 PHE B CA 1
ATOM 3153 C C . PHE B 1 168 ? 5.574 14.766 -7.324 1 98.81 168 PHE B C 1
ATOM 3155 O O . PHE B 1 168 ? 4.543 14.711 -7.996 1 98.81 168 PHE B O 1
ATOM 3162 N N . ALA B 1 169 ? 5.719 15.562 -6.246 1 98.5 169 ALA B N 1
ATOM 3163 C CA . ALA B 1 169 ? 4.59 16.391 -5.824 1 98.5 169 ALA B CA 1
ATOM 3164 C C . ALA B 1 169 ? 4.723 17.812 -6.359 1 98.5 169 ALA B C 1
ATOM 3166 O O . ALA B 1 169 ? 4.215 18.75 -5.758 1 98.5 169 ALA B O 1
ATOM 3167 N N . GLY B 1 170 ? 5.441 17.984 -7.441 1 97.62 170 GLY B N 1
ATOM 3168 C CA . GLY B 1 170 ? 5.598 19.297 -8.023 1 97.62 170 GLY B CA 1
ATOM 3169 C C . GLY B 1 170 ? 7.047 19.719 -8.164 1 97.62 170 GLY B C 1
ATOM 3170 O O . GLY B 1 170 ? 7.895 18.938 -8.586 1 97.62 170 GLY B O 1
ATOM 3171 N N . ASN B 1 171 ? 7.305 20.969 -7.84 1 96.88 171 ASN B N 1
ATOM 3172 C CA . ASN B 1 171 ? 8.633 21.5 -8.156 1 96.88 171 ASN B CA 1
ATOM 3173 C C . ASN B 1 171 ? 9.508 21.594 -6.918 1 96.88 171 ASN B C 1
ATOM 3175 O O . ASN B 1 171 ? 10.648 22.047 -6.996 1 96.88 171 ASN B O 1
ATOM 3179 N N . GLU B 1 172 ? 8.992 21.219 -5.859 1 98.06 172 GLU B N 1
ATOM 3180 C CA . GLU B 1 172 ? 9.781 21.203 -4.629 1 98.06 172 GLU B CA 1
ATOM 3181 C C . GLU B 1 172 ? 9.945 19.781 -4.102 1 98.06 172 GLU B C 1
ATOM 3183 O O . GLU B 1 172 ? 9.031 18.953 -4.207 1 98.06 172 GLU B O 1
ATOM 3188 N N . PHE B 1 173 ? 11.117 19.547 -3.541 1 98.75 173 PHE B N 1
ATOM 3189 C CA . PHE B 1 173 ? 11.414 18.281 -2.896 1 98.75 173 PHE B CA 1
ATOM 3190 C C . PHE B 1 173 ? 10.547 18.078 -1.655 1 98.75 173 PHE B C 1
ATOM 3192 O O . PHE B 1 173 ? 10.453 18.984 -0.818 1 98.75 173 PHE B O 1
ATOM 3199 N N . THR B 1 174 ? 9.844 16.984 -1.591 1 98.88 174 THR B N 1
ATOM 3200 C CA . THR B 1 174 ? 9.023 16.656 -0.434 1 98.88 174 THR B CA 1
ATOM 3201 C C . THR B 1 174 ? 9.25 15.203 -0.007 1 98.88 174 THR B C 1
ATOM 3203 O O . THR B 1 174 ? 10 14.477 -0.651 1 98.88 174 THR B O 1
ATOM 3206 N N . ALA B 1 175 ? 8.539 14.773 1.042 1 98.94 175 ALA B N 1
ATOM 3207 C CA . ALA B 1 175 ? 8.648 13.398 1.525 1 98.94 175 ALA B CA 1
ATOM 3208 C C . ALA B 1 175 ? 8.008 12.422 0.546 1 98.94 175 ALA B C 1
ATOM 3210 O O . ALA B 1 175 ? 8.227 11.211 0.636 1 98.94 175 ALA B O 1
ATOM 3211 N N . ALA B 1 176 ? 7.219 12.906 -0.426 1 98.94 176 ALA B N 1
ATOM 3212 C CA . ALA B 1 176 ? 6.734 12.039 -1.499 1 98.94 176 ALA B CA 1
ATOM 3213 C C . ALA B 1 176 ? 7.895 11.461 -2.301 1 98.94 176 ALA B C 1
ATOM 3215 O O . ALA B 1 176 ? 7.836 10.305 -2.734 1 98.94 176 ALA B O 1
ATOM 3216 N N . ASP B 1 177 ? 8.922 12.258 -2.486 1 98.94 177 ASP B N 1
ATOM 3217 C CA . ASP B 1 177 ? 10.102 11.797 -3.213 1 98.94 177 ASP B CA 1
ATOM 3218 C C . ASP B 1 177 ? 10.867 10.75 -2.41 1 98.94 177 ASP B C 1
ATOM 3220 O O . ASP B 1 177 ? 11.391 9.781 -2.979 1 98.94 177 ASP B O 1
ATOM 3224 N N . ILE B 1 178 ? 10.898 10.922 -1.16 1 98.94 178 ILE B N 1
ATOM 3225 C CA . ILE B 1 178 ? 11.547 9.961 -0.276 1 98.94 178 ILE B CA 1
ATOM 3226 C C . ILE B 1 178 ? 10.766 8.648 -0.286 1 98.94 178 ILE B C 1
ATOM 3228 O O . ILE B 1 178 ? 11.352 7.57 -0.402 1 98.94 178 ILE B O 1
ATOM 3232 N N . GLN B 1 179 ? 9.438 8.766 -0.208 1 98.94 179 GLN B N 1
ATOM 3233 C CA . GLN B 1 179 ? 8.578 7.586 -0.251 1 98.94 179 GLN B CA 1
ATOM 3234 C C . GLN B 1 179 ? 8.766 6.82 -1.559 1 98.94 179 GLN B C 1
ATOM 3236 O O . GLN B 1 179 ? 8.805 5.59 -1.562 1 98.94 179 GLN B O 1
ATOM 3241 N N . MET B 1 180 ? 8.938 7.48 -2.656 1 98.94 180 MET B N 1
ATOM 3242 C CA . MET B 1 180 ? 9.023 6.871 -3.98 1 98.94 180 MET B CA 1
ATOM 3243 C C . MET B 1 180 ? 10.414 6.316 -4.238 1 98.94 180 MET B C 1
ATOM 3245 O O . MET B 1 180 ? 10.625 5.562 -5.191 1 98.94 180 MET B O 1
ATOM 3249 N N . SER B 1 181 ? 11.391 6.621 -3.373 1 98.88 181 SER B N 1
ATOM 3250 C CA . SER B 1 181 ? 12.773 6.199 -3.604 1 98.88 181 SER B CA 1
ATOM 3251 C C . SER B 1 181 ? 12.891 4.68 -3.646 1 98.88 181 SER B C 1
ATOM 3253 O O . SER B 1 181 ? 13.367 4.117 -4.633 1 98.88 181 SER B O 1
ATOM 3255 N N . PHE B 1 182 ? 12.289 4.012 -2.711 1 98.75 182 PHE B N 1
ATOM 3256 C CA . PHE B 1 182 ? 12.5 2.576 -2.586 1 98.75 182 PHE B CA 1
ATOM 3257 C C . PHE B 1 182 ? 11.891 1.834 -3.771 1 98.75 182 PHE B C 1
ATOM 3259 O O . PHE B 1 182 ? 12.539 0.981 -4.379 1 98.75 182 PHE B O 1
ATOM 3266 N N . PRO B 1 183 ? 10.609 2.131 -4.129 1 98.75 183 PRO B N 1
ATOM 3267 C CA . PRO B 1 183 ? 10.062 1.41 -5.281 1 98.75 183 PRO B CA 1
ATOM 3268 C C . PRO B 1 183 ? 10.898 1.596 -6.543 1 98.75 183 PRO B C 1
ATOM 3270 O O . PRO B 1 183 ? 11.07 0.652 -7.32 1 98.75 183 PRO B O 1
ATOM 3273 N N . LEU B 1 184 ? 11.406 2.756 -6.734 1 98.88 184 LEU B N 1
ATOM 3274 C CA . LEU B 1 184 ? 12.203 3.014 -7.93 1 98.88 184 LEU B CA 1
ATOM 3275 C C . LEU B 1 184 ? 13.555 2.314 -7.844 1 98.88 184 LEU B C 1
ATOM 3277 O O . LEU B 1 184 ? 14.047 1.787 -8.844 1 98.88 184 LEU B O 1
ATOM 3281 N N . GLU B 1 185 ? 14.117 2.309 -6.688 1 98.81 185 GLU B N 1
ATOM 3282 C CA . GLU B 1 185 ? 15.375 1.587 -6.484 1 98.81 185 GLU B CA 1
ATOM 3283 C C . GLU B 1 185 ? 15.18 0.085 -6.672 1 98.81 185 GLU B C 1
ATOM 3285 O O . GLU B 1 185 ? 15.992 -0.572 -7.332 1 98.81 185 GLU B O 1
ATOM 3290 N N . ALA B 1 186 ? 14.117 -0.434 -6.094 1 98.31 186 ALA B N 1
ATOM 3291 C CA . ALA B 1 186 ? 13.797 -1.848 -6.27 1 98.31 186 ALA B CA 1
ATOM 3292 C C . ALA B 1 186 ? 13.594 -2.184 -7.746 1 98.31 186 ALA B C 1
ATOM 3294 O O . ALA B 1 186 ? 14.062 -3.221 -8.227 1 98.31 186 ALA B O 1
ATOM 3295 N N . ALA B 1 187 ? 12.883 -1.298 -8.453 1 98.69 187 ALA B N 1
ATOM 3296 C CA . ALA B 1 187 ? 12.633 -1.511 -9.875 1 98.69 187 ALA B CA 1
ATOM 3297 C C . ALA B 1 187 ? 13.93 -1.485 -10.672 1 98.69 187 ALA B C 1
ATOM 3299 O O . ALA B 1 187 ? 14.094 -2.242 -11.633 1 98.69 187 ALA B O 1
ATOM 3300 N N . SER B 1 188 ? 14.844 -0.637 -10.281 1 98.25 188 SER B N 1
ATOM 3301 C CA . SER B 1 188 ? 16.125 -0.55 -10.984 1 98.25 188 SER B CA 1
ATOM 3302 C C . SER B 1 188 ? 16.891 -1.857 -10.883 1 98.25 188 SER B C 1
ATOM 3304 O O . SER B 1 188 ? 17.688 -2.184 -11.766 1 98.25 188 SER B O 1
ATOM 3306 N N . HIS B 1 189 ? 16.609 -2.641 -9.875 1 96.62 189 HIS B N 1
ATOM 3307 C CA . HIS B 1 189 ? 17.281 -3.918 -9.656 1 96.62 189 HIS B CA 1
ATOM 3308 C C . HIS B 1 189 ? 16.469 -5.07 -10.25 1 96.62 189 HIS B C 1
ATOM 3310 O O . HIS B 1 189 ? 17.047 -5.988 -10.844 1 96.62 189 HIS B O 1
ATOM 3316 N N . ARG B 1 190 ? 15.188 -5 -10.18 1 96.5 190 ARG B N 1
ATOM 3317 C CA . ARG B 1 190 ? 14.336 -6.141 -10.5 1 96.5 190 ARG B CA 1
ATOM 3318 C C . ARG B 1 190 ? 13.797 -6.043 -11.922 1 96.5 190 ARG B C 1
ATOM 3320 O O . ARG B 1 190 ? 13.492 -7.062 -12.547 1 96.5 190 ARG B O 1
ATOM 3327 N N . ALA B 1 191 ? 13.656 -4.805 -12.375 1 97.69 191 ALA B N 1
ATOM 3328 C CA . ALA B 1 191 ? 12.984 -4.578 -13.656 1 97.69 191 ALA B CA 1
ATOM 3329 C C . ALA B 1 191 ? 13.555 -3.348 -14.359 1 97.69 191 ALA B C 1
ATOM 3331 O O . ALA B 1 191 ? 12.805 -2.463 -14.773 1 97.69 191 ALA B O 1
ATOM 3332 N N . PRO B 1 192 ? 14.844 -3.297 -14.609 1 98 192 PRO B N 1
ATOM 3333 C CA . PRO B 1 192 ? 15.492 -2.082 -15.102 1 98 192 PRO B CA 1
ATOM 3334 C C . PRO B 1 192 ? 15.008 -1.674 -16.484 1 98 192 PRO B C 1
ATOM 3336 O O . PRO B 1 192 ? 15.055 -0.491 -16.844 1 98 192 PRO B O 1
ATOM 3339 N N . LYS B 1 193 ? 14.523 -2.594 -17.266 1 98.19 193 LYS B N 1
ATOM 3340 C CA . LYS B 1 193 ? 14.133 -2.311 -18.656 1 98.19 193 LYS B CA 1
ATOM 3341 C C . LYS B 1 193 ? 12.938 -1.361 -18.703 1 98.19 193 LYS B C 1
ATOM 3343 O O . LYS B 1 193 ? 12.664 -0.752 -19.734 1 98.19 193 LYS B O 1
ATOM 3348 N N . PHE B 1 194 ? 12.227 -1.194 -17.594 1 98.69 194 PHE B N 1
ATOM 3349 C CA . PHE B 1 194 ? 11.016 -0.381 -17.609 1 98.69 194 PHE B CA 1
ATOM 3350 C C . PHE B 1 194 ? 11.328 1.05 -17.172 1 98.69 194 PHE B C 1
ATOM 3352 O O . PHE B 1 194 ? 10.484 1.939 -17.312 1 98.69 194 PHE B O 1
ATOM 3359 N N . LEU B 1 195 ? 12.5 1.302 -16.609 1 98.69 195 LEU B N 1
ATOM 3360 C CA . LEU B 1 195 ? 12.852 2.643 -16.156 1 98.69 195 LEU B CA 1
ATOM 3361 C C . LEU B 1 195 ? 13.266 3.521 -17.344 1 98.69 195 LEU B C 1
ATOM 3363 O O . LEU B 1 195 ? 14.18 3.172 -18.094 1 98.69 195 LEU B O 1
ATOM 3367 N N . GLY B 1 196 ? 12.578 4.629 -17.5 1 98.69 196 GLY B N 1
ATOM 3368 C CA . GLY B 1 196 ? 12.961 5.625 -18.484 1 98.69 196 GLY B CA 1
ATOM 3369 C C . GLY B 1 196 ? 14.07 6.543 -18.016 1 98.69 196 GLY B C 1
ATOM 3370 O O . GLY B 1 196 ? 14.539 6.426 -16.875 1 98.69 196 GLY B O 1
ATOM 3371 N N . PRO B 1 197 ? 14.516 7.445 -18.891 1 98.69 197 PRO B N 1
ATOM 3372 C CA . PRO B 1 197 ? 15.648 8.312 -18.578 1 98.69 197 PRO B CA 1
ATOM 3373 C C . PRO B 1 197 ? 15.359 9.266 -17.422 1 98.69 197 PRO B C 1
ATOM 3375 O O . PRO B 1 197 ? 16.25 9.578 -16.625 1 98.69 197 PRO B O 1
ATOM 3378 N N . LYS B 1 198 ? 14.164 9.766 -17.312 1 98.81 198 LYS B N 1
ATOM 3379 C CA . LYS B 1 198 ? 13.852 10.703 -16.234 1 98.81 198 LYS B CA 1
ATOM 3380 C C . LYS B 1 198 ? 13.812 10 -14.883 1 98.81 198 LYS B C 1
ATOM 3382 O O . LYS B 1 198 ? 14.203 10.578 -13.867 1 98.81 198 LYS B O 1
ATOM 3387 N N . THR B 1 199 ? 13.328 8.742 -14.898 1 98.81 199 THR B N 1
ATOM 3388 C CA . THR B 1 199 ? 13.32 7.953 -13.672 1 98.81 199 THR B CA 1
ATOM 3389 C C . THR B 1 199 ? 14.75 7.656 -13.219 1 98.81 199 THR B C 1
ATOM 3391 O O . THR B 1 199 ? 15.062 7.777 -12.031 1 98.81 199 THR B O 1
ATOM 3394 N N . LYS B 1 200 ? 15.586 7.289 -14.156 1 98.69 200 LYS B N 1
ATOM 3395 C CA . LYS B 1 200 ? 16.984 7.035 -13.836 1 98.69 200 LYS B CA 1
ATOM 3396 C C . LYS B 1 200 ? 17.672 8.305 -13.344 1 98.69 200 LYS B C 1
ATOM 3398 O O . LYS B 1 200 ? 18.469 8.258 -12.398 1 98.69 200 LYS B O 1
ATOM 3403 N N . ALA B 1 201 ? 17.391 9.414 -13.945 1 98.75 201 ALA B N 1
ATOM 3404 C CA . ALA B 1 201 ? 17.953 10.688 -13.523 1 98.75 201 ALA B CA 1
ATOM 3405 C C . ALA B 1 201 ? 17.5 11.055 -12.117 1 98.75 201 ALA B C 1
ATOM 3407 O O . ALA B 1 201 ? 18.266 11.617 -11.336 1 98.75 201 ALA B O 1
ATOM 3408 N N . PHE B 1 202 ? 16.297 10.789 -11.828 1 98.81 202 PHE B N 1
ATOM 3409 C CA . PHE B 1 202 ? 15.766 11.023 -10.484 1 98.81 202 PHE B CA 1
ATOM 3410 C C . PHE B 1 202 ? 16.562 10.242 -9.445 1 98.81 202 PHE B C 1
ATOM 3412 O O . PHE B 1 202 ? 16.938 10.781 -8.406 1 98.81 202 PHE B O 1
ATOM 3419 N N . LEU B 1 203 ? 16.766 8.93 -9.734 1 98.75 203 LEU B N 1
ATOM 3420 C CA . LEU B 1 203 ? 17.531 8.094 -8.805 1 98.75 203 LEU B CA 1
ATOM 3421 C C . LEU B 1 203 ? 18.938 8.641 -8.609 1 98.75 203 LEU B C 1
ATOM 3423 O O . LEU B 1 203 ? 19.422 8.711 -7.484 1 98.75 203 LEU B O 1
ATOM 3427 N N . THR B 1 204 ? 19.594 9.031 -9.703 1 98.69 204 THR B N 1
ATOM 3428 C CA . THR B 1 204 ? 20.922 9.625 -9.609 1 98.69 204 THR B CA 1
ATOM 3429 C C . THR B 1 204 ? 20.891 10.883 -8.742 1 98.69 204 THR B C 1
ATOM 3431 O O . THR B 1 204 ? 21.766 11.07 -7.887 1 98.69 204 THR B O 1
ATOM 3434 N N . LYS B 1 205 ? 19.922 11.703 -8.953 1 98.75 205 LYS B N 1
ATOM 3435 C CA . LYS B 1 205 ? 19.781 12.961 -8.234 1 98.75 205 LYS B CA 1
ATOM 3436 C C . LYS B 1 205 ? 19.656 12.719 -6.73 1 98.75 205 LYS B C 1
ATOM 3438 O O . LYS B 1 205 ? 20.344 13.359 -5.934 1 98.75 205 LYS B O 1
ATOM 3443 N N . ILE B 1 206 ? 18.75 11.773 -6.324 1 98.69 206 ILE B N 1
ATOM 3444 C CA . ILE B 1 206 ? 18.516 11.602 -4.895 1 98.69 206 ILE B CA 1
ATOM 3445 C C . ILE B 1 206 ? 19.719 10.898 -4.266 1 98.69 206 ILE B C 1
ATOM 3447 O O . ILE B 1 206 ? 20.062 11.156 -3.111 1 98.69 206 ILE B O 1
ATOM 3451 N N . HIS B 1 207 ? 20.391 10.047 -4.992 1 98.56 207 HIS B N 1
ATOM 3452 C CA . HIS B 1 207 ? 21.562 9.352 -4.469 1 98.56 207 HIS B CA 1
ATOM 3453 C C . HIS B 1 207 ? 22.719 10.328 -4.23 1 98.56 207 HIS B C 1
ATOM 3455 O O . HIS B 1 207 ? 23.625 10.047 -3.445 1 98.56 207 HIS B O 1
ATOM 3461 N N . ASP B 1 208 ? 22.672 11.461 -4.887 1 98.44 208 ASP B N 1
ATOM 3462 C CA . ASP B 1 208 ? 23.734 12.453 -4.766 1 98.44 208 ASP B CA 1
ATOM 3463 C C . ASP B 1 208 ? 23.438 13.445 -3.645 1 98.44 208 ASP B C 1
ATOM 3465 O O . ASP B 1 208 ? 24.281 14.273 -3.293 1 98.44 208 ASP B O 1
ATOM 3469 N N . MET B 1 209 ? 22.281 13.438 -3.09 1 98.75 209 MET B N 1
ATOM 3470 C CA . MET B 1 209 ? 21.922 14.359 -2.014 1 98.75 209 MET B CA 1
ATOM 3471 C C . MET B 1 209 ? 22.688 14.016 -0.732 1 98.75 209 MET B C 1
ATOM 3473 O O . MET B 1 209 ? 22.812 12.844 -0.373 1 98.75 209 MET B O 1
ATOM 3477 N N . PRO B 1 210 ? 23.141 15.023 -0.018 1 98.69 210 PRO B N 1
ATOM 3478 C CA . PRO B 1 210 ? 23.938 14.773 1.183 1 98.69 210 PRO B CA 1
ATOM 3479 C C . PRO B 1 210 ? 23.188 13.953 2.23 1 98.69 210 PRO B C 1
ATOM 3481 O O . PRO B 1 210 ? 23.781 13.055 2.844 1 98.69 210 PRO B O 1
ATOM 3484 N N . GLY B 1 211 ? 21.906 14.242 2.434 1 98.75 211 GLY B N 1
ATOM 3485 C CA . GLY B 1 211 ? 21.125 13.484 3.396 1 98.75 211 GLY B CA 1
ATOM 3486 C C . GLY B 1 211 ? 21 12.016 3.041 1 98.75 211 GLY B C 1
ATOM 3487 O O . GLY B 1 211 ? 21.062 11.148 3.918 1 98.75 211 GLY B O 1
ATOM 3488 N N . TYR B 1 212 ? 20.891 11.742 1.757 1 98.81 212 TYR B N 1
ATOM 3489 C CA . TYR B 1 212 ? 20.828 10.359 1.291 1 98.81 212 TYR B CA 1
ATOM 3490 C C . TYR B 1 212 ? 22.125 9.625 1.554 1 98.81 212 TYR B C 1
ATOM 3492 O O . TYR B 1 212 ? 22.125 8.5 2.057 1 98.81 212 TYR B O 1
ATOM 3500 N N . LYS B 1 213 ? 23.188 10.25 1.234 1 98.62 213 LYS B N 1
ATOM 3501 C CA . LYS B 1 213 ? 24.5 9.648 1.414 1 98.62 213 LYS B CA 1
ATOM 3502 C C . LYS B 1 213 ? 24.781 9.359 2.887 1 98.62 213 LYS B C 1
ATOM 3504 O O . LYS B 1 213 ? 25.312 8.305 3.23 1 98.62 213 LYS B O 1
ATOM 3509 N N . LYS B 1 214 ? 24.422 10.289 3.705 1 98.69 214 LYS B N 1
ATOM 3510 C CA . LYS B 1 214 ? 24.609 10.086 5.141 1 98.69 214 LYS B CA 1
ATOM 3511 C C . LYS B 1 214 ? 23.766 8.906 5.633 1 98.69 214 LYS B C 1
ATOM 3513 O O . LYS B 1 214 ? 24.234 8.109 6.445 1 98.69 214 LYS B O 1
ATOM 3518 N N . ALA B 1 215 ? 22.547 8.82 5.18 1 98.75 215 ALA B N 1
ATOM 3519 C CA . ALA B 1 215 ? 21.656 7.723 5.551 1 98.75 215 ALA B CA 1
ATOM 3520 C C . ALA B 1 215 ? 22.234 6.379 5.102 1 98.75 215 ALA B C 1
ATOM 3522 O O . ALA B 1 215 ? 22.125 5.379 5.812 1 98.75 215 ALA B O 1
ATOM 3523 N N . LEU B 1 216 ? 22.766 6.383 3.893 1 98.19 216 LEU B N 1
ATOM 3524 C CA . LEU B 1 216 ? 23.375 5.164 3.367 1 98.19 216 LEU B CA 1
ATOM 3525 C C . LEU B 1 216 ? 24.562 4.734 4.227 1 98.19 216 LEU B C 1
ATOM 3527 O O . LEU B 1 216 ? 24.703 3.555 4.555 1 98.19 216 LEU B O 1
ATOM 3531 N N . GLU B 1 217 ? 25.359 5.676 4.539 1 98.06 217 GLU B N 1
ATOM 3532 C CA . GLU B 1 217 ? 26.516 5.387 5.375 1 98.06 217 GLU B CA 1
ATOM 3533 C C . GLU B 1 217 ? 26.094 4.816 6.73 1 98.06 217 GLU B C 1
ATOM 3535 O O . GLU B 1 217 ? 26.656 3.818 7.188 1 98.06 217 GLU B O 1
ATOM 3540 N N . LYS B 1 218 ? 25.156 5.387 7.336 1 98.19 218 LYS B N 1
ATOM 3541 C CA . LYS B 1 218 ? 24.703 4.969 8.656 1 98.19 218 LYS B CA 1
ATOM 3542 C C . LYS B 1 218 ? 23.953 3.641 8.594 1 98.19 218 LYS B C 1
ATOM 3544 O O . LYS B 1 218 ? 24.031 2.836 9.523 1 98.19 218 LYS B O 1
ATOM 3549 N N . GLY B 1 219 ? 23.203 3.42 7.516 1 97.81 219 GLY B N 1
ATOM 3550 C CA . GLY B 1 219 ? 22.359 2.24 7.387 1 97.81 219 GLY B CA 1
ATOM 3551 C C . GLY B 1 219 ? 23.156 0.976 7.102 1 97.81 219 GLY B C 1
ATOM 3552 O O . GLY B 1 219 ? 22.703 -0.126 7.422 1 97.81 219 GLY B O 1
ATOM 3553 N N . GLY B 1 220 ? 24.281 1.155 6.492 1 96.12 220 GLY B N 1
ATOM 3554 C CA . GLY B 1 220 ? 25.078 -0.001 6.113 1 96.12 220 GLY B CA 1
ATOM 3555 C C . GLY B 1 220 ? 24.797 -0.486 4.703 1 96.12 220 GLY B C 1
ATOM 3556 O O . GLY B 1 220 ? 24.297 0.269 3.873 1 96.12 220 GLY B O 1
ATOM 3557 N N . LYS B 1 221 ? 25.203 -1.738 4.457 1 92.81 221 LYS B N 1
ATOM 3558 C CA . LYS B 1 221 ? 25.109 -2.285 3.107 1 92.81 221 LYS B CA 1
ATOM 3559 C C . LYS B 1 221 ? 23.672 -2.203 2.574 1 92.81 221 LYS B C 1
ATOM 3561 O O . LYS B 1 221 ? 22.734 -2.584 3.264 1 92.81 221 LYS B O 1
ATOM 3566 N N . TYR B 1 222 ? 23.516 -1.715 1.427 1 95.81 222 TYR B N 1
ATOM 3567 C CA . TYR B 1 222 ? 22.25 -1.521 0.721 1 95.81 222 TYR B CA 1
ATOM 3568 C C . TYR B 1 222 ? 22.406 -1.835 -0.763 1 95.81 222 TYR B C 1
ATOM 3570 O O . TYR B 1 222 ? 23.062 -1.097 -1.495 1 95.81 222 TYR B O 1
ATOM 3578 N N . ASP B 1 223 ? 21.734 -2.826 -1.176 1 93.44 223 ASP B N 1
ATOM 3579 C CA . ASP B 1 223 ? 21.984 -3.387 -2.5 1 93.44 223 ASP B CA 1
ATOM 3580 C C . ASP B 1 223 ? 21.359 -2.523 -3.59 1 93.44 223 ASP B C 1
ATOM 3582 O O . ASP B 1 223 ? 21.688 -2.666 -4.77 1 93.44 223 ASP B O 1
ATOM 3586 N N . TYR B 1 224 ? 20.5 -1.632 -3.24 1 92.31 224 TYR B N 1
ATOM 3587 C CA . TYR B 1 224 ? 19.688 -0.957 -4.25 1 92.31 224 TYR B CA 1
ATOM 3588 C C . TYR B 1 224 ? 20.266 0.409 -4.59 1 92.31 224 TYR B C 1
ATOM 3590 O O . TYR B 1 224 ? 19.688 1.161 -5.375 1 92.31 224 TYR B O 1
ATOM 3598 N N . ALA B 1 225 ? 21.312 0.804 -3.926 1 87.62 225 ALA B N 1
ATOM 3599 C CA . ALA B 1 225 ? 21.953 2.082 -4.207 1 87.62 225 ALA B CA 1
ATOM 3600 C C . ALA B 1 225 ? 23.406 1.876 -4.645 1 87.62 225 ALA B C 1
ATOM 3602 O O . ALA B 1 225 ? 24.016 0.848 -4.336 1 87.62 225 ALA B O 1
#

Sequence (450 aa):
MASPASPIIVHHLNNSRSQRILWLLEELQLPYEIKRYQRNEDQRAPKELEQVHPLGKSPVITDGRHTIAESGAIVEYLVETYGNGRLRPAVGTDERILYTYWLHFAEGSTMPPLLLTLVFGHVQKSVPRIVKPVAKAIAGAVHEKVIDPDLTRIFNYIEKVLTEHEWFAGNEFTAADIQMSFPLEAASHRAPKFLGPKTKAFLTKIHDMPGYKKALEKGGKYDYAMASPASPIIVHHLNNSRSQRILWLLEELQLPYEIKRYQRNEDQRAPKELEQVHPLGKSPVITDGRHTIAESGAIVEYLVETYGNGRLRPAVGTDERILYTYWLHFAEGSTMPPLLLTLVFGHVQKSVPRIVKPVAKAIAGAVHEKVIDPDLTRIFNYIEKVLTEHEWFAGNEFTAADIQMSFPLEAASHRAPKFLGPKTKAFLTKIHDMPGYKKALEKGGKYDYA